Protein AF-A0A957F177-F1 (afdb_monomer_lite)

Radius of gyration: 85.41 Å; chains: 1; bounding box: 146×84×229 Å

Secondary structure (DSSP, 8-state):
--SSSSSSSSSSSS--------SSHHHHHHHHHHHHHHHHHHHHHHHHHHHHHHHHTTTS-PPP--------------------SS-EEEEEEESSS-EEEEEES--EEEETTEEE--TT-EEEEEEEE-TTEEEEEEEET--BS-SSEEEEE-SS-EEEEEEEEE--B-EEEEEESSEEEEEES--SSB-TTEEEEEEEEEPTTEEEEEEEET--BS-SSEEEEESS-EEEEEEEEE-EE-EEEEEESTTSEEEEE-SPP-BTTTT-BEETT-EEEEEEEEPTTEEEEEEEET---SSSEEEEE-SS-EEEEEEEEE--B-EEEEEEESSSS----EEEEES--SSB-TT-EEEEEEEPPTTEEEEEEEESS-BS-SSEEEE-SS-EEEEEEEEEPEEEEEEPP-GGG-EEEEEESSS-TTSPTTEEETT-EEEEEEEEPTTEEEEEEEES--BSSSEEEEE-SS-EEEEEEEEE-B-EEEEEESTTSEEEEEESPP-BGGGTBB-TT-EEEEEEEEPTTEEEEEEEESS-BS-SSEEEE-SS-EEEEEEEEE--EEEEEES-SS--HHHHHHHHHHHHTT-EEEEEETTT--GGGGTT-SEEEE-TTS-HHHHTTTTTS-SS-EEE--GGGTTTTTSB-S-BTTTEEEEEEE-EEEES-TTSGGGTTPPSEEEE-BSS-EEEEEE-B-SS-EEEEEETT-SS-EEEEEE-TT-B-GGG-B-SS-EEE----TTTGGGB-HHHHHHHHH-

pLDDT: mean 86.07, std 16.15, range [28.61, 98.56]

Sequence (751 aa):
MNARYSRLKARLRSRKAAQPDTGQGLTEYAIILGLVALAVIAIINLMGPAISNVFANFVERAPVAPPDLVGYTRIPPTATATTNPNPTLTISTTGGGLGSIDLSPAGTPIGPGVYTFPAGTAVTLTANPDPSNYFNGWGDDLAGSTNPVEVLTMNADYVVSANFEQIKYTLTINITGNGDVTASPAKAAYDPNDVVILDAVPLSGASFITWGGDLSGNADPETLIMDGDKTVDAIFTVSCYDLAVSETPPGGGSVIVNTPPNCGSPATQYNHGTTVSLTANPAAGYAFNDWSGDASGTNATTSVQMDGPRTAVANFSLIQYTLTINIVDGGTVVGSNTVSISPNQPGYLLNDVVTLTANPDTGKQFVSWSGDLTGTANPGTVTMDADKVINANFGDTCYALTLGNVPGGGGTVNVSPSASAGCASGTYVLGEIVTLAAAPANGYEFTQWTGDISGTNSTALVTMDANKAITANYQQCYTLSVTPNPGTAGSVVVSPAPNCAGGATYSPGTGVSLTAAPNSGYQFGDWSGDVSGTANPVTITMDNNKSVTANFTGGTDVLFVVGSTNLSTADTAVRNRLQTLGYVVTVVDDGASQTSDATGKVLIVISSSVNSGSVNTKFRDVSVPVLVWENALYDDMRMTGTSGGSDYGTESNEKRIDIVNASHPLAGGLPSGTNQVTSNNRTYTWGVPQGSYIGIAFINGSSTRYAIFGFDAGATMASGFTAPAKRVGFFLENDTINSINSNGVTLFDAA

Structure (mmCIF, N/CA/C/O backbone):
data_AF-A0A957F177-F1
#
_entry.id   AF-A0A957F177-F1
#
loop_
_atom_site.group_PDB
_atom_site.id
_atom_site.type_symbol
_atom_site.label_atom_id
_atom_site.label_alt_id
_atom_site.label_comp_id
_atom_site.label_asym_id
_atom_site.label_entity_id
_atom_site.label_seq_id
_atom_site.pdbx_PDB_ins_code
_atom_site.Cartn_x
_atom_site.Cartn_y
_atom_site.Cartn_z
_atom_site.occupancy
_atom_site.B_iso_or_equiv
_atom_site.auth_seq_id
_atom_site.auth_comp_id
_atom_site.auth_asym_id
_atom_site.auth_atom_id
_atom_site.pdbx_PDB_model_num
ATOM 1 N N . MET A 1 1 ? -4.873 27.456 -11.800 1.00 43.56 1 MET A N 1
ATOM 2 C CA . MET A 1 1 ? -4.029 28.308 -12.665 1.00 43.56 1 MET A CA 1
ATOM 3 C C . MET A 1 1 ? -3.539 27.464 -13.840 1.00 43.56 1 MET A C 1
ATOM 5 O O . MET A 1 1 ? -2.368 27.169 -14.002 1.00 43.56 1 MET A O 1
ATOM 9 N N . ASN A 1 2 ? -4.531 27.008 -14.601 1.00 45.50 2 ASN A N 1
ATOM 10 C CA . ASN A 1 2 ? -4.476 26.072 -15.712 1.00 45.50 2 ASN A CA 1
ATOM 11 C C . ASN A 1 2 ? -5.034 26.819 -16.934 1.00 45.50 2 ASN A C 1
ATOM 13 O O . ASN A 1 2 ? -5.886 27.689 -16.768 1.00 45.50 2 ASN A O 1
ATOM 17 N N . ALA A 1 3 ? -4.600 26.430 -18.134 1.00 39.31 3 ALA A N 1
ATOM 18 C CA . ALA A 1 3 ? -5.228 26.742 -19.428 1.00 39.31 3 ALA A CA 1
ATOM 19 C C . ALA A 1 3 ? -4.784 27.980 -20.243 1.00 39.31 3 ALA A C 1
ATOM 21 O O . ALA A 1 3 ? -5.527 28.391 -21.136 1.00 39.31 3 ALA A O 1
ATOM 22 N N . ARG A 1 4 ? -3.562 28.517 -20.078 1.00 45.06 4 ARG A N 1
ATOM 23 C CA . ARG A 1 4 ? -2.990 29.445 -21.094 1.00 45.06 4 ARG A CA 1
ATOM 24 C C . ARG A 1 4 ? -1.563 29.181 -21.582 1.00 45.06 4 ARG A C 1
ATOM 26 O O . ARG A 1 4 ? -1.181 29.783 -22.576 1.00 45.06 4 ARG A O 1
ATOM 33 N N . TYR A 1 5 ? -0.823 28.228 -21.012 1.00 39.09 5 TYR A N 1
ATOM 34 C CA . TYR A 1 5 ? 0.527 27.885 -21.501 1.00 39.09 5 TYR A CA 1
ATOM 35 C C . TYR A 1 5 ? 0.582 26.611 -22.372 1.00 39.09 5 TYR A C 1
ATOM 37 O O . TYR A 1 5 ? 1.578 26.329 -23.029 1.00 39.09 5 TYR A O 1
ATOM 45 N N . SER A 1 6 ? -0.517 25.857 -22.448 1.00 40.69 6 SER A N 1
ATOM 46 C CA . SER A 1 6 ? -0.596 24.554 -23.129 1.00 40.69 6 SER A CA 1
ATOM 47 C C . SER A 1 6 ? -1.290 24.577 -24.500 1.00 40.69 6 SER A C 1
ATOM 49 O O . SER A 1 6 ? -1.359 23.548 -25.164 1.00 40.69 6 SER A O 1
ATOM 51 N N . ARG A 1 7 ? -1.742 25.742 -24.990 1.00 47.28 7 ARG A N 1
ATOM 52 C CA . ARG A 1 7 ? -2.312 25.879 -26.352 1.00 47.28 7 ARG A CA 1
ATOM 53 C C . ARG A 1 7 ? -1.307 26.293 -27.432 1.00 47.28 7 ARG A C 1
ATOM 55 O O . ARG A 1 7 ? -1.673 26.306 -28.600 1.00 47.28 7 ARG A O 1
ATOM 62 N N . LEU A 1 8 ? -0.046 26.553 -27.074 1.00 38.31 8 LEU A N 1
ATOM 63 C CA . LEU A 1 8 ? 1.007 26.890 -28.045 1.00 38.31 8 LEU A CA 1
ATOM 64 C C . LEU A 1 8 ? 1.922 25.702 -28.404 1.00 38.31 8 LEU A C 1
ATOM 66 O O . LEU A 1 8 ? 2.689 25.787 -29.354 1.00 38.31 8 LEU A O 1
ATOM 70 N N . LYS A 1 9 ? 1.817 24.568 -27.691 1.00 38.31 9 LYS A N 1
ATOM 71 C CA . LYS A 1 9 ? 2.677 23.381 -27.889 1.00 38.31 9 LYS A CA 1
ATOM 72 C C . LYS A 1 9 ? 1.978 22.169 -28.523 1.00 38.31 9 LYS A C 1
ATOM 74 O O . LYS A 1 9 ? 2.627 21.161 -28.770 1.00 38.31 9 LYS A O 1
ATOM 79 N N . ALA A 1 10 ? 0.684 22.272 -28.835 1.00 37.66 10 ALA A N 1
ATOM 80 C CA . ALA A 1 10 ? -0.145 21.159 -29.320 1.00 37.66 10 ALA A CA 1
ATOM 81 C C . ALA A 1 10 ? -0.695 21.351 -30.750 1.00 37.66 10 ALA A C 1
ATOM 83 O O . ALA A 1 10 ? -1.743 20.812 -31.094 1.00 37.66 10 ALA A O 1
ATOM 84 N N . ARG A 1 11 ? -0.005 22.124 -31.601 1.00 38.66 11 ARG A N 1
ATOM 85 C CA . ARG A 1 11 ? -0.355 22.257 -33.032 1.00 38.66 11 ARG A CA 1
ATOM 86 C C . ARG A 1 11 ? 0.793 21.982 -34.008 1.00 38.66 11 ARG A C 1
ATOM 88 O O . ARG A 1 11 ? 0.655 22.270 -35.187 1.00 38.66 11 ARG A O 1
ATOM 95 N N . LEU A 1 12 ? 1.900 21.393 -33.544 1.00 33.53 12 LEU A N 1
ATOM 96 C CA . LEU A 1 12 ? 3.118 21.223 -34.355 1.00 33.53 12 LEU A CA 1
ATOM 97 C C . LEU A 1 12 ? 3.717 19.804 -34.368 1.00 33.53 12 LEU A C 1
ATOM 99 O O . LEU A 1 12 ? 4.878 19.632 -34.716 1.00 33.53 12 LEU A O 1
ATOM 103 N N . ARG A 1 13 ? 2.939 18.762 -34.047 1.00 38.81 13 ARG A N 1
ATOM 104 C CA . ARG A 1 13 ? 3.352 17.361 -34.277 1.00 38.81 13 ARG A CA 1
ATOM 105 C C . ARG A 1 13 ? 2.201 16.499 -34.795 1.00 38.81 13 ARG A C 1
ATOM 107 O O . ARG A 1 13 ? 1.691 15.638 -34.096 1.00 38.81 13 ARG A O 1
ATOM 114 N N . SER A 1 14 ? 1.776 16.755 -36.026 1.00 37.69 14 SER A N 1
ATOM 115 C CA . SER A 1 14 ? 1.275 15.715 -36.937 1.00 37.69 14 SER A CA 1
ATOM 116 C C . SER A 1 14 ? 1.108 16.310 -38.331 1.00 37.69 14 SER A C 1
ATOM 118 O O . SER A 1 14 ? 0.100 16.934 -38.639 1.00 37.69 14 SER A O 1
ATOM 120 N N . ARG A 1 15 ? 2.142 16.147 -39.160 1.00 32.19 15 ARG A N 1
ATOM 121 C CA . ARG A 1 15 ? 2.055 15.870 -40.604 1.00 32.19 15 ARG A CA 1
ATOM 122 C C . ARG A 1 15 ? 3.463 15.898 -41.185 1.00 32.19 15 ARG A C 1
ATOM 124 O O . ARG A 1 15 ? 4.037 16.949 -41.438 1.00 32.19 15 ARG A O 1
ATOM 131 N N . LYS A 1 16 ? 4.004 14.700 -41.376 1.00 33.00 16 LYS A N 1
ATOM 132 C CA . LYS A 1 16 ? 5.043 14.428 -42.362 1.00 33.00 16 LYS A CA 1
ATOM 133 C C . LYS A 1 16 ? 4.307 14.269 -43.695 1.00 33.00 16 LYS A C 1
ATOM 135 O O . LYS A 1 16 ? 3.500 13.353 -43.797 1.00 33.00 16 LYS A O 1
ATOM 140 N N . ALA A 1 17 ? 4.518 15.194 -44.628 1.00 36.44 17 ALA A N 1
ATOM 141 C CA . ALA A 1 17 ? 4.557 14.982 -46.081 1.00 36.44 17 ALA A CA 1
ATOM 142 C C . ALA A 1 17 ? 4.485 16.339 -46.803 1.00 36.44 17 ALA A C 1
ATOM 144 O O . ALA A 1 17 ? 3.459 17.011 -46.722 1.00 36.44 17 ALA A O 1
ATOM 145 N N . ALA A 1 18 ? 5.582 16.652 -47.504 1.00 33.19 18 ALA A N 1
ATOM 146 C CA . ALA A 1 18 ? 5.790 17.622 -48.590 1.00 33.19 18 ALA A CA 1
ATOM 147 C C . ALA A 1 18 ? 6.898 18.649 -48.274 1.00 33.19 18 ALA A C 1
ATOM 149 O O . ALA A 1 18 ? 6.693 19.599 -47.526 1.00 33.19 18 ALA A O 1
ATOM 150 N N . GLN A 1 19 ? 8.077 18.438 -48.873 1.00 34.12 19 GLN A N 1
ATOM 151 C CA . GLN A 1 19 ? 8.991 19.520 -49.293 1.00 34.12 19 GLN A CA 1
ATOM 152 C C . GLN A 1 19 ? 8.244 20.469 -50.269 1.00 34.12 19 GLN A C 1
ATOM 154 O O . GLN A 1 19 ? 7.261 20.000 -50.854 1.00 34.12 19 GLN A O 1
ATOM 159 N N . PRO A 1 20 ? 8.672 21.734 -50.516 1.00 43.84 20 PRO A N 1
ATOM 160 C CA . PRO A 1 20 ? 10.079 22.155 -50.612 1.00 43.84 20 PRO A CA 1
ATOM 161 C C . PRO A 1 20 ? 10.477 23.528 -50.001 1.00 43.84 20 PRO A C 1
ATOM 163 O O . PRO A 1 20 ? 9.655 24.404 -49.760 1.00 43.84 20 PRO A O 1
ATOM 166 N N . ASP A 1 21 ? 11.796 23.653 -49.820 1.00 41.34 21 ASP A N 1
ATOM 167 C CA . ASP A 1 21 ? 12.689 24.809 -50.014 1.00 41.34 21 ASP A CA 1
ATOM 168 C C . ASP A 1 21 ? 12.684 26.116 -49.190 1.00 41.34 21 ASP A C 1
ATOM 170 O O . ASP A 1 21 ? 11.683 26.770 -48.917 1.00 41.34 21 ASP A O 1
ATOM 174 N N . THR A 1 22 ? 13.943 26.554 -49.013 1.00 45.56 22 THR A N 1
ATOM 175 C CA . THR A 1 22 ? 14.508 27.900 -48.785 1.00 45.56 22 THR A CA 1
ATOM 176 C C . THR A 1 22 ? 14.712 28.381 -47.344 1.00 45.56 22 THR A C 1
ATOM 178 O O . THR A 1 22 ? 13.776 28.659 -46.604 1.00 45.56 22 THR A O 1
ATOM 181 N N . GLY A 1 23 ? 15.988 28.563 -46.963 1.00 42.69 23 GLY A N 1
ATOM 182 C CA . GLY A 1 23 ? 16.326 29.341 -45.767 1.00 42.69 23 GLY A CA 1
ATOM 183 C C . GLY A 1 23 ? 17.762 29.311 -45.233 1.00 42.69 23 GLY A C 1
ATOM 184 O O . GLY A 1 23 ? 18.042 30.087 -44.328 1.00 42.69 23 GLY A O 1
ATOM 185 N N . GLN A 1 24 ? 18.676 28.480 -45.749 1.00 46.78 24 GLN A N 1
ATOM 186 C CA . GLN A 1 24 ? 20.080 28.454 -45.279 1.00 46.78 24 GLN A CA 1
ATOM 187 C C . GLN A 1 24 ? 21.134 28.478 -46.402 1.00 46.78 24 GLN A C 1
ATOM 189 O O . GLN A 1 24 ? 22.300 28.204 -46.165 1.00 46.78 24 GLN A O 1
ATOM 194 N N . GLY A 1 25 ? 20.760 28.874 -47.622 1.00 46.69 25 GLY A N 1
ATOM 195 C CA . GLY A 1 25 ? 21.687 28.863 -48.760 1.00 46.69 25 GLY A CA 1
ATOM 196 C C . GLY A 1 25 ? 22.691 30.020 -48.807 1.00 46.69 25 GLY A C 1
ATOM 197 O O . GLY A 1 25 ? 23.758 29.857 -49.375 1.00 46.69 25 GLY A O 1
ATOM 198 N N . LEU A 1 26 ? 22.408 31.195 -48.236 1.00 49.44 26 LEU A N 1
ATOM 199 C CA . LEU A 1 26 ? 23.176 32.400 -48.598 1.00 49.44 26 LEU A CA 1
ATOM 200 C C . LEU A 1 26 ? 24.593 32.468 -48.000 1.00 49.44 26 LEU A C 1
ATOM 202 O O . LEU A 1 26 ? 25.479 33.047 -48.625 1.00 49.44 26 LEU A O 1
ATOM 206 N N . THR A 1 27 ? 24.839 31.856 -46.839 1.00 53.56 27 THR A N 1
ATOM 207 C CA . THR A 1 27 ? 26.166 31.893 -46.195 1.00 53.56 27 THR A CA 1
ATOM 208 C C . THR A 1 27 ? 27.093 30.796 -46.726 1.00 53.56 27 THR A C 1
ATOM 210 O O . THR A 1 27 ? 28.275 31.046 -46.947 1.00 53.56 27 THR A O 1
ATOM 213 N N . GLU A 1 28 ? 26.558 29.606 -47.015 1.00 51.38 28 GLU A N 1
ATOM 214 C CA . GLU A 1 28 ? 27.318 28.515 -47.640 1.00 51.38 28 GLU A CA 1
ATOM 215 C C . GLU A 1 28 ? 27.568 28.774 -49.131 1.00 51.38 28 GLU A C 1
ATOM 217 O O . GLU A 1 28 ? 28.682 28.544 -49.599 1.00 51.38 28 GLU A O 1
ATOM 222 N N . TYR A 1 29 ? 26.617 29.374 -49.865 1.00 53.16 29 TYR A N 1
ATOM 223 C CA . TYR A 1 29 ? 26.868 29.807 -51.246 1.00 53.16 29 TYR A CA 1
ATOM 224 C C . TYR A 1 29 ? 27.954 30.881 -51.339 1.00 53.16 29 TYR A C 1
ATOM 226 O O . TYR A 1 29 ? 28.707 30.873 -52.304 1.00 53.16 29 TYR A O 1
ATOM 234 N N . ALA A 1 30 ? 28.080 31.789 -50.365 1.00 57.72 30 ALA A N 1
ATOM 235 C CA . ALA A 1 30 ? 29.123 32.818 -50.393 1.00 57.72 30 ALA A CA 1
ATOM 236 C C . ALA A 1 30 ? 30.534 32.232 -50.193 1.00 57.72 30 ALA A C 1
ATOM 238 O O . ALA A 1 30 ? 31.483 32.671 -50.841 1.00 57.72 30 ALA A O 1
ATOM 239 N N . ILE A 1 31 ? 30.669 31.206 -49.345 1.00 64.06 31 ILE A N 1
ATOM 240 C CA . ILE A 1 31 ? 31.942 30.507 -49.111 1.00 64.06 31 ILE A CA 1
ATOM 241 C C . ILE A 1 31 ? 32.284 29.599 -50.299 1.00 64.06 31 ILE A C 1
ATOM 243 O O . ILE A 1 31 ? 33.429 29.585 -50.748 1.00 64.06 31 ILE A O 1
ATOM 247 N N . ILE A 1 32 ? 31.290 28.911 -50.868 1.00 63.84 32 ILE A N 1
ATOM 248 C CA . ILE A 1 32 ? 31.465 28.086 -52.069 1.00 63.84 32 ILE A CA 1
ATOM 249 C C . ILE A 1 32 ? 31.802 28.964 -53.281 1.00 63.84 32 ILE A C 1
ATOM 251 O O . ILE A 1 32 ? 32.742 28.647 -53.997 1.00 63.84 32 ILE A O 1
ATOM 255 N N . LEU A 1 33 ? 31.137 30.106 -53.487 1.00 64.19 33 LEU A N 1
ATOM 256 C CA . LEU A 1 33 ? 31.475 31.043 -54.568 1.00 64.19 33 LEU A CA 1
ATOM 257 C C . LEU A 1 33 ? 32.856 31.684 -54.376 1.00 64.19 33 LEU A C 1
ATOM 259 O O . LEU A 1 33 ? 33.560 31.887 -55.359 1.00 64.19 33 LEU A O 1
ATOM 263 N N . GLY A 1 34 ? 33.278 31.956 -53.137 1.00 70.44 34 GLY A N 1
ATOM 264 C CA . GLY A 1 34 ? 34.627 32.447 -52.840 1.00 70.44 34 GLY A CA 1
ATOM 265 C C . GLY A 1 34 ? 35.721 31.412 -53.128 1.00 70.44 34 GLY A C 1
ATOM 266 O O . GLY A 1 34 ? 36.740 31.740 -53.736 1.00 70.44 34 GLY A O 1
ATOM 267 N N . LEU A 1 35 ? 35.494 30.149 -52.755 1.00 67.56 35 LEU A N 1
ATOM 268 C CA . LEU A 1 35 ? 36.416 29.043 -53.031 1.00 67.56 35 LEU A CA 1
ATOM 269 C C . LEU A 1 35 ? 36.430 28.654 -54.515 1.00 67.56 35 LEU A C 1
ATOM 271 O O . LEU A 1 35 ? 37.496 28.379 -55.058 1.00 67.56 35 LEU A O 1
ATOM 275 N N . VAL A 1 36 ? 35.283 28.712 -55.196 1.00 69.31 36 VAL A N 1
ATOM 276 C CA . VAL A 1 36 ? 35.183 28.521 -56.649 1.00 69.31 36 VAL A CA 1
ATOM 277 C C . VAL A 1 36 ? 35.859 29.674 -57.393 1.00 69.31 36 VAL A C 1
ATOM 279 O O . VAL A 1 36 ? 36.574 29.418 -58.351 1.00 69.31 36 VAL A O 1
ATOM 282 N N . ALA A 1 37 ? 35.736 30.927 -56.944 1.00 65.06 37 ALA A N 1
ATOM 283 C CA . ALA A 1 37 ? 36.439 32.059 -57.554 1.00 65.06 37 ALA A CA 1
ATOM 284 C C . ALA A 1 37 ? 37.965 31.957 -57.389 1.00 65.06 37 ALA A C 1
ATOM 286 O O . ALA A 1 37 ? 38.701 32.225 -58.335 1.00 65.06 37 ALA A O 1
ATOM 287 N N . LEU A 1 38 ? 38.453 31.512 -56.227 1.00 67.25 38 LEU A N 1
ATOM 288 C CA . LEU A 1 38 ? 39.880 31.257 -56.005 1.00 67.25 38 LEU A CA 1
ATOM 289 C C . LEU A 1 38 ? 40.393 30.068 -56.828 1.00 67.25 38 LEU A C 1
ATOM 291 O O . LEU A 1 38 ? 41.485 30.148 -57.385 1.00 67.25 38 LEU A O 1
ATOM 295 N N . ALA A 1 39 ? 39.596 29.006 -56.970 1.00 58.78 39 ALA A N 1
ATOM 296 C CA . ALA A 1 39 ? 39.915 27.874 -57.836 1.00 58.78 39 ALA A CA 1
ATOM 297 C C . ALA A 1 39 ? 39.913 28.272 -59.322 1.00 58.78 39 ALA A C 1
ATOM 299 O O . ALA A 1 39 ? 40.814 27.885 -60.054 1.00 58.78 39 ALA A O 1
ATOM 300 N N . VAL A 1 40 ? 38.967 29.102 -59.765 1.00 65.75 40 VAL A N 1
ATOM 301 C CA . VAL A 1 40 ? 38.898 29.617 -61.141 1.00 65.75 40 VAL A CA 1
ATOM 302 C C . VAL A 1 40 ? 40.053 30.577 -61.434 1.00 65.75 40 VAL A C 1
ATOM 304 O O . VAL A 1 40 ? 40.646 30.484 -62.501 1.00 65.75 40 VAL A O 1
ATOM 307 N N . ILE A 1 41 ? 40.455 31.439 -60.495 1.00 67.81 41 ILE A N 1
ATOM 308 C CA . ILE A 1 41 ? 41.644 32.300 -60.644 1.00 67.81 41 ILE A CA 1
ATOM 309 C C . ILE A 1 41 ? 42.932 31.463 -60.663 1.00 67.81 41 ILE A C 1
ATOM 311 O O . ILE A 1 41 ? 43.832 31.745 -61.454 1.00 67.81 41 ILE A O 1
ATOM 315 N N . ALA A 1 42 ? 43.023 30.412 -59.844 1.00 58.66 42 ALA A N 1
ATOM 316 C CA . ALA A 1 42 ? 44.147 29.480 -59.871 1.00 58.66 42 ALA A CA 1
ATOM 317 C C . ALA A 1 42 ? 44.205 28.698 -61.194 1.00 58.66 42 ALA A C 1
ATOM 319 O O . ALA A 1 42 ? 45.279 28.584 -61.771 1.00 58.66 42 ALA A O 1
ATOM 320 N N . ILE A 1 43 ? 43.064 28.247 -61.724 1.00 58.97 43 ILE A N 1
ATOM 321 C CA . ILE A 1 43 ? 42.958 27.564 -63.021 1.00 58.97 43 ILE A CA 1
ATOM 322 C C . ILE A 1 43 ? 43.274 28.523 -64.180 1.00 58.97 43 ILE A C 1
ATOM 324 O O . ILE A 1 43 ? 44.003 28.142 -65.085 1.00 58.97 43 ILE A O 1
ATOM 328 N N . ILE A 1 44 ? 42.824 29.783 -64.145 1.00 60.38 44 ILE A N 1
ATOM 329 C CA . ILE A 1 44 ? 43.154 30.801 -65.162 1.00 60.38 44 ILE A CA 1
ATOM 330 C C . ILE A 1 44 ? 44.646 31.166 -65.128 1.00 60.38 44 ILE A C 1
ATOM 332 O O . ILE A 1 44 ? 45.246 31.345 -66.183 1.00 60.38 44 ILE A O 1
ATOM 336 N N . ASN A 1 45 ? 45.281 31.216 -63.954 1.00 57.12 45 ASN A N 1
ATOM 337 C CA . ASN A 1 45 ? 46.728 31.441 -63.847 1.00 57.12 45 ASN A CA 1
ATOM 338 C C . ASN A 1 45 ? 47.559 30.202 -64.227 1.00 57.12 45 ASN A C 1
ATOM 340 O O . ASN A 1 45 ? 48.677 30.354 -64.714 1.00 57.12 45 ASN A O 1
ATOM 344 N N . LEU A 1 46 ? 47.018 28.990 -64.048 1.00 55.62 46 LEU A N 1
ATOM 345 C CA . LEU A 1 46 ? 47.672 27.730 -64.424 1.00 55.62 46 LEU A CA 1
ATOM 346 C C . LEU A 1 46 ? 47.473 27.384 -65.916 1.00 55.62 46 LEU A C 1
ATOM 348 O O . LEU A 1 46 ? 48.341 26.763 -66.518 1.00 55.62 46 LEU A O 1
ATOM 352 N N . MET A 1 47 ? 46.361 27.817 -66.528 1.00 48.12 47 MET A N 1
ATOM 353 C CA . MET A 1 47 ? 46.009 27.588 -67.942 1.00 48.12 47 MET A CA 1
ATOM 354 C C . MET A 1 47 ? 46.226 28.807 -68.854 1.00 48.12 47 MET A C 1
ATOM 356 O O . MET A 1 47 ? 46.138 28.680 -70.077 1.00 48.12 47 MET A O 1
ATOM 360 N N . GLY A 1 48 ? 46.522 29.983 -68.292 1.00 51.03 48 GLY A N 1
ATOM 361 C CA . GLY A 1 48 ? 46.789 31.224 -69.029 1.00 51.03 48 GLY A CA 1
ATOM 362 C C . GLY A 1 48 ? 47.853 31.092 -70.131 1.00 51.03 48 GLY A C 1
ATOM 363 O O . GLY A 1 48 ? 47.631 31.613 -71.225 1.00 51.03 48 GLY A O 1
ATOM 364 N N . PRO A 1 49 ? 48.950 30.336 -69.924 1.00 53.03 49 PRO A N 1
ATOM 365 C CA . PRO A 1 49 ? 49.932 30.088 -70.982 1.00 53.03 49 PRO A CA 1
ATOM 366 C C . PRO A 1 49 ? 49.434 29.142 -72.092 1.00 53.03 49 PRO A C 1
ATOM 368 O O . PRO A 1 49 ? 49.894 29.237 -73.226 1.00 53.03 49 PRO A O 1
ATOM 371 N N . ALA A 1 50 ? 48.485 28.244 -71.800 1.00 47.72 50 ALA A N 1
ATOM 372 C CA . ALA A 1 50 ? 48.051 27.195 -72.728 1.00 47.72 50 ALA A CA 1
ATOM 373 C C . ALA A 1 50 ? 46.940 27.651 -73.694 1.00 47.72 50 ALA A C 1
ATOM 375 O O . ALA A 1 50 ? 46.932 27.248 -74.853 1.00 47.72 50 ALA A O 1
ATOM 376 N N . ILE A 1 51 ? 46.029 28.536 -73.267 1.00 49.41 51 ILE A N 1
ATOM 377 C CA . ILE A 1 51 ? 44.928 29.023 -74.127 1.00 49.41 51 ILE A CA 1
ATOM 378 C C . ILE A 1 51 ? 45.399 30.131 -75.089 1.00 49.41 51 ILE A C 1
ATOM 380 O O . ILE A 1 51 ? 44.903 30.222 -76.213 1.00 49.41 51 ILE A O 1
ATOM 384 N N . SER A 1 52 ? 46.409 30.923 -74.707 1.00 42.38 52 SER A N 1
ATOM 385 C CA . SER A 1 52 ? 46.984 31.954 -75.586 1.00 42.38 52 SER A CA 1
ATOM 386 C C . SER A 1 52 ? 47.729 31.365 -76.795 1.00 42.38 52 SER A C 1
ATOM 388 O O . SER A 1 52 ? 47.774 32.005 -77.843 1.00 42.38 52 SER A O 1
ATOM 390 N N . ASN A 1 53 ? 48.254 30.138 -76.687 1.00 45.97 53 ASN A N 1
ATOM 391 C CA . ASN A 1 53 ? 48.958 29.458 -77.782 1.00 45.97 53 ASN A CA 1
ATOM 392 C C . ASN A 1 53 ? 48.017 28.800 -78.806 1.00 45.97 53 ASN A C 1
ATOM 394 O O . ASN A 1 53 ? 48.380 28.672 -79.973 1.00 45.97 53 ASN A O 1
ATOM 398 N N . VAL A 1 54 ? 46.795 28.420 -78.415 1.00 47.62 54 VAL A N 1
ATOM 399 C CA . VAL A 1 54 ? 45.825 27.803 -79.341 1.00 47.62 54 VAL A CA 1
ATOM 400 C C . VAL A 1 54 ? 45.185 28.850 -80.261 1.00 47.62 54 VAL A C 1
ATOM 402 O O . VAL A 1 54 ? 45.012 28.598 -81.450 1.00 47.62 54 VAL A O 1
ATOM 405 N N . PHE A 1 55 ? 44.888 30.052 -79.751 1.00 42.25 55 PHE A N 1
ATOM 406 C CA . PHE A 1 55 ? 44.304 31.132 -80.562 1.00 42.25 55 PHE A CA 1
ATOM 407 C C . PHE A 1 55 ? 45.328 31.891 -81.421 1.00 42.25 55 PHE A C 1
ATOM 409 O O . PHE A 1 55 ? 44.954 32.410 -82.472 1.00 42.25 55 PHE A O 1
ATOM 416 N N . ALA A 1 56 ? 46.610 31.920 -81.034 1.00 40.62 56 ALA A N 1
ATOM 417 C CA . ALA A 1 56 ? 47.673 32.493 -81.865 1.00 40.62 56 ALA A CA 1
ATOM 418 C C . ALA A 1 56 ? 47.937 31.654 -83.133 1.00 40.62 56 ALA A C 1
ATOM 420 O O . ALA A 1 56 ? 48.178 32.207 -84.202 1.00 40.62 56 ALA A O 1
ATOM 421 N N . ASN A 1 57 ? 47.779 30.328 -83.052 1.00 40.75 57 ASN A N 1
ATOM 422 C CA . ASN A 1 57 ? 48.013 29.418 -84.179 1.00 40.75 57 ASN A CA 1
ATOM 423 C C . ASN A 1 57 ? 46.893 29.399 -85.240 1.00 40.75 57 ASN A C 1
ATOM 425 O O . ASN A 1 57 ? 47.114 28.887 -86.335 1.00 40.75 57 ASN A O 1
ATOM 429 N N . PHE A 1 58 ? 45.711 29.969 -84.964 1.00 38.66 58 PHE A N 1
ATOM 430 C CA . PHE A 1 58 ? 44.603 30.015 -85.934 1.00 38.66 58 PHE A CA 1
ATOM 431 C C . PHE A 1 58 ? 44.624 31.267 -86.833 1.00 38.66 58 PHE A C 1
ATOM 433 O O . PHE A 1 58 ? 43.917 31.311 -87.836 1.00 38.66 58 PHE A O 1
ATOM 440 N N . VAL A 1 59 ? 45.428 32.289 -86.504 1.00 41.56 59 VAL A N 1
ATOM 441 C CA . VAL A 1 59 ? 45.442 33.582 -87.222 1.00 41.56 59 VAL A CA 1
ATOM 442 C C . VAL A 1 59 ? 46.609 33.717 -88.218 1.00 41.56 59 VAL A C 1
ATOM 444 O O . VAL A 1 59 ? 46.548 34.580 -89.088 1.00 41.56 59 VAL A O 1
ATOM 447 N N . GLU A 1 60 ? 47.617 32.836 -88.196 1.00 39.00 60 GLU A N 1
ATOM 448 C CA . GLU A 1 60 ? 48.820 32.977 -89.049 1.00 39.00 60 GLU A CA 1
ATOM 449 C C . GLU A 1 60 ? 49.056 31.881 -90.107 1.00 39.00 60 GLU A C 1
ATOM 451 O O . GLU A 1 60 ? 50.021 31.969 -90.861 1.00 39.00 60 GLU A O 1
ATOM 456 N N . ARG A 1 61 ? 48.184 30.872 -90.250 1.00 41.25 61 ARG A N 1
ATOM 457 C CA . ARG A 1 61 ? 48.376 29.800 -91.251 1.00 41.25 61 ARG A CA 1
ATOM 458 C C . ARG A 1 61 ? 47.204 29.672 -92.224 1.00 41.25 61 ARG A C 1
ATOM 460 O O . ARG A 1 61 ? 46.377 28.773 -92.111 1.00 41.25 61 ARG A O 1
ATOM 467 N N . ALA A 1 62 ? 47.176 30.555 -93.222 1.00 32.59 62 ALA A N 1
ATOM 468 C CA . ALA A 1 62 ? 46.491 30.302 -94.490 1.00 32.59 62 ALA A CA 1
ATOM 469 C C . ALA A 1 62 ? 47.536 29.937 -95.571 1.00 32.59 62 ALA A C 1
ATOM 471 O O . ALA A 1 62 ? 48.584 30.583 -95.631 1.00 32.59 62 ALA A O 1
ATOM 472 N N . PRO A 1 63 ? 47.292 28.910 -96.407 1.00 33.44 63 PRO A N 1
ATOM 473 C CA . PRO A 1 63 ? 48.241 28.443 -97.416 1.00 33.44 63 PRO A CA 1
ATOM 474 C C . PRO A 1 63 ? 48.417 29.437 -98.579 1.00 33.44 63 PRO A C 1
ATOM 476 O O . PRO A 1 63 ? 47.488 30.136 -98.981 1.00 33.44 63 PRO A O 1
ATOM 479 N N . VAL A 1 64 ? 49.642 29.460 -99.107 1.00 40.31 64 VAL A N 1
ATOM 480 C CA . VAL A 1 64 ? 50.183 30.333 -100.163 1.00 40.31 64 VAL A CA 1
ATOM 481 C C . VAL A 1 64 ? 49.451 30.177 -101.506 1.00 40.31 64 VAL A C 1
ATOM 483 O O . VAL A 1 64 ? 49.164 29.061 -101.931 1.00 40.31 64 VAL A O 1
ATOM 486 N N . ALA A 1 65 ? 49.273 31.285 -102.234 1.00 28.61 65 ALA A N 1
ATOM 487 C CA . ALA A 1 65 ? 49.124 31.285 -103.693 1.00 28.61 65 ALA A CA 1
ATOM 488 C C . ALA A 1 65 ? 50.283 32.093 -104.330 1.00 28.61 65 ALA A C 1
ATOM 490 O O . ALA A 1 65 ? 50.489 33.240 -103.925 1.00 28.61 65 ALA A O 1
ATOM 491 N N . PRO A 1 66 ? 51.060 31.535 -105.283 1.00 32.34 66 PRO A N 1
ATOM 492 C CA . PRO A 1 66 ? 52.039 32.282 -106.079 1.00 32.34 66 PRO A CA 1
ATOM 493 C C . PRO A 1 66 ? 51.350 33.077 -107.221 1.00 32.34 66 PRO A C 1
ATOM 495 O O . PRO A 1 66 ? 50.148 32.923 -107.436 1.00 32.34 66 PRO A O 1
ATOM 498 N N . PRO A 1 67 ? 52.077 33.992 -107.890 1.00 47.59 67 PRO A N 1
ATOM 499 C CA . PRO A 1 67 ? 51.667 35.374 -108.132 1.00 47.59 67 PRO A CA 1
ATOM 500 C C . PRO A 1 67 ? 50.850 35.553 -109.410 1.00 47.59 67 PRO A C 1
ATOM 502 O O . PRO A 1 67 ? 51.077 34.844 -110.384 1.00 47.59 67 PRO A O 1
ATOM 505 N N . ASP A 1 68 ? 50.004 36.586 -109.453 1.00 32.03 68 ASP A N 1
ATOM 506 C CA . ASP A 1 68 ? 49.504 37.089 -110.731 1.00 32.03 68 ASP A CA 1
ATOM 507 C C . ASP A 1 68 ? 49.462 38.624 -110.809 1.00 32.03 68 ASP A C 1
ATOM 509 O O . ASP A 1 68 ? 48.838 39.319 -110.010 1.00 32.03 68 ASP A O 1
ATOM 513 N N . LEU A 1 69 ? 50.157 39.092 -111.848 1.00 30.70 69 LEU A N 1
ATOM 514 C CA . LEU A 1 69 ? 49.833 40.203 -112.743 1.00 30.70 69 LEU A CA 1
ATOM 515 C C . LEU A 1 69 ? 49.716 41.637 -112.184 1.00 30.70 69 LEU A C 1
ATOM 517 O O . LEU A 1 69 ? 48.644 42.172 -111.931 1.00 30.70 69 LEU A O 1
ATOM 521 N N . VAL A 1 70 ? 50.875 42.303 -112.221 1.00 32.59 70 VAL A N 1
ATOM 522 C CA . VAL A 1 70 ? 51.118 43.569 -112.942 1.00 32.59 70 VAL A CA 1
ATOM 523 C C . VAL A 1 70 ? 50.206 44.768 -112.623 1.00 32.59 70 VAL A C 1
ATOM 525 O O . VAL A 1 70 ? 49.115 44.935 -113.160 1.00 32.59 70 VAL A O 1
ATOM 528 N N . GLY A 1 71 ? 50.802 45.738 -111.927 1.00 32.56 71 GLY A N 1
ATOM 529 C CA . GLY A 1 71 ? 50.489 47.161 -112.034 1.00 32.56 71 GLY A CA 1
ATOM 530 C C . GLY A 1 71 ? 51.788 47.964 -112.028 1.00 32.56 71 GLY A C 1
ATOM 531 O O . GLY A 1 71 ? 52.235 48.415 -110.981 1.00 32.56 71 GLY A O 1
ATOM 532 N N . TYR A 1 72 ? 52.434 48.084 -113.192 1.00 37.25 72 TYR A N 1
ATOM 533 C CA . TYR A 1 72 ? 53.654 48.872 -113.375 1.00 37.25 72 TYR A CA 1
ATOM 534 C C . TYR A 1 72 ? 53.426 50.341 -113.002 1.00 37.25 72 TYR A C 1
ATOM 536 O O . TYR A 1 72 ? 52.710 51.059 -113.697 1.00 37.25 72 TYR A O 1
ATOM 544 N N . THR A 1 73 ? 54.170 50.834 -112.019 1.00 32.59 73 THR A N 1
ATOM 545 C CA . THR A 1 73 ? 54.617 52.227 -112.023 1.00 32.59 73 THR A CA 1
ATOM 546 C C . THR A 1 73 ? 56.127 52.233 -111.902 1.00 32.59 73 THR A C 1
ATOM 548 O O . THR A 1 73 ? 56.677 52.098 -110.812 1.00 32.59 73 THR A O 1
ATOM 551 N N . ARG A 1 74 ? 56.806 52.389 -113.047 1.00 35.81 74 ARG A N 1
ATOM 552 C CA . ARG A 1 74 ? 58.176 52.904 -113.070 1.00 35.81 74 ARG A CA 1
ATOM 553 C C . ARG A 1 74 ? 58.161 54.205 -112.270 1.00 35.81 74 ARG A C 1
ATOM 555 O O . ARG A 1 74 ? 57.559 55.171 -1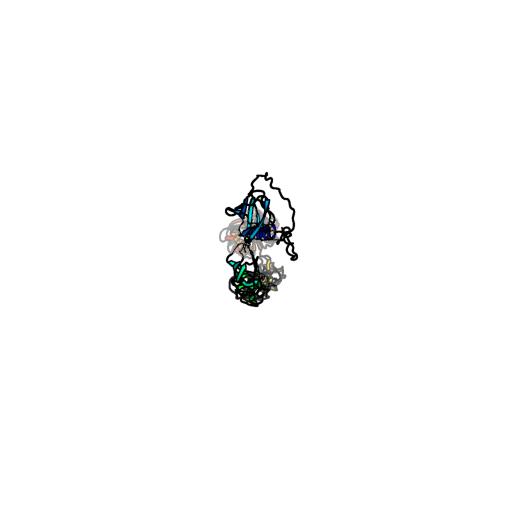12.731 1.00 35.81 74 ARG A O 1
ATOM 562 N N . ILE A 1 75 ? 58.811 54.245 -111.112 1.00 34.91 75 ILE A N 1
ATOM 563 C CA . ILE A 1 75 ? 59.320 55.517 -110.605 1.00 34.91 75 ILE A CA 1
ATOM 564 C C . ILE A 1 75 ? 60.557 55.779 -111.469 1.00 34.91 75 ILE A C 1
ATOM 566 O O . ILE A 1 75 ? 61.513 55.006 -111.397 1.00 34.91 75 ILE A O 1
ATOM 570 N N . PRO A 1 76 ? 60.532 56.767 -112.379 1.00 37.28 76 PRO A N 1
ATOM 571 C CA . PRO A 1 76 ? 61.719 57.100 -113.142 1.00 37.28 76 PRO A CA 1
ATOM 572 C C . PRO A 1 76 ? 62.779 57.587 -112.148 1.00 37.28 76 PRO A C 1
ATOM 574 O O . PRO A 1 76 ? 62.457 58.440 -111.313 1.00 37.28 76 PRO A O 1
ATOM 577 N N . PRO A 1 77 ? 64.030 57.105 -112.214 1.00 41.12 77 PRO A N 1
ATOM 578 C CA . PRO A 1 77 ? 65.101 57.761 -111.494 1.00 41.12 77 PRO A CA 1
ATOM 579 C C . PRO A 1 77 ? 65.176 59.195 -112.017 1.00 41.12 77 PRO A C 1
ATOM 581 O O . PRO A 1 77 ? 65.406 59.432 -113.204 1.00 41.12 77 PRO A O 1
ATOM 584 N N . THR A 1 78 ? 64.980 60.166 -111.127 1.00 44.19 78 THR A N 1
ATOM 585 C CA . THR A 1 78 ? 65.352 61.561 -111.390 1.00 44.19 78 THR A CA 1
ATOM 586 C C . THR A 1 78 ? 66.875 61.657 -111.275 1.00 44.19 78 THR A C 1
ATOM 588 O O . THR A 1 78 ? 67.410 62.333 -110.405 1.00 44.19 78 THR A O 1
ATOM 591 N N . ALA A 1 79 ? 67.585 60.909 -112.119 1.00 40.03 79 ALA A N 1
ATOM 592 C CA . ALA A 1 79 ? 69.020 61.012 -112.285 1.00 40.03 79 ALA A CA 1
ATOM 593 C C . ALA A 1 79 ? 69.254 61.987 -113.438 1.00 40.03 79 ALA A C 1
ATOM 595 O O . ALA A 1 79 ? 69.035 61.687 -114.611 1.00 40.03 79 ALA A O 1
ATOM 596 N N . THR A 1 80 ? 69.638 63.207 -113.075 1.00 40.03 80 THR A N 1
ATOM 597 C CA . THR A 1 80 ? 70.265 64.171 -113.978 1.00 40.03 80 THR A CA 1
ATOM 598 C C . THR A 1 80 ? 71.315 63.461 -114.824 1.00 40.03 80 THR A C 1
ATOM 600 O O . THR A 1 80 ? 72.209 62.835 -114.261 1.00 40.03 80 THR A O 1
ATOM 603 N N . ALA A 1 81 ? 71.200 63.567 -116.152 1.00 37.44 81 ALA A N 1
ATOM 604 C CA . ALA A 1 81 ? 72.148 63.017 -117.111 1.00 37.44 81 ALA A CA 1
ATOM 605 C C . ALA A 1 81 ? 73.576 63.471 -116.774 1.00 37.44 81 ALA A C 1
ATOM 607 O O . ALA A 1 81 ? 73.993 64.583 -117.102 1.00 37.44 81 ALA A O 1
ATOM 608 N N . THR A 1 82 ? 74.319 62.602 -116.099 1.00 44.78 82 THR A N 1
ATOM 609 C CA . THR A 1 82 ? 75.769 62.664 -116.020 1.00 44.78 82 THR A CA 1
ATOM 610 C C . THR A 1 82 ? 76.298 61.876 -117.209 1.00 44.78 82 THR A C 1
ATOM 612 O O . THR A 1 82 ? 75.811 60.803 -117.554 1.00 44.78 82 THR A O 1
ATOM 615 N N . THR A 1 83 ? 77.280 62.433 -117.904 1.00 52.44 83 THR A N 1
ATOM 616 C CA . THR A 1 83 ? 77.874 61.845 -119.107 1.00 52.44 83 THR A CA 1
ATOM 617 C C . THR A 1 83 ? 78.835 60.701 -118.760 1.00 52.44 83 THR A C 1
ATOM 619 O O . THR A 1 83 ? 79.924 60.659 -119.325 1.00 52.44 83 THR A O 1
ATOM 622 N N . ASN A 1 84 ? 78.500 59.821 -117.801 1.00 67.94 84 ASN A N 1
ATOM 623 C CA . ASN A 1 84 ? 79.344 58.672 -117.468 1.00 67.94 84 ASN A CA 1
ATOM 624 C C . ASN A 1 84 ? 79.200 57.619 -118.583 1.00 67.94 84 ASN A C 1
ATOM 626 O O . ASN A 1 84 ? 78.142 56.997 -118.684 1.00 67.94 84 ASN A O 1
ATOM 630 N N . PRO A 1 85 ? 80.222 57.403 -119.432 1.00 74.50 85 PRO A N 1
ATOM 631 C CA . PRO A 1 85 ? 80.132 56.405 -120.493 1.00 74.50 85 PRO A CA 1
ATOM 632 C C . PRO A 1 85 ? 80.060 54.968 -119.947 1.00 74.50 85 PRO A C 1
ATOM 634 O O . PRO A 1 85 ? 79.641 54.077 -120.685 1.00 74.50 85 PRO A O 1
ATOM 637 N N . ASN A 1 86 ? 80.441 54.757 -118.678 1.00 82.12 86 ASN A N 1
ATOM 638 C CA . ASN A 1 86 ? 80.621 53.451 -118.047 1.00 82.12 86 ASN A CA 1
ATOM 639 C C . ASN A 1 86 ? 79.984 53.401 -116.635 1.00 82.12 86 ASN A C 1
ATOM 641 O O . ASN A 1 86 ? 80.711 53.434 -115.636 1.00 82.12 86 ASN A O 1
ATOM 645 N N . PRO A 1 87 ? 78.644 53.358 -116.514 1.00 87.25 87 PRO A N 1
ATOM 646 C CA . PRO A 1 87 ? 77.971 53.111 -115.239 1.00 87.25 87 PRO A CA 1
ATOM 647 C C . PRO A 1 87 ? 78.368 51.768 -114.602 1.00 87.25 87 PRO A C 1
ATOM 649 O O . PRO A 1 87 ? 78.807 50.828 -115.276 1.00 87.25 87 PRO A O 1
ATOM 652 N N . THR A 1 88 ? 78.207 51.687 -113.285 1.00 89.44 88 THR A N 1
ATOM 653 C CA . THR A 1 88 ? 78.571 50.548 -112.437 1.00 89.44 88 THR A CA 1
ATOM 654 C C . THR A 1 88 ? 77.336 49.885 -111.828 1.00 89.44 88 THR A C 1
ATOM 656 O O . THR A 1 88 ? 76.392 50.554 -111.430 1.00 89.44 88 THR A O 1
ATOM 659 N N . LEU A 1 89 ? 77.325 48.555 -111.769 1.00 90.88 89 LEU A N 1
ATOM 660 C CA . LEU A 1 89 ? 76.327 47.743 -111.083 1.00 90.88 89 LEU A CA 1
ATOM 661 C C . LEU A 1 89 ? 77.018 47.008 -109.938 1.00 90.88 89 LEU A C 1
ATOM 663 O O . LEU A 1 89 ? 77.899 46.179 -110.178 1.00 90.88 89 LEU A O 1
ATOM 667 N N . THR A 1 90 ? 76.614 47.309 -108.711 1.00 91.75 90 THR A N 1
ATOM 668 C CA . THR A 1 90 ? 77.038 46.594 -107.508 1.00 91.75 90 THR A CA 1
ATOM 669 C C . THR A 1 90 ? 75.955 45.602 -107.118 1.00 91.75 90 THR A C 1
ATOM 671 O O . THR A 1 90 ? 74.834 46.008 -106.832 1.00 91.75 90 THR A O 1
ATOM 674 N N . ILE A 1 91 ? 76.282 44.314 -107.099 1.00 91.25 91 ILE A N 1
ATOM 675 C CA . ILE A 1 91 ? 75.405 43.242 -106.637 1.00 91.25 91 ILE A CA 1
ATOM 676 C C . ILE A 1 91 ? 75.867 42.695 -105.288 1.00 91.25 91 ILE A C 1
ATOM 678 O O . ILE A 1 91 ? 77.063 42.542 -105.032 1.00 91.25 91 ILE A O 1
ATOM 682 N N . SER A 1 92 ? 74.909 42.364 -104.431 1.00 90.38 92 SER A N 1
ATOM 683 C CA . SER A 1 92 ? 75.151 41.702 -103.149 1.00 90.38 92 SER A CA 1
ATOM 684 C C . SER A 1 92 ? 74.039 40.706 -102.815 1.00 90.38 92 SER A C 1
ATOM 686 O O . SER A 1 92 ? 72.961 40.741 -103.402 1.00 90.38 92 SER A O 1
ATOM 688 N N . THR A 1 93 ? 74.291 39.796 -101.879 1.00 89.94 93 THR A N 1
ATOM 689 C CA . THR A 1 93 ? 73.275 38.871 -101.356 1.00 89.94 93 THR A CA 1
ATOM 690 C C . THR A 1 93 ? 72.972 39.211 -99.901 1.00 89.94 93 THR A C 1
ATOM 692 O O . THR A 1 93 ? 73.892 39.481 -99.127 1.00 89.94 93 THR A O 1
ATOM 695 N N . THR A 1 94 ? 71.697 39.197 -99.526 1.00 86.44 94 THR A N 1
ATOM 696 C CA . THR A 1 94 ? 71.199 39.488 -98.170 1.00 86.44 94 THR A CA 1
ATOM 697 C C . THR A 1 94 ? 70.256 38.370 -97.693 1.00 86.44 94 THR A C 1
ATOM 699 O O . THR A 1 94 ? 69.962 37.452 -98.455 1.00 86.44 94 THR A O 1
ATOM 702 N N . GLY A 1 95 ? 69.794 38.421 -96.439 1.00 83.75 95 GLY A N 1
ATOM 703 C CA . GLY A 1 95 ? 68.933 37.383 -95.842 1.00 83.75 95 GLY A CA 1
ATOM 704 C C . GLY A 1 95 ? 69.702 36.300 -95.073 1.00 83.75 95 GLY A C 1
ATOM 705 O O . GLY A 1 95 ? 70.931 36.344 -94.981 1.00 83.75 95 GLY A O 1
ATOM 706 N N . GLY A 1 96 ? 68.970 35.372 -94.443 1.00 80.31 96 GLY A N 1
ATOM 707 C CA . GLY A 1 96 ? 69.539 34.267 -93.656 1.00 80.31 96 GLY A CA 1
ATOM 708 C C . GLY A 1 96 ? 69.935 33.032 -94.476 1.00 80.31 96 GLY A C 1
ATOM 709 O O . GLY A 1 96 ? 70.545 32.111 -93.932 1.00 80.31 96 GLY A O 1
ATOM 710 N N . GLY A 1 97 ? 69.580 33.000 -95.761 1.00 82.56 97 GLY A N 1
ATOM 711 C CA . GLY A 1 97 ? 69.870 31.924 -96.703 1.00 82.56 97 GLY A CA 1
ATOM 712 C C . GLY A 1 97 ? 71.033 32.219 -97.655 1.00 82.56 97 GLY A C 1
ATOM 713 O O . GLY A 1 97 ? 71.610 33.304 -97.664 1.00 82.56 97 GLY A O 1
ATOM 714 N N . LEU A 1 98 ? 71.381 31.225 -98.477 1.00 86.75 98 LEU A N 1
ATOM 715 C CA . LEU A 1 98 ? 72.457 31.300 -99.471 1.00 86.75 98 LEU A CA 1
ATOM 716 C C . LEU A 1 98 ? 71.919 31.214 -100.905 1.00 86.75 98 LEU A C 1
ATOM 718 O O . LEU A 1 98 ? 70.937 30.521 -101.186 1.00 86.75 98 LEU A O 1
ATOM 722 N N . GLY A 1 99 ? 72.599 31.906 -101.814 1.00 88.75 99 GLY A N 1
ATOM 723 C CA . GLY A 1 99 ? 72.322 31.905 -103.245 1.00 88.75 99 GLY A CA 1
ATOM 724 C C . GLY A 1 99 ? 73.293 32.812 -104.000 1.00 88.75 99 GLY A C 1
ATOM 725 O O . GLY A 1 99 ? 74.239 33.354 -103.425 1.00 88.75 99 GLY A O 1
ATOM 726 N N . SER A 1 100 ? 73.067 32.984 -105.299 1.00 90.44 100 SER A N 1
ATOM 727 C CA . SER A 1 100 ? 73.918 33.790 -106.187 1.00 90.44 100 SER A CA 1
ATOM 728 C C . SER A 1 100 ? 73.101 34.682 -107.123 1.00 90.44 100 SER A C 1
ATOM 730 O O . SER A 1 100 ? 71.916 34.435 -107.338 1.00 90.44 100 SER A O 1
ATOM 732 N N . ILE A 1 101 ? 73.726 35.733 -107.667 1.00 92.31 101 ILE A N 1
ATOM 733 C CA . ILE A 1 101 ? 73.134 36.600 -108.696 1.00 92.31 101 ILE A CA 1
ATOM 734 C C . ILE A 1 101 ? 73.947 36.458 -109.982 1.00 92.31 101 ILE A C 1
ATOM 736 O O . ILE A 1 101 ? 75.120 36.830 -110.014 1.00 92.31 101 ILE A O 1
ATOM 740 N N . ASP A 1 102 ? 73.300 35.989 -111.043 1.00 91.56 102 ASP A N 1
ATOM 741 C CA . ASP A 1 102 ? 73.872 35.920 -112.385 1.00 91.56 102 ASP A CA 1
ATOM 742 C C . ASP A 1 102 ? 73.497 37.157 -113.211 1.00 91.56 102 ASP A C 1
ATOM 744 O O . ASP A 1 102 ? 72.353 37.621 -113.184 1.00 91.56 102 ASP A O 1
ATOM 748 N N . LEU A 1 103 ? 74.462 37.664 -113.987 1.00 91.12 103 LEU A N 1
ATOM 749 C CA . LEU A 1 103 ? 74.319 38.827 -114.869 1.00 91.12 103 LEU A C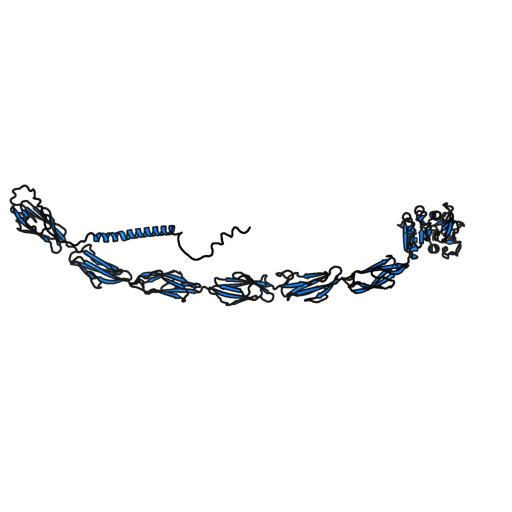A 1
ATOM 750 C C . LEU A 1 103 ? 74.418 38.408 -116.342 1.00 91.12 103 LEU A C 1
ATOM 752 O O . LEU A 1 103 ? 75.378 37.743 -116.737 1.00 91.12 103 LEU A O 1
ATOM 756 N N . SER A 1 104 ? 73.474 38.847 -117.179 1.00 88.94 104 SER A N 1
ATOM 757 C CA . SER A 1 104 ? 73.520 38.627 -118.632 1.00 88.94 104 SER A CA 1
ATOM 758 C C . SER A 1 104 ? 73.186 39.908 -119.416 1.00 88.94 104 SER A C 1
ATOM 760 O O . SER A 1 104 ? 72.056 40.385 -119.321 1.00 88.94 104 SER A O 1
ATOM 762 N N . PRO A 1 105 ? 74.128 40.481 -120.198 1.00 87.81 105 PRO A N 1
ATOM 763 C CA . PRO A 1 105 ? 75.537 40.087 -120.296 1.00 87.81 105 PRO A CA 1
ATOM 764 C C . PRO A 1 105 ? 76.286 40.315 -118.967 1.00 87.81 105 PRO A C 1
ATOM 766 O O . PRO A 1 105 ? 75.866 41.124 -118.150 1.00 87.81 105 PRO A O 1
ATOM 769 N N . ALA A 1 106 ? 77.412 39.628 -118.751 1.00 81.44 106 ALA A N 1
ATOM 770 C CA . ALA A 1 106 ? 78.093 39.577 -117.446 1.00 81.44 106 ALA A CA 1
ATOM 771 C C . ALA A 1 106 ? 78.761 40.891 -116.978 1.00 81.44 106 ALA A C 1
ATOM 773 O O . ALA A 1 106 ? 79.166 40.997 -115.824 1.00 81.44 106 ALA A O 1
ATOM 774 N N . GLY A 1 107 ? 78.891 41.892 -117.854 1.00 84.69 107 GLY A N 1
ATOM 775 C CA . GLY A 1 107 ? 79.617 43.134 -117.560 1.00 84.69 107 GLY A CA 1
ATOM 776 C C . GLY A 1 107 ? 81.125 42.938 -117.411 1.00 84.69 107 GLY A C 1
ATOM 777 O O . GLY A 1 107 ? 81.635 41.820 -117.404 1.00 84.69 107 GLY A O 1
ATOM 778 N N . THR A 1 108 ? 81.868 44.043 -117.320 1.00 88.50 108 THR A N 1
ATOM 779 C CA . THR A 1 108 ? 83.313 43.992 -117.043 1.00 88.50 108 THR A CA 1
ATOM 780 C C . THR A 1 108 ? 83.532 44.133 -115.536 1.00 88.50 108 THR A C 1
ATOM 782 O O . THR A 1 108 ? 83.192 45.181 -114.989 1.00 88.50 108 THR A O 1
ATOM 785 N N . PRO A 1 109 ? 84.076 43.126 -114.834 1.00 88.50 109 PRO A N 1
ATOM 786 C CA . PRO A 1 109 ? 84.279 43.212 -113.392 1.00 88.50 109 PRO A CA 1
ATOM 787 C C . PRO A 1 109 ? 85.361 44.243 -113.054 1.00 88.50 109 PRO A C 1
ATOM 789 O O . PRO A 1 109 ? 86.447 44.237 -113.634 1.00 88.50 109 PRO A O 1
ATOM 792 N N . ILE A 1 110 ? 85.061 45.118 -112.096 1.00 90.62 110 ILE A N 1
ATOM 793 C CA . ILE A 1 110 ? 85.973 46.161 -111.591 1.00 90.62 110 ILE A CA 1
ATOM 794 C C . ILE A 1 110 ? 86.184 46.074 -110.071 1.00 90.62 110 ILE A C 1
ATOM 796 O O . ILE A 1 110 ? 87.026 46.778 -109.520 1.00 90.62 110 ILE A O 1
ATOM 800 N N . GLY A 1 111 ? 85.466 45.173 -109.402 1.00 86.69 111 GLY A N 1
ATOM 801 C CA . GLY A 1 111 ? 85.642 44.809 -108.000 1.00 86.69 111 GLY A CA 1
ATOM 802 C C . GLY A 1 111 ? 84.770 43.598 -107.639 1.00 86.69 111 GLY A C 1
ATOM 803 O O . GLY A 1 111 ? 83.951 43.175 -108.456 1.00 86.69 111 GLY A O 1
ATOM 804 N N . PRO A 1 112 ? 84.925 43.010 -106.441 1.00 82.88 112 PRO A N 1
ATOM 805 C CA . PRO A 1 112 ? 84.046 41.939 -105.972 1.00 82.88 112 PRO A CA 1
ATOM 806 C C . PRO A 1 112 ? 82.588 42.407 -105.958 1.00 82.88 112 PRO A C 1
ATOM 808 O O . PRO A 1 112 ? 82.271 43.386 -105.289 1.00 82.88 112 PRO A O 1
ATOM 811 N N . GLY A 1 113 ? 81.721 41.742 -106.724 1.00 85.25 113 GLY A N 1
ATOM 812 C CA . GLY A 1 113 ? 80.315 42.131 -106.858 1.00 85.25 113 GLY A CA 1
ATOM 813 C C . GLY A 1 113 ? 80.083 43.449 -107.605 1.00 85.25 113 GLY A C 1
ATOM 814 O O . GLY A 1 113 ? 78.947 43.891 -107.663 1.00 85.25 113 GLY A O 1
ATOM 815 N N . VAL A 1 114 ? 81.107 44.082 -108.192 1.00 90.50 114 VAL A N 1
ATOM 816 C CA . VAL A 1 114 ? 80.975 45.363 -108.907 1.00 90.50 114 VAL A CA 1
ATOM 817 C C . VAL A 1 114 ? 81.393 45.204 -110.365 1.00 90.50 114 VAL A C 1
ATOM 819 O O . VAL A 1 114 ? 82.534 44.844 -110.673 1.00 90.50 114 VAL A O 1
ATOM 822 N N . TYR A 1 115 ? 80.479 45.533 -111.270 1.00 91.69 115 TYR A N 1
ATOM 823 C CA . TYR A 1 115 ? 80.628 45.363 -112.713 1.00 91.69 115 TYR A CA 1
ATOM 824 C C . TYR A 1 115 ? 80.379 46.690 -113.424 1.00 91.69 115 TYR A C 1
ATOM 826 O O . TYR A 1 115 ? 79.506 47.448 -113.024 1.00 91.69 115 TYR A O 1
ATOM 834 N N . THR A 1 116 ? 81.117 46.989 -114.489 1.00 89.38 116 THR A N 1
ATOM 835 C CA . THR A 1 116 ? 80.860 48.153 -115.345 1.00 89.38 116 THR A CA 1
ATOM 836 C C . THR A 1 116 ? 80.318 47.737 -116.706 1.00 89.38 116 THR A C 1
ATOM 838 O O . THR A 1 116 ? 80.683 46.689 -117.252 1.00 89.38 116 THR A O 1
ATOM 841 N N . PHE A 1 117 ? 79.443 48.576 -117.252 1.00 89.00 117 PHE A N 1
ATOM 842 C CA . PHE A 1 117 ? 78.750 48.356 -118.513 1.00 89.00 117 PHE A CA 1
ATOM 843 C C . PHE A 1 117 ? 78.784 49.625 -119.364 1.00 89.00 117 PHE A C 1
ATOM 845 O O . PHE A 1 117 ? 78.705 50.718 -118.805 1.00 89.00 117 PHE A O 1
ATOM 852 N N . PRO A 1 118 ? 78.819 49.519 -120.705 1.00 86.50 118 PRO A N 1
ATOM 853 C CA . PRO A 1 118 ? 78.535 50.661 -121.563 1.00 86.50 118 PRO A CA 1
ATOM 854 C C . PRO A 1 118 ? 77.149 51.238 -121.247 1.00 86.50 118 PRO A C 1
ATOM 856 O O . PRO A 1 118 ? 76.178 50.483 -121.099 1.00 86.50 118 PRO A O 1
ATOM 859 N N . ALA A 1 119 ? 77.045 52.564 -121.166 1.00 83.75 119 ALA A N 1
ATOM 860 C CA . ALA A 1 119 ? 75.780 53.236 -120.878 1.00 83.75 119 ALA A CA 1
ATOM 861 C C . ALA A 1 119 ? 74.663 52.813 -121.859 1.00 83.75 119 ALA A C 1
ATOM 863 O O . ALA A 1 119 ? 74.860 52.775 -123.074 1.00 83.75 119 ALA A O 1
ATOM 864 N N . GLY A 1 120 ? 73.480 52.496 -121.325 1.00 81.31 120 GLY A N 1
ATOM 865 C CA . GLY A 1 120 ? 72.312 52.019 -122.074 1.00 81.31 120 GLY A CA 1
ATOM 866 C C . GLY A 1 120 ? 72.218 50.497 -122.249 1.00 81.31 120 GLY A C 1
ATOM 867 O O . GLY A 1 120 ? 71.233 50.027 -122.815 1.00 81.31 120 GLY A O 1
ATOM 868 N N . THR A 1 121 ? 73.189 49.717 -121.759 1.00 87.75 121 THR A N 1
ATOM 869 C CA . THR A 1 121 ? 73.135 48.243 -121.812 1.00 87.75 121 THR A CA 1
ATOM 870 C C . THR A 1 121 ? 71.952 47.710 -121.001 1.00 87.75 121 THR A C 1
ATOM 872 O O . THR A 1 121 ? 71.781 48.090 -119.846 1.00 87.75 121 THR A O 1
ATOM 875 N N . ALA A 1 122 ? 71.152 46.818 -121.587 1.00 87.06 122 ALA A N 1
ATOM 876 C CA . ALA A 1 122 ? 70.136 46.054 -120.869 1.00 87.06 122 ALA A CA 1
ATOM 877 C C . ALA A 1 122 ? 70.780 44.821 -120.218 1.00 87.06 122 ALA A C 1
ATOM 879 O O . ALA A 1 122 ? 71.341 43.986 -120.926 1.00 87.06 122 ALA A O 1
ATOM 880 N N . VAL A 1 123 ? 70.708 44.727 -118.892 1.00 89.25 123 VAL A N 1
ATOM 881 C CA . VAL A 1 123 ? 71.235 43.613 -118.097 1.00 89.25 123 VAL A CA 1
ATOM 882 C C . VAL A 1 123 ? 70.070 42.849 -117.483 1.00 89.25 123 VAL A C 1
ATOM 884 O O . VAL A 1 123 ? 69.191 43.446 -116.860 1.00 89.25 123 VAL A O 1
ATOM 887 N N . THR A 1 124 ? 70.070 41.532 -117.654 1.00 88.88 124 THR A N 1
ATOM 888 C CA . THR A 1 124 ? 69.169 40.618 -116.955 1.00 88.88 124 THR A CA 1
ATOM 889 C C . THR A 1 124 ? 69.843 40.125 -115.678 1.00 88.88 124 THR A C 1
ATOM 891 O O . THR A 1 124 ? 70.974 39.637 -115.742 1.00 88.88 124 THR A O 1
ATOM 894 N N . LEU A 1 125 ? 69.162 40.245 -114.535 1.00 91.81 125 LEU A N 1
ATOM 895 C CA . LEU A 1 125 ? 69.640 39.745 -113.240 1.00 91.81 125 LEU A CA 1
ATOM 896 C C . LEU A 1 125 ? 68.830 38.509 -112.846 1.00 91.81 125 LEU A C 1
ATOM 898 O O . LEU A 1 125 ? 67.605 38.583 -112.786 1.00 91.81 125 LEU A O 1
ATOM 902 N N . THR A 1 126 ? 69.495 37.391 -112.560 1.00 91.62 126 THR A N 1
ATOM 903 C CA . THR A 1 126 ? 68.838 36.150 -112.111 1.00 91.62 126 THR A CA 1
ATOM 904 C C . THR A 1 126 ? 69.349 35.774 -110.731 1.00 91.62 126 THR A C 1
ATOM 906 O O . THR A 1 126 ? 70.546 35.571 -110.563 1.00 91.62 126 THR A O 1
ATOM 909 N N . ALA A 1 127 ? 68.467 35.686 -109.743 1.00 91.25 127 ALA A N 1
ATOM 910 C CA . ALA A 1 127 ? 68.795 35.166 -108.424 1.00 91.25 127 ALA A CA 1
ATOM 911 C C . ALA A 1 127 ? 68.622 33.639 -108.407 1.00 91.25 127 ALA A C 1
ATOM 913 O O . ALA A 1 127 ? 67.531 33.130 -108.655 1.00 91.25 127 ALA A O 1
ATOM 914 N N . ASN A 1 128 ? 69.675 32.899 -108.079 1.00 90.44 128 ASN A N 1
ATOM 915 C CA . ASN A 1 128 ? 69.647 31.443 -107.979 1.00 90.44 128 ASN A CA 1
ATOM 916 C C . ASN A 1 128 ? 69.801 31.037 -106.505 1.00 90.44 128 ASN A C 1
ATOM 918 O O . ASN A 1 128 ? 70.917 31.122 -105.983 1.00 90.44 128 ASN A O 1
ATOM 922 N N . PRO A 1 129 ? 68.717 30.645 -105.812 1.00 89.62 129 PRO A N 1
ATOM 923 C CA . PRO A 1 129 ? 68.820 30.129 -104.451 1.00 89.62 129 PRO A CA 1
ATOM 924 C C . PRO A 1 129 ? 69.492 28.749 -104.423 1.00 89.62 129 PRO A C 1
ATOM 926 O O . PRO A 1 129 ? 69.247 27.918 -105.299 1.00 89.62 129 PRO A O 1
ATOM 929 N N . ASP A 1 130 ? 70.298 28.486 -103.392 1.00 86.88 130 ASP A N 1
ATOM 930 C CA . ASP A 1 130 ? 70.861 27.152 -103.138 1.00 86.88 130 ASP A CA 1
ATOM 931 C C . ASP A 1 130 ? 69.760 26.139 -102.720 1.00 86.88 130 ASP A C 1
ATOM 933 O O . ASP A 1 130 ? 68.714 26.564 -102.228 1.00 86.88 130 ASP A O 1
ATOM 937 N N . PRO A 1 131 ? 69.976 24.804 -102.818 1.00 78.69 131 PRO A N 1
ATOM 938 C CA . PRO A 1 131 ? 68.944 23.756 -102.652 1.00 78.69 131 PRO A CA 1
ATOM 939 C C . PRO A 1 131 ? 68.122 23.704 -101.344 1.00 78.69 131 PRO A C 1
ATOM 941 O O . PRO A 1 131 ? 67.166 22.936 -101.280 1.00 78.69 131 PRO A O 1
ATOM 944 N N . SER A 1 132 ? 68.454 24.499 -100.322 1.00 81.19 132 SER A N 1
ATOM 945 C CA . SER A 1 132 ? 67.700 24.609 -99.054 1.00 81.19 132 SER A CA 1
ATOM 946 C C . SER A 1 132 ? 67.250 26.039 -98.749 1.00 81.19 132 SER A C 1
ATOM 948 O O . SER A 1 132 ? 66.884 26.354 -97.617 1.00 81.19 132 SER A O 1
ATOM 950 N N . ASN A 1 133 ? 67.309 26.916 -99.745 1.00 86.56 133 ASN A N 1
ATOM 951 C CA . ASN A 1 133 ? 66.938 28.314 -99.645 1.00 86.56 133 ASN A CA 1
ATOM 952 C C . ASN A 1 133 ? 65.942 28.655 -100.750 1.00 86.56 133 ASN A C 1
ATOM 954 O O . ASN A 1 133 ? 65.791 27.929 -101.732 1.00 86.56 133 ASN A O 1
ATOM 958 N N . TYR A 1 134 ? 65.271 29.784 -100.607 1.00 86.56 134 TYR A N 1
ATOM 959 C CA . TYR A 1 134 ? 64.456 30.354 -101.663 1.00 86.56 134 TYR A CA 1
ATOM 960 C C . TYR A 1 134 ? 64.774 31.836 -101.813 1.00 86.56 134 TYR A C 1
ATOM 962 O O . TYR A 1 134 ? 65.209 32.510 -100.878 1.00 86.56 134 TYR A O 1
ATOM 970 N N . PHE A 1 135 ? 64.583 32.342 -103.025 1.00 89.12 135 PHE A N 1
ATOM 971 C CA . PHE A 1 135 ? 64.727 33.759 -103.308 1.00 89.12 135 PHE A CA 1
ATOM 972 C C . PHE A 1 135 ? 63.515 34.518 -102.756 1.00 89.12 135 PHE A C 1
ATOM 974 O O . PHE A 1 135 ? 62.382 34.261 -103.164 1.00 89.12 135 PHE A O 1
ATOM 981 N N . ASN A 1 136 ? 63.759 35.449 -101.837 1.00 88.31 136 ASN A N 1
ATOM 982 C CA . ASN A 1 136 ? 62.735 36.199 -101.112 1.00 88.31 136 ASN A CA 1
ATOM 983 C C . ASN A 1 136 ? 62.520 37.624 -101.667 1.00 88.31 136 ASN A C 1
ATOM 985 O O . ASN A 1 136 ? 61.666 38.362 -101.181 1.00 88.31 136 ASN A O 1
ATOM 989 N N . GLY A 1 137 ? 63.258 38.016 -102.712 1.00 88.19 137 GLY A N 1
ATOM 990 C CA . GLY A 1 137 ? 63.052 39.273 -103.437 1.00 88.19 137 GLY A CA 1
ATOM 991 C C . GLY A 1 137 ? 64.318 40.104 -103.635 1.00 88.19 137 GLY A C 1
ATOM 992 O O . GLY A 1 137 ? 65.366 39.836 -103.048 1.00 88.19 137 GLY A O 1
ATOM 993 N N . TRP A 1 138 ? 64.213 41.114 -104.499 1.00 90.62 138 TRP A N 1
ATOM 994 C CA . TRP A 1 138 ? 65.266 42.091 -104.772 1.00 90.62 138 TRP A CA 1
ATOM 995 C C . TRP A 1 138 ? 65.151 43.305 -103.845 1.00 90.62 138 TRP A C 1
ATOM 997 O O . TRP A 1 138 ? 64.043 43.687 -103.455 1.00 90.62 138 TRP A O 1
ATOM 1007 N N . GLY A 1 139 ? 66.287 43.929 -103.545 1.00 88.56 139 GLY A N 1
ATOM 1008 C CA . GLY A 1 139 ? 66.398 45.148 -102.749 1.00 88.56 139 GLY A CA 1
ATOM 1009 C C . GLY A 1 139 ? 67.323 46.203 -103.361 1.00 88.56 139 GLY A C 1
ATOM 1010 O O . GLY A 1 139 ? 67.853 46.037 -104.465 1.00 88.56 139 GLY A O 1
ATOM 1011 N N . ASP A 1 140 ? 67.524 47.276 -102.594 1.00 89.88 140 ASP A N 1
ATOM 1012 C CA . ASP A 1 140 ? 68.247 48.498 -102.971 1.00 89.88 140 ASP A CA 1
ATOM 1013 C C . ASP A 1 140 ? 67.590 49.234 -104.153 1.00 89.88 140 ASP A C 1
ATOM 1015 O O . ASP A 1 140 ? 66.433 49.644 -104.044 1.00 89.88 140 ASP A O 1
ATOM 1019 N N . ASP A 1 141 ? 68.292 49.427 -105.272 1.00 87.00 141 ASP A N 1
ATOM 1020 C CA . ASP A 1 141 ? 67.746 50.123 -106.444 1.00 87.00 141 ASP A CA 1
ATOM 1021 C C . ASP A 1 141 ? 66.781 49.248 -107.269 1.00 87.00 141 ASP A C 1
ATOM 1023 O O . ASP A 1 141 ? 66.159 49.728 -108.224 1.00 87.00 141 ASP A O 1
ATOM 1027 N N . LEU A 1 142 ? 66.623 47.971 -106.899 1.00 87.81 142 LEU A N 1
ATOM 1028 C CA . LEU A 1 142 ? 65.538 47.102 -107.353 1.00 87.81 142 LEU A CA 1
ATOM 1029 C C . LEU A 1 142 ? 64.545 46.822 -106.220 1.00 87.81 142 LEU A C 1
ATOM 1031 O O . LEU A 1 142 ? 64.840 46.965 -105.039 1.00 87.81 142 LEU A O 1
ATOM 1035 N N . ALA A 1 143 ? 63.342 46.388 -106.593 1.00 82.94 143 ALA A N 1
ATOM 1036 C CA . ALA A 1 143 ? 62.319 45.967 -105.646 1.00 82.94 143 ALA A CA 1
ATOM 1037 C C . ALA A 1 143 ? 61.423 44.880 -106.250 1.00 82.94 143 ALA A C 1
ATOM 1039 O O . ALA A 1 143 ? 61.233 44.809 -107.468 1.00 82.94 143 ALA A O 1
ATOM 1040 N N . GLY A 1 144 ? 60.815 44.079 -105.376 1.00 83.81 144 GLY A N 1
ATOM 1041 C CA . GLY A 1 144 ? 59.863 43.032 -105.744 1.00 83.81 144 GLY A CA 1
ATOM 1042 C C . GLY A 1 144 ? 60.513 41.662 -105.942 1.00 83.81 144 GLY A C 1
ATOM 1043 O O . GLY A 1 144 ? 61.711 41.484 -105.750 1.00 83.81 144 GLY A O 1
ATOM 1044 N N . SER A 1 145 ? 59.702 40.670 -106.300 1.00 86.19 145 SER A N 1
ATOM 1045 C CA . SER A 1 145 ? 60.085 39.250 -106.328 1.00 86.19 145 SER A CA 1
ATOM 1046 C C . SER A 1 145 ? 60.243 38.661 -107.732 1.00 86.19 145 SER A C 1
ATOM 1048 O O . SER A 1 145 ? 60.506 37.468 -107.870 1.00 86.19 145 SER A O 1
ATOM 1050 N N . THR A 1 146 ? 60.097 39.472 -108.784 1.00 86.19 146 THR A N 1
ATOM 1051 C CA . THR A 1 146 ? 60.249 39.008 -110.169 1.00 86.19 146 THR A CA 1
ATOM 1052 C C . THR A 1 146 ? 61.682 38.551 -110.422 1.00 86.19 146 THR A C 1
ATOM 1054 O O . THR A 1 146 ? 62.615 39.340 -110.296 1.00 86.19 146 THR A O 1
ATOM 1057 N N . ASN A 1 147 ? 61.862 37.288 -110.796 1.00 88.06 147 ASN A N 1
ATOM 1058 C CA . ASN A 1 147 ? 63.169 36.684 -111.008 1.00 88.06 147 ASN A CA 1
ATOM 1059 C C . ASN A 1 147 ? 63.099 35.676 -112.173 1.00 88.06 147 ASN A C 1
ATOM 1061 O O . ASN A 1 147 ? 62.326 34.721 -112.070 1.00 88.06 147 ASN A O 1
ATOM 1065 N N . PRO A 1 148 ? 63.859 35.866 -113.269 1.00 87.00 148 PRO A N 1
ATOM 1066 C CA . PRO A 1 148 ? 64.853 36.921 -113.496 1.00 87.00 148 PRO A CA 1
ATOM 1067 C C . PRO A 1 148 ? 64.251 38.320 -113.727 1.00 87.00 148 PRO A C 1
ATOM 1069 O O . PRO A 1 148 ? 63.118 38.468 -114.180 1.00 87.00 148 PRO A O 1
ATOM 1072 N N . VAL A 1 149 ? 65.028 39.368 -113.446 1.00 86.31 149 VAL A N 1
ATOM 1073 C CA . VAL A 1 149 ? 64.720 40.761 -113.809 1.00 86.31 149 VAL A CA 1
ATOM 1074 C C . VAL A 1 149 ? 65.144 40.970 -115.252 1.00 86.31 149 VAL A C 1
ATOM 1076 O O . VAL A 1 149 ? 66.333 41.077 -115.529 1.00 86.31 149 VAL A O 1
ATOM 1079 N N . GLU A 1 150 ? 64.187 41.013 -116.178 1.00 75.69 150 GLU A N 1
ATOM 1080 C CA . GLU A 1 150 ? 64.493 40.908 -117.611 1.00 75.69 150 GLU A CA 1
ATOM 1081 C C . GLU A 1 150 ? 65.289 42.090 -118.192 1.00 75.69 150 GLU A C 1
ATOM 1083 O O . GLU A 1 150 ? 66.146 41.864 -119.045 1.00 75.69 150 GLU A O 1
ATOM 1088 N N . VAL A 1 151 ? 65.049 43.339 -117.762 1.00 79.94 151 VAL A N 1
ATOM 1089 C CA . VAL A 1 151 ? 65.682 44.527 -118.377 1.00 79.94 151 VAL A CA 1
ATOM 1090 C C . VAL A 1 151 ? 66.016 45.610 -117.342 1.00 79.94 151 VAL A C 1
ATOM 1092 O O . VAL A 1 151 ? 65.242 46.550 -117.142 1.00 79.94 151 VAL A O 1
ATOM 1095 N N . LEU A 1 152 ? 67.204 45.541 -116.733 1.00 85.69 152 LEU A N 1
ATOM 1096 C CA . LEU A 1 152 ? 67.827 46.687 -116.060 1.00 85.69 152 LEU A CA 1
ATOM 1097 C C . LEU A 1 152 ? 68.665 47.467 -117.081 1.00 85.69 152 LEU A C 1
ATOM 1099 O O . LEU A 1 152 ? 69.694 46.991 -117.549 1.00 85.69 152 LEU A O 1
ATOM 1103 N N . THR A 1 153 ? 68.218 48.660 -117.480 1.00 86.69 153 THR A N 1
ATOM 1104 C CA . THR A 1 153 ? 68.987 49.509 -118.408 1.00 86.69 153 THR A CA 1
ATOM 1105 C C . THR A 1 153 ? 70.029 50.311 -117.636 1.00 86.69 153 THR A C 1
ATOM 1107 O O . THR A 1 153 ? 69.658 51.194 -116.871 1.00 86.69 153 THR A O 1
ATOM 1110 N N . MET A 1 154 ? 71.316 50.054 -117.873 1.00 87.69 154 MET A N 1
ATOM 1111 C CA . MET A 1 154 ? 72.446 50.716 -117.209 1.00 87.69 154 MET A CA 1
ATOM 1112 C C . MET A 1 154 ? 72.589 52.179 -117.653 1.00 87.69 154 MET A C 1
ATOM 1114 O O . MET A 1 154 ? 73.397 52.503 -118.520 1.00 87.69 154 MET A O 1
ATOM 1118 N N . ASN A 1 155 ? 71.770 53.072 -117.102 1.00 84.06 155 ASN A N 1
ATOM 1119 C CA . ASN A 1 155 ? 71.781 54.516 -117.369 1.00 84.06 155 ASN A CA 1
ATOM 1120 C C . ASN A 1 155 ? 72.302 55.356 -116.185 1.00 84.06 155 ASN A C 1
ATOM 1122 O O . ASN A 1 155 ? 72.461 56.567 -116.327 1.00 84.06 155 ASN A O 1
ATOM 1126 N N . ALA A 1 156 ? 72.580 54.716 -115.052 1.00 84.31 156 ALA A N 1
ATOM 1127 C CA . ALA A 1 156 ? 73.184 55.275 -113.851 1.00 84.31 156 ALA A CA 1
ATOM 1128 C C . ALA A 1 156 ? 73.970 54.169 -113.127 1.00 84.31 156 ALA A C 1
ATOM 1130 O O . ALA A 1 156 ? 73.912 53.002 -113.527 1.00 84.31 156 ALA A O 1
ATOM 1131 N N . ASP A 1 157 ? 74.705 54.544 -112.082 1.00 88.31 157 ASP A N 1
ATOM 1132 C CA . ASP A 1 157 ? 75.241 53.564 -111.141 1.00 88.31 157 ASP A CA 1
ATOM 1133 C C . ASP A 1 157 ? 74.083 52.955 -110.336 1.00 88.31 157 ASP A C 1
ATOM 1135 O O . ASP A 1 157 ? 73.206 53.689 -109.880 1.00 88.31 157 ASP A O 1
ATOM 1139 N N . TYR A 1 158 ? 74.083 51.631 -110.185 1.00 89.62 158 TYR A N 1
ATOM 1140 C CA . TYR A 1 158 ? 73.049 50.866 -109.492 1.00 89.62 158 TYR A CA 1
ATOM 1141 C C . TYR A 1 158 ? 73.652 49.982 -108.401 1.00 89.62 158 TYR A C 1
ATOM 1143 O O . TYR A 1 158 ? 74.698 49.359 -108.595 1.00 89.62 158 TYR A O 1
ATOM 1151 N N . VAL A 1 159 ? 72.953 49.872 -107.277 1.00 90.31 159 VAL A N 1
ATOM 1152 C CA . VAL A 1 159 ? 73.200 48.900 -106.212 1.00 90.31 159 VAL A CA 1
ATOM 1153 C C . VAL A 1 159 ? 71.985 47.990 -106.112 1.00 90.31 159 VAL A C 1
ATOM 1155 O O . VAL A 1 159 ? 70.858 48.462 -106.041 1.00 90.31 159 VAL A O 1
ATOM 1158 N N . VAL A 1 160 ? 72.205 46.680 -106.133 1.00 91.25 160 VAL A N 1
ATOM 1159 C CA . VAL A 1 160 ? 71.145 45.673 -106.102 1.00 91.25 160 VAL A CA 1
ATOM 1160 C C . VAL A 1 160 ? 71.504 44.585 -105.105 1.00 91.25 160 VAL A C 1
ATOM 1162 O O . VAL A 1 160 ? 72.619 44.058 -105.122 1.00 91.25 160 VAL A O 1
ATOM 1165 N N . SER A 1 161 ? 70.536 44.177 -104.292 1.00 90.00 161 SER A N 1
ATOM 1166 C CA . SER A 1 161 ? 70.655 42.983 -103.458 1.00 90.00 161 SER A CA 1
ATOM 1167 C C . SER A 1 161 ? 69.616 41.922 -103.808 1.00 90.00 161 SER A C 1
ATOM 1169 O O . SER A 1 161 ? 68.479 42.246 -104.139 1.00 90.00 161 SER A O 1
ATOM 1171 N N . ALA A 1 162 ? 70.001 40.646 -103.731 1.00 89.69 162 ALA A N 1
ATOM 1172 C CA . ALA A 1 162 ? 69.076 39.512 -103.727 1.00 89.69 162 ALA A CA 1
ATOM 1173 C C . ALA A 1 162 ? 68.968 38.952 -102.311 1.00 89.69 162 ALA A C 1
ATOM 1175 O O . ALA A 1 162 ? 69.977 38.531 -101.740 1.00 89.69 162 ALA A O 1
ATOM 1176 N N . ASN A 1 163 ? 67.758 38.933 -101.758 1.00 90.56 163 ASN A N 1
ATOM 1177 C CA . ASN A 1 163 ? 67.494 38.312 -100.471 1.00 90.56 163 ASN A CA 1
ATOM 1178 C C . ASN A 1 163 ? 67.222 36.810 -100.663 1.00 90.56 163 ASN A C 1
ATOM 1180 O O . ASN A 1 163 ? 66.340 36.435 -101.441 1.00 90.56 163 ASN A O 1
ATOM 1184 N N . PHE A 1 164 ? 67.961 35.964 -99.948 1.00 90.94 164 PHE A N 1
ATOM 1185 C CA . PHE A 1 164 ? 67.706 34.531 -99.841 1.00 90.94 164 PHE A CA 1
ATOM 1186 C C . PHE A 1 164 ? 67.341 34.170 -98.402 1.00 90.94 164 PHE A C 1
ATOM 1188 O O . PHE A 1 164 ? 68.022 34.582 -97.467 1.00 90.94 164 PHE A O 1
ATOM 1195 N N . GLU A 1 165 ? 66.314 33.343 -98.225 1.00 85.94 165 GLU A N 1
ATOM 1196 C CA . GLU A 1 165 ? 65.913 32.816 -96.916 1.00 85.94 165 GLU A CA 1
ATOM 1197 C C . GLU A 1 165 ? 65.939 31.289 -96.918 1.00 85.94 165 GLU A C 1
ATOM 1199 O O . GLU A 1 165 ? 65.680 30.646 -97.938 1.00 85.94 165 GLU A O 1
ATOM 1204 N N . GLN A 1 166 ? 66.262 30.700 -95.769 1.00 85.06 166 GLN A N 1
ATOM 1205 C CA . GLN A 1 166 ? 66.331 29.250 -95.613 1.00 85.06 166 GLN A CA 1
ATOM 1206 C C . GLN A 1 166 ? 64.926 28.644 -95.490 1.00 85.06 166 GLN A C 1
ATOM 1208 O O . GLN A 1 166 ? 64.080 29.158 -94.758 1.00 85.06 166 GLN A O 1
ATOM 1213 N N . ILE A 1 167 ? 64.681 27.516 -96.159 1.00 83.75 167 ILE A N 1
ATOM 1214 C CA . ILE A 1 167 ? 63.453 26.733 -95.967 1.00 83.75 167 ILE A CA 1
ATOM 1215 C C . ILE A 1 167 ? 63.496 26.107 -94.567 1.00 83.75 167 ILE A C 1
ATOM 1217 O O . ILE A 1 167 ? 64.513 25.538 -94.174 1.00 83.75 167 ILE A O 1
ATOM 1221 N N . LYS A 1 168 ? 62.399 26.202 -93.813 1.00 86.06 168 LYS A N 1
ATOM 1222 C CA . LYS A 1 168 ? 62.241 25.607 -92.478 1.00 86.06 168 LYS A CA 1
ATOM 1223 C C . LYS A 1 168 ? 60.936 24.822 -92.407 1.00 86.06 168 LYS A C 1
ATOM 1225 O O . LYS A 1 168 ? 59.938 25.260 -92.974 1.00 86.06 168 LYS A O 1
ATOM 1230 N N . TYR A 1 169 ? 60.938 23.716 -91.667 1.00 89.25 169 TYR A N 1
ATOM 1231 C CA . TYR A 1 169 ? 59.763 22.874 -91.447 1.00 89.25 169 TYR A CA 1
ATOM 1232 C C . TYR A 1 169 ? 59.345 22.830 -89.980 1.00 89.25 169 TYR A C 1
ATOM 1234 O O . TYR A 1 169 ? 60.166 22.948 -89.071 1.00 89.25 169 TYR A O 1
ATOM 1242 N N . THR A 1 170 ? 58.056 22.633 -89.742 1.00 92.56 170 THR A N 1
ATOM 1243 C CA . THR A 1 170 ? 57.458 22.549 -88.409 1.00 92.56 170 THR A CA 1
ATOM 1244 C C . THR A 1 170 ? 56.955 21.145 -88.110 1.00 92.56 170 THR A C 1
ATOM 1246 O O . THR A 1 170 ? 56.442 20.462 -88.991 1.00 92.56 170 THR A O 1
ATOM 1249 N N . LEU A 1 171 ? 57.127 20.710 -86.861 1.00 93.62 171 LEU A N 1
ATOM 1250 C CA . LEU A 1 171 ? 56.631 19.435 -86.352 1.00 93.62 171 LEU A CA 1
ATOM 1251 C C . LEU A 1 171 ? 55.506 19.699 -85.349 1.00 93.62 171 LEU A C 1
ATOM 1253 O O . LEU A 1 171 ? 55.729 20.331 -84.318 1.00 93.62 171 LEU A O 1
ATOM 1257 N N . THR A 1 172 ? 54.312 19.198 -85.648 1.00 93.62 172 THR A N 1
ATOM 1258 C CA . THR A 1 172 ? 53.154 19.211 -84.748 1.00 93.62 172 THR A CA 1
ATOM 1259 C C . THR A 1 172 ? 52.962 17.816 -84.161 1.00 93.62 172 THR A C 1
ATOM 1261 O O . THR A 1 172 ? 52.924 16.841 -84.906 1.00 93.62 172 THR A O 1
ATOM 1264 N N . ILE A 1 173 ? 52.835 17.705 -82.838 1.00 93.44 173 ILE A N 1
ATOM 1265 C CA . ILE A 1 173 ? 52.589 16.428 -82.157 1.00 93.44 173 ILE A CA 1
ATOM 1266 C C . ILE A 1 173 ? 51.244 16.512 -81.440 1.00 93.44 173 ILE A C 1
ATOM 1268 O O . ILE A 1 173 ? 51.068 17.342 -80.547 1.00 93.44 173 ILE A O 1
ATOM 1272 N N . ASN A 1 174 ? 50.304 15.653 -81.820 1.00 92.88 174 ASN A N 1
ATOM 1273 C CA . ASN A 1 174 ? 49.022 15.509 -81.144 1.00 92.88 174 ASN A CA 1
ATOM 1274 C C . ASN A 1 174 ? 49.069 14.284 -80.234 1.00 92.88 174 ASN A C 1
ATOM 1276 O O . ASN A 1 174 ? 49.462 13.199 -80.655 1.00 92.88 174 ASN A O 1
ATOM 1280 N N . ILE A 1 175 ? 48.620 14.433 -78.993 1.00 90.56 175 ILE A N 1
ATOM 1281 C CA . ILE A 1 175 ? 48.575 13.333 -78.029 1.00 90.56 175 ILE A CA 1
ATOM 1282 C C . ILE A 1 175 ? 47.117 12.965 -77.772 1.00 90.56 175 ILE A C 1
ATOM 1284 O O . ILE A 1 175 ? 46.303 13.813 -77.407 1.00 90.56 175 ILE A O 1
ATOM 1288 N N . THR A 1 176 ? 46.794 11.685 -77.940 1.00 86.06 176 THR A N 1
ATOM 1289 C CA . THR A 1 176 ? 45.495 11.108 -77.586 1.00 86.06 176 THR A CA 1
ATOM 1290 C C . THR A 1 176 ? 45.688 10.077 -76.478 1.00 86.06 176 THR A C 1
ATOM 1292 O O . THR A 1 176 ? 46.401 9.098 -76.663 1.00 86.06 176 THR A O 1
ATOM 1295 N N . GLY A 1 177 ? 45.027 10.262 -75.334 1.00 81.94 177 GLY A N 1
ATOM 1296 C CA . GLY A 1 177 ? 45.185 9.401 -74.155 1.00 81.94 177 GLY A CA 1
ATOM 1297 C C . GLY A 1 177 ? 46.183 9.954 -73.130 1.00 81.94 177 GLY A C 1
ATOM 1298 O O . GLY A 1 177 ? 46.584 11.112 -73.210 1.00 81.94 177 GLY A O 1
ATOM 1299 N N . ASN A 1 178 ? 46.551 9.138 -72.136 1.00 80.81 178 ASN A N 1
ATOM 1300 C CA . ASN A 1 178 ? 47.438 9.548 -71.040 1.00 80.81 178 ASN A CA 1
ATOM 1301 C C . ASN A 1 178 ? 48.905 9.210 -71.338 1.00 80.81 178 ASN A C 1
ATOM 1303 O O . ASN A 1 178 ? 49.419 8.172 -70.926 1.00 80.81 178 ASN A O 1
ATOM 1307 N N . GLY A 1 179 ? 49.595 10.118 -72.007 1.00 86.12 179 GLY A N 1
ATOM 1308 C CA . GLY A 1 179 ? 51.030 10.027 -72.236 1.00 86.12 179 GLY A CA 1
ATOM 1309 C C . GLY A 1 179 ? 51.604 11.375 -72.629 1.00 86.12 179 GLY A C 1
ATOM 1310 O O . GLY A 1 179 ? 50.891 12.377 -72.641 1.00 86.12 179 GLY A O 1
ATOM 1311 N N . ASP A 1 180 ? 52.889 11.383 -72.934 1.00 92.06 180 ASP A N 1
ATOM 1312 C CA . ASP A 1 180 ? 53.608 12.527 -73.480 1.00 92.06 180 ASP A CA 1
ATOM 1313 C C . ASP A 1 180 ? 54.519 12.061 -74.623 1.00 92.06 180 ASP A C 1
ATOM 1315 O O . ASP A 1 180 ? 54.748 10.862 -74.782 1.00 92.06 180 ASP A O 1
ATOM 1319 N N . VAL A 1 181 ? 55.037 12.982 -75.429 1.00 93.62 181 VAL A N 1
ATOM 1320 C CA . VAL A 1 181 ? 56.015 12.675 -76.480 1.00 93.62 181 VAL A CA 1
ATOM 1321 C C . VAL A 1 181 ? 57.168 13.650 -76.384 1.00 93.62 181 VAL A C 1
ATOM 1323 O O . VAL A 1 181 ? 56.974 14.865 -76.400 1.00 93.62 181 VAL A O 1
ATOM 1326 N N . THR A 1 182 ? 58.388 13.125 -76.356 1.00 93.50 182 THR A N 1
ATOM 1327 C CA . THR A 1 182 ? 59.590 13.956 -76.421 1.00 93.50 182 THR A CA 1
ATOM 1328 C C . THR A 1 182 ? 60.231 13.864 -77.801 1.00 93.50 182 THR A C 1
ATOM 1330 O O . THR A 1 182 ? 60.244 12.803 -78.418 1.00 93.50 182 THR A O 1
ATOM 1333 N N . ALA A 1 183 ? 60.746 14.991 -78.299 1.00 92.94 183 ALA A N 1
ATOM 1334 C CA . ALA A 1 183 ? 61.430 15.081 -79.586 1.00 92.94 183 ALA A CA 1
ATOM 1335 C C . ALA A 1 183 ? 62.918 15.389 -79.383 1.00 92.94 183 ALA A C 1
ATOM 1337 O O . ALA A 1 183 ? 63.271 16.294 -78.623 1.00 92.94 183 ALA A O 1
ATOM 1338 N N . SER A 1 184 ? 63.798 14.675 -80.085 1.00 92.62 184 SER A N 1
ATOM 1339 C CA . SER A 1 184 ? 65.248 14.868 -80.000 1.00 92.62 184 SER A CA 1
ATOM 1340 C C . SER A 1 184 ? 65.901 14.928 -81.391 1.00 92.62 184 SER A C 1
ATOM 1342 O O . SER A 1 184 ? 65.851 13.935 -82.116 1.00 92.62 184 SER A O 1
ATOM 1344 N N . PRO A 1 185 ? 66.532 16.056 -81.781 1.00 92.38 185 PRO A N 1
ATOM 1345 C CA . PRO A 1 185 ? 66.569 17.327 -81.055 1.00 92.38 185 PRO A CA 1
ATOM 1346 C C . PRO A 1 185 ? 65.201 18.031 -81.073 1.00 92.38 185 PRO A C 1
ATOM 1348 O O . PRO A 1 185 ? 64.529 18.059 -82.102 1.00 92.38 185 PRO A O 1
ATOM 1351 N N . ALA A 1 186 ? 64.808 18.661 -79.965 1.00 90.19 186 ALA A N 1
ATOM 1352 C CA . ALA A 1 186 ? 63.648 19.553 -79.931 1.00 90.19 186 ALA A CA 1
ATOM 1353 C C . ALA A 1 186 ? 64.029 20.924 -80.515 1.00 90.19 186 ALA A C 1
ATOM 1355 O O . ALA A 1 186 ? 64.889 21.617 -79.964 1.00 90.19 186 ALA A O 1
ATOM 1356 N N . LYS A 1 187 ? 63.400 21.327 -81.624 1.00 88.69 187 LYS A N 1
ATOM 1357 C CA . LYS A 1 187 ? 63.599 22.637 -82.265 1.00 88.69 187 LYS A CA 1
ATOM 1358 C C . LYS A 1 187 ? 62.247 23.295 -82.549 1.00 88.69 187 LYS A C 1
ATOM 1360 O O . LYS A 1 187 ? 61.266 22.610 -82.810 1.00 88.69 187 LYS A O 1
ATOM 1365 N N . ALA A 1 188 ? 62.202 24.630 -82.534 1.00 84.38 188 ALA A N 1
ATOM 1366 C CA . ALA A 1 188 ? 61.003 25.385 -82.922 1.00 84.38 188 ALA A CA 1
ATOM 1367 C C . ALA A 1 188 ? 60.703 25.277 -84.431 1.00 84.38 188 ALA A C 1
ATOM 1369 O O . ALA A 1 188 ? 59.549 25.342 -84.844 1.00 84.38 188 ALA A O 1
ATOM 1370 N N . ALA A 1 189 ? 61.748 25.099 -85.241 1.00 87.31 189 ALA A N 1
ATOM 1371 C CA . ALA A 1 189 ? 61.663 24.754 -86.651 1.00 87.31 189 ALA A CA 1
ATOM 1372 C C . ALA A 1 189 ? 62.914 23.962 -87.057 1.00 87.31 189 ALA A C 1
ATOM 1374 O O . ALA A 1 189 ? 63.992 24.147 -86.481 1.00 87.31 189 ALA A O 1
ATOM 1375 N N . TYR A 1 190 ? 62.757 23.090 -88.042 1.00 90.62 190 TYR A N 1
ATOM 1376 C CA . TYR A 1 190 ? 63.756 22.129 -88.487 1.00 90.62 190 TYR A CA 1
ATOM 1377 C C . TYR A 1 190 ? 64.289 22.487 -89.869 1.00 90.62 190 TYR A C 1
ATOM 1379 O O . TYR A 1 190 ? 63.570 23.037 -90.704 1.00 90.62 190 TYR A O 1
ATOM 1387 N N . ASP A 1 191 ? 65.563 22.184 -90.092 1.00 88.44 191 ASP A N 1
ATOM 1388 C CA . ASP A 1 191 ? 66.181 22.274 -91.409 1.00 88.44 191 ASP A CA 1
ATOM 1389 C C . ASP A 1 191 ? 65.710 21.112 -92.299 1.00 88.44 191 ASP A C 1
ATOM 1391 O O . ASP A 1 191 ? 65.407 20.030 -91.786 1.00 88.44 191 ASP A O 1
ATOM 1395 N N . PRO A 1 192 ? 65.672 21.282 -93.632 1.00 86.56 192 PRO A N 1
ATOM 1396 C CA . PRO A 1 192 ? 65.372 20.185 -94.537 1.00 86.56 192 PRO A CA 1
ATOM 1397 C C . PRO A 1 192 ? 66.324 19.002 -94.320 1.00 86.56 192 PRO A C 1
ATOM 1399 O O . PRO A 1 192 ? 67.546 19.161 -94.360 1.00 86.56 192 PRO A O 1
ATOM 1402 N N . ASN A 1 193 ? 65.750 17.809 -94.162 1.00 86.38 193 ASN A N 1
ATOM 1403 C CA . ASN A 1 193 ? 66.419 16.542 -93.844 1.00 86.38 193 ASN A CA 1
ATOM 1404 C C . ASN A 1 193 ? 66.957 16.410 -92.408 1.00 86.38 193 ASN A C 1
ATOM 1406 O O . ASN A 1 193 ? 67.686 15.454 -92.133 1.00 86.38 193 ASN A O 1
ATOM 1410 N N . ASP A 1 194 ? 66.596 17.309 -91.484 1.00 92.44 194 ASP A N 1
ATOM 1411 C CA . ASP A 1 194 ? 66.796 17.044 -90.057 1.00 92.44 194 ASP A CA 1
ATOM 1412 C C . ASP A 1 194 ? 66.119 15.717 -89.677 1.00 92.44 194 ASP A C 1
ATOM 1414 O O . ASP A 1 194 ? 64.997 15.424 -90.094 1.00 92.44 194 ASP A O 1
ATOM 1418 N N . VAL A 1 195 ? 66.804 14.924 -88.857 1.00 93.62 195 VAL A N 1
ATOM 1419 C CA . VAL A 1 195 ? 66.284 13.665 -88.319 1.00 93.62 195 VAL A CA 1
ATOM 1420 C C . VAL A 1 195 ? 65.883 13.892 -86.866 1.00 93.62 195 VAL A C 1
ATOM 1422 O O . VAL A 1 195 ? 66.716 14.292 -86.050 1.00 93.62 195 VAL A O 1
ATOM 1425 N N . VAL A 1 196 ? 64.615 13.645 -86.548 1.00 95.19 196 VAL A N 1
ATOM 1426 C CA . VAL A 1 196 ? 64.023 13.820 -85.218 1.00 95.19 196 VAL A CA 1
ATOM 1427 C C . VAL A 1 196 ? 63.627 12.457 -84.673 1.00 95.19 196 VAL A C 1
ATOM 1429 O O . VAL A 1 196 ? 62.901 11.716 -85.324 1.00 95.19 196 VAL A O 1
ATOM 1432 N N . ILE A 1 197 ? 64.092 12.121 -83.476 1.00 94.88 197 ILE A N 1
ATOM 1433 C CA . ILE A 1 197 ? 63.675 10.912 -82.764 1.00 94.88 197 ILE A CA 1
ATOM 1434 C C . ILE A 1 197 ? 62.525 11.292 -81.833 1.00 94.88 197 ILE A C 1
ATOM 1436 O O . ILE A 1 197 ? 62.678 12.218 -81.032 1.00 94.88 197 ILE A O 1
ATOM 1440 N N . LEU A 1 198 ? 61.396 10.598 -81.955 1.00 96.12 198 LEU A N 1
ATOM 1441 C CA . LEU A 1 198 ? 60.225 10.742 -81.098 1.00 96.12 198 LEU A CA 1
ATOM 1442 C C . LEU A 1 198 ? 60.149 9.570 -80.124 1.00 96.12 198 LEU A C 1
ATOM 1444 O O . LEU A 1 198 ? 60.175 8.418 -80.543 1.00 96.12 198 LEU A O 1
ATOM 1448 N N . ASP A 1 199 ? 60.064 9.885 -78.836 1.00 94.25 199 ASP A N 1
ATOM 1449 C CA . ASP A 1 199 ? 59.958 8.918 -77.741 1.00 94.25 199 ASP A CA 1
ATOM 1450 C C . ASP A 1 199 ? 58.609 9.117 -77.049 1.00 94.25 199 ASP A C 1
ATOM 1452 O O . ASP A 1 199 ? 58.325 10.208 -76.533 1.00 94.25 199 ASP A O 1
ATOM 1456 N N . ALA A 1 200 ? 57.754 8.099 -77.096 1.00 92.88 200 ALA A N 1
ATOM 1457 C CA . ALA A 1 200 ? 56.480 8.090 -76.406 1.00 92.88 200 ALA A CA 1
ATOM 1458 C C . ALA A 1 200 ? 56.713 7.760 -74.930 1.00 92.88 200 ALA A C 1
ATOM 1460 O O . ALA A 1 200 ? 57.303 6.755 -74.556 1.00 92.88 200 ALA A O 1
ATOM 1461 N N . VAL A 1 201 ? 56.191 8.606 -74.050 1.00 89.94 201 VAL A N 1
ATOM 1462 C CA . VAL A 1 201 ? 56.357 8.478 -72.603 1.00 89.94 201 VAL A CA 1
ATOM 1463 C C . VAL A 1 201 ? 54.983 8.239 -71.978 1.00 89.94 201 VAL A C 1
ATOM 1465 O O . VAL A 1 201 ? 54.264 9.196 -71.678 1.00 89.94 201 VAL A O 1
ATOM 1468 N N . PRO A 1 202 ? 54.560 6.975 -71.777 1.00 86.69 202 PRO A N 1
ATOM 1469 C CA . PRO A 1 202 ? 53.302 6.687 -71.099 1.00 86.69 202 PRO A CA 1
ATOM 1470 C C . PRO A 1 202 ? 53.322 7.205 -69.656 1.00 86.69 202 PRO A C 1
ATOM 1472 O O . PRO A 1 202 ? 54.259 6.943 -68.898 1.00 86.69 202 PRO A O 1
ATOM 1475 N N . LEU A 1 203 ? 52.263 7.907 -69.243 1.00 83.12 203 LEU A N 1
ATOM 1476 C CA . LEU A 1 203 ? 52.071 8.282 -67.838 1.00 83.12 203 LEU A CA 1
ATOM 1477 C C . LEU A 1 203 ? 51.628 7.061 -67.005 1.00 83.12 203 LEU A C 1
ATOM 1479 O O . LEU A 1 203 ? 51.284 6.010 -67.542 1.00 83.12 203 LEU A O 1
ATOM 1483 N N . SER A 1 204 ? 51.643 7.175 -65.671 1.00 76.56 204 SER A N 1
ATOM 1484 C CA . SER A 1 204 ? 51.350 6.050 -64.763 1.00 76.56 204 SER A CA 1
ATOM 1485 C C . SER A 1 204 ? 50.035 5.329 -65.105 1.00 76.56 204 SER A C 1
ATOM 1487 O O . SER A 1 204 ? 48.975 5.951 -65.164 1.00 76.56 204 SER A O 1
ATOM 1489 N N . GLY A 1 205 ? 50.111 4.009 -65.312 1.00 71.81 205 GLY A N 1
ATOM 1490 C CA . GLY A 1 205 ? 48.965 3.157 -65.656 1.00 71.81 205 GLY A CA 1
ATOM 1491 C C . GLY A 1 205 ? 48.562 3.170 -67.134 1.00 71.81 205 GLY A C 1
ATOM 1492 O O . GLY A 1 205 ? 47.626 2.456 -67.510 1.00 71.81 205 GLY A O 1
ATOM 1493 N N . ALA A 1 206 ? 49.255 3.954 -67.964 1.00 83.44 206 ALA A N 1
ATOM 1494 C CA . ALA A 1 206 ? 49.049 4.010 -69.400 1.00 83.44 206 ALA A CA 1
ATOM 1495 C C . ALA A 1 206 ? 50.088 3.192 -70.178 1.00 83.44 206 ALA A C 1
ATOM 1497 O O . ALA A 1 206 ? 51.145 2.818 -69.672 1.00 83.44 206 ALA A O 1
ATOM 1498 N N . SER A 1 207 ? 49.782 2.905 -71.437 1.00 86.31 207 SER A N 1
ATOM 1499 C CA . SER A 1 207 ? 50.684 2.256 -72.385 1.00 86.31 207 SER A CA 1
ATOM 1500 C C . SER A 1 207 ? 50.563 2.924 -73.744 1.00 86.31 207 SER A C 1
ATOM 1502 O O . SER A 1 207 ? 49.460 3.274 -74.174 1.00 86.31 207 SER A O 1
ATOM 1504 N N . PHE A 1 208 ? 51.700 3.102 -74.408 1.00 89.56 208 PHE A N 1
ATOM 1505 C CA . PHE A 1 208 ? 51.745 3.557 -75.787 1.00 89.56 208 PHE A CA 1
ATOM 1506 C C . PHE A 1 208 ? 51.166 2.473 -76.704 1.00 89.56 208 PHE A C 1
ATOM 1508 O O . PHE A 1 208 ? 51.448 1.287 -76.527 1.00 89.56 208 PHE A O 1
ATOM 1515 N N . ILE A 1 209 ? 50.310 2.876 -77.641 1.00 90.12 209 ILE A N 1
ATOM 1516 C CA . ILE A 1 209 ? 49.629 1.966 -78.564 1.00 90.12 209 ILE A CA 1
ATOM 1517 C C . ILE A 1 209 ? 50.237 2.051 -79.954 1.00 90.12 209 ILE A C 1
ATOM 1519 O O . ILE A 1 209 ? 50.629 1.028 -80.512 1.00 90.12 209 ILE A O 1
ATOM 1523 N N . THR A 1 210 ? 50.245 3.244 -80.543 1.00 92.94 210 THR A N 1
ATOM 1524 C CA . THR A 1 210 ? 50.680 3.451 -81.925 1.00 92.94 210 THR A CA 1
ATOM 1525 C C . THR A 1 210 ? 50.911 4.929 -82.198 1.00 92.94 210 THR A C 1
ATOM 1527 O O . THR A 1 210 ? 50.271 5.797 -81.597 1.00 92.94 210 THR A O 1
ATOM 1530 N N . TRP A 1 211 ? 51.773 5.189 -83.170 1.00 93.44 211 TRP A N 1
ATOM 1531 C CA . TRP A 1 211 ? 51.862 6.447 -83.887 1.00 93.44 211 TRP A CA 1
ATOM 1532 C C . TRP A 1 211 ? 50.807 6.509 -85.002 1.00 93.44 211 TRP A C 1
ATOM 1534 O O . TRP A 1 211 ? 50.375 5.472 -85.524 1.00 93.44 211 TRP A O 1
ATOM 1544 N N . GLY A 1 212 ? 50.426 7.727 -85.373 1.00 90.88 212 GLY A N 1
ATOM 1545 C CA . GLY A 1 212 ? 49.588 8.104 -86.508 1.00 90.88 212 GLY A CA 1
ATOM 1546 C C . GLY A 1 212 ? 50.069 9.417 -87.145 1.00 90.88 212 GLY A C 1
ATOM 1547 O O . GLY A 1 212 ? 51.097 9.972 -86.747 1.00 90.88 212 GLY A O 1
ATOM 1548 N N . GLY A 1 213 ? 49.334 9.920 -88.138 1.00 92.06 213 GLY A N 1
ATOM 1549 C CA . GLY A 1 213 ? 49.758 11.068 -88.946 1.00 92.06 213 GLY A CA 1
ATOM 1550 C C . GLY A 1 213 ? 50.877 10.690 -89.924 1.00 92.06 213 GLY A C 1
ATOM 1551 O O . GLY A 1 213 ? 50.735 9.737 -90.689 1.00 92.06 213 GLY A O 1
ATOM 1552 N N . ASP A 1 214 ? 51.986 11.428 -89.895 1.00 92.56 214 ASP A N 1
ATOM 1553 C CA . ASP A 1 214 ? 53.186 11.187 -90.711 1.00 92.56 214 ASP A CA 1
ATOM 1554 C C . ASP A 1 214 ? 54.084 10.047 -90.188 1.00 92.56 214 ASP A C 1
ATOM 1556 O O . ASP A 1 214 ? 55.066 9.686 -90.838 1.00 92.56 214 ASP A O 1
ATOM 1560 N N . LEU A 1 215 ? 53.745 9.458 -89.037 1.00 93.75 215 LEU A N 1
ATOM 1561 C CA . LEU A 1 215 ? 54.297 8.191 -88.550 1.00 93.75 215 LEU A CA 1
ATOM 1562 C C . LEU A 1 215 ? 53.207 7.114 -88.506 1.00 93.75 215 LEU A C 1
ATOM 1564 O O . LEU A 1 215 ? 52.010 7.392 -88.572 1.00 93.75 215 LEU A O 1
ATOM 1568 N N . SER A 1 216 ? 53.615 5.852 -88.386 1.00 89.62 216 SER A N 1
ATOM 1569 C CA . SER A 1 216 ? 52.684 4.734 -88.221 1.00 89.62 216 SER A CA 1
ATOM 1570 C C . SER A 1 216 ? 53.327 3.580 -87.461 1.00 89.62 216 SER A C 1
ATOM 1572 O O . SER A 1 216 ? 54.549 3.458 -87.420 1.00 89.62 216 SER A O 1
ATOM 1574 N N . GLY A 1 217 ? 52.500 2.705 -86.891 1.00 89.62 217 GLY A N 1
ATOM 1575 C CA . GLY A 1 217 ? 52.974 1.548 -86.136 1.00 89.62 217 GLY A CA 1
ATOM 1576 C C . GLY A 1 217 ? 53.348 1.892 -84.695 1.00 89.62 217 GLY A C 1
ATOM 1577 O O . GLY A 1 217 ? 53.091 2.986 -84.211 1.00 89.62 217 GLY A O 1
ATOM 1578 N N . ASN A 1 218 ? 53.914 0.923 -83.985 1.00 90.19 218 ASN A N 1
ATOM 1579 C CA . ASN A 1 218 ? 54.070 0.951 -82.527 1.00 90.19 218 ASN A CA 1
ATOM 1580 C C . ASN A 1 218 ? 55.529 0.887 -82.056 1.00 90.19 218 ASN A C 1
ATOM 1582 O O . ASN A 1 218 ? 55.779 0.578 -80.893 1.00 90.19 218 ASN A O 1
ATOM 1586 N N . ALA A 1 219 ? 56.481 1.110 -82.960 1.00 87.75 219 ALA A N 1
ATOM 1587 C CA . ALA A 1 219 ? 57.887 1.196 -82.602 1.00 87.75 219 ALA A CA 1
ATOM 1588 C C . ALA A 1 219 ? 58.130 2.464 -81.771 1.00 87.75 219 ALA A C 1
ATOM 1590 O O . ALA A 1 219 ? 57.567 3.512 -82.068 1.00 87.75 219 ALA A O 1
ATOM 1591 N N . ASP A 1 220 ? 58.909 2.342 -80.700 1.00 88.44 220 ASP A N 1
ATOM 1592 C CA . ASP A 1 220 ? 59.148 3.418 -79.741 1.00 88.44 220 ASP A CA 1
ATOM 1593 C C . ASP A 1 220 ? 60.531 3.222 -79.084 1.00 88.44 220 ASP A C 1
ATOM 1595 O O . ASP A 1 220 ? 60.768 2.154 -78.499 1.00 88.44 220 ASP A O 1
ATOM 1599 N N . PRO A 1 221 ? 61.481 4.168 -79.225 1.00 91.56 221 PRO A N 1
ATOM 1600 C CA . PRO A 1 221 ? 61.369 5.431 -79.967 1.00 91.56 221 PRO A CA 1
ATOM 1601 C C . PRO A 1 221 ? 61.330 5.239 -81.498 1.00 91.56 221 PRO A C 1
ATOM 1603 O O . PRO A 1 221 ? 61.875 4.265 -82.019 1.00 91.56 221 PRO A O 1
ATOM 1606 N N . GLU A 1 222 ? 60.743 6.198 -82.223 1.00 95.75 222 GLU A N 1
ATOM 1607 C CA . GLU A 1 222 ? 60.597 6.196 -83.690 1.00 95.75 222 GLU A CA 1
ATOM 1608 C C . GLU A 1 222 ? 61.312 7.390 -84.348 1.00 95.75 222 GLU A C 1
ATOM 1610 O O . GLU A 1 222 ? 61.462 8.454 -83.751 1.00 95.75 222 GLU A O 1
ATOM 1615 N N . THR A 1 223 ? 61.790 7.231 -85.588 1.00 93.81 223 THR A N 1
ATOM 1616 C CA . THR A 1 223 ? 62.572 8.262 -86.295 1.00 93.81 223 THR A CA 1
ATOM 1617 C C . THR A 1 223 ? 61.750 8.946 -87.389 1.00 93.81 223 THR A C 1
ATOM 1619 O O . THR A 1 223 ? 61.197 8.285 -88.261 1.00 93.81 223 THR A O 1
ATOM 1622 N N . LEU A 1 224 ? 61.746 10.279 -87.405 1.00 94.88 224 LEU A N 1
ATOM 1623 C CA . LEU A 1 224 ? 61.051 11.122 -88.376 1.00 94.88 224 LEU A CA 1
ATOM 1624 C C . LEU A 1 224 ? 62.045 12.014 -89.138 1.00 94.88 224 LEU A C 1
ATOM 1626 O O . LEU A 1 224 ? 62.852 12.714 -88.529 1.00 94.88 224 LEU A O 1
ATOM 1630 N N . ILE A 1 225 ? 61.977 12.018 -90.472 1.00 94.12 225 ILE A N 1
ATOM 1631 C CA . ILE A 1 225 ? 62.782 12.908 -91.326 1.00 94.12 225 ILE A CA 1
ATOM 1632 C C . ILE A 1 225 ? 61.950 14.142 -91.693 1.00 94.12 225 ILE A C 1
ATOM 1634 O O . ILE A 1 225 ? 60.832 14.019 -92.196 1.00 94.12 225 ILE A O 1
ATOM 1638 N N . MET A 1 226 ? 62.507 15.332 -91.471 1.00 92.75 226 MET A N 1
ATOM 1639 C CA . MET A 1 226 ? 61.869 16.616 -91.773 1.00 92.75 226 MET A CA 1
ATOM 1640 C C . MET A 1 226 ? 62.096 17.008 -93.240 1.00 92.75 226 MET A C 1
ATOM 1642 O O . MET A 1 226 ? 62.976 17.805 -93.561 1.00 92.75 226 MET A O 1
ATOM 1646 N N . ASP A 1 227 ? 61.311 16.432 -94.150 1.00 89.06 227 ASP A N 1
ATOM 1647 C CA . ASP A 1 227 ? 61.284 16.761 -95.590 1.00 89.06 227 ASP A CA 1
ATOM 1648 C C . ASP A 1 227 ? 60.100 17.669 -95.996 1.00 89.06 227 ASP A C 1
ATOM 1650 O O . ASP A 1 227 ? 59.961 18.039 -97.162 1.00 89.06 227 ASP A O 1
ATOM 1654 N N . GLY A 1 228 ? 59.285 18.064 -95.017 1.00 89.94 228 GLY A N 1
ATOM 1655 C CA . GLY A 1 228 ? 58.120 18.937 -95.112 1.00 89.94 228 GLY A CA 1
ATOM 1656 C C . GLY A 1 228 ? 57.618 19.290 -93.709 1.00 89.94 228 GLY A C 1
ATOM 1657 O O . GLY A 1 228 ? 58.147 18.778 -92.720 1.00 89.94 228 GLY A O 1
ATOM 1658 N N . ASP A 1 229 ? 56.583 20.128 -93.608 1.00 91.44 229 ASP A N 1
ATOM 1659 C CA . ASP A 1 229 ? 55.821 20.248 -92.357 1.00 91.44 229 ASP A CA 1
ATOM 1660 C C . ASP A 1 229 ? 55.235 18.877 -91.984 1.00 91.44 229 ASP A C 1
ATOM 1662 O O . ASP A 1 229 ? 54.630 18.216 -92.831 1.00 91.44 229 ASP A O 1
ATOM 1666 N N . LYS A 1 230 ? 55.425 18.451 -90.730 1.00 93.88 230 LYS A N 1
ATOM 1667 C CA . LYS A 1 230 ? 55.012 17.135 -90.228 1.00 93.88 230 LYS A CA 1
ATOM 1668 C C . LYS A 1 230 ? 53.984 17.243 -89.112 1.00 93.88 230 LYS A C 1
ATOM 1670 O O . LYS A 1 230 ? 54.078 18.118 -88.252 1.00 93.88 230 LYS A O 1
ATOM 1675 N N . THR A 1 231 ? 53.032 16.317 -89.088 1.00 94.31 231 THR A N 1
ATOM 1676 C CA . THR A 1 231 ? 52.082 16.118 -87.989 1.00 94.31 231 THR A CA 1
ATOM 1677 C C . THR A 1 231 ? 52.081 14.658 -87.560 1.00 94.31 231 THR A C 1
ATOM 1679 O O . THR A 1 231 ? 51.821 13.778 -88.373 1.00 94.31 231 THR A O 1
ATOM 1682 N N . VAL A 1 232 ? 52.344 14.392 -86.283 1.00 95.31 232 VAL A N 1
ATOM 1683 C CA . VAL A 1 232 ? 52.359 13.042 -85.706 1.00 95.31 232 VAL A CA 1
ATOM 1684 C C . VAL A 1 232 ? 51.308 12.936 -84.610 1.00 95.31 232 VAL A C 1
ATOM 1686 O O . VAL A 1 232 ? 51.216 13.811 -83.753 1.00 95.31 232 VAL A O 1
ATOM 1689 N N . ASP A 1 233 ? 50.556 11.839 -84.602 1.00 92.88 233 ASP A N 1
ATOM 1690 C CA . ASP A 1 233 ? 49.602 11.510 -83.545 1.00 92.88 233 ASP A CA 1
ATOM 1691 C C . ASP A 1 233 ? 50.172 10.390 -82.662 1.00 92.88 233 ASP A C 1
ATOM 1693 O O . ASP A 1 233 ? 50.487 9.314 -83.157 1.00 92.88 233 ASP A O 1
ATOM 1697 N N . ALA A 1 234 ? 50.288 10.601 -81.355 1.00 91.56 234 ALA A N 1
ATOM 1698 C CA . ALA A 1 234 ? 50.664 9.562 -80.399 1.00 91.56 234 ALA A CA 1
ATOM 1699 C C . ALA A 1 234 ? 49.437 9.097 -79.621 1.00 91.56 234 ALA A C 1
ATOM 1701 O O . ALA A 1 234 ? 48.769 9.900 -78.962 1.00 91.56 234 ALA A O 1
ATOM 1702 N N . ILE A 1 235 ? 49.133 7.802 -79.691 1.00 89.19 235 ILE A N 1
ATOM 1703 C CA . ILE A 1 235 ? 47.949 7.228 -79.051 1.00 89.19 235 ILE A CA 1
ATOM 1704 C C . ILE A 1 235 ? 48.373 6.373 -77.855 1.00 89.19 235 ILE A C 1
ATOM 1706 O O . ILE A 1 235 ? 49.131 5.415 -78.000 1.00 89.19 235 ILE A O 1
ATOM 1710 N N . PHE A 1 236 ? 47.824 6.685 -76.683 1.00 88.62 236 PHE A N 1
ATOM 1711 C CA . PHE A 1 236 ? 48.008 5.967 -75.423 1.00 88.62 236 PHE A CA 1
ATOM 1712 C C . PHE A 1 236 ? 46.676 5.384 -74.934 1.00 88.62 236 PHE A C 1
ATOM 1714 O O . PHE A 1 236 ? 45.610 5.962 -75.147 1.00 88.62 236 PHE A O 1
ATOM 1721 N N . THR A 1 237 ? 46.726 4.263 -74.215 1.00 84.56 237 THR A N 1
ATOM 1722 C CA . THR A 1 237 ? 45.567 3.691 -73.509 1.00 84.56 237 THR A CA 1
ATOM 1723 C C . THR A 1 237 ? 45.856 3.546 -72.021 1.00 84.56 237 THR A C 1
ATOM 1725 O O . THR A 1 237 ? 47.008 3.349 -71.648 1.00 84.56 237 THR A O 1
ATOM 1728 N N . VAL A 1 238 ? 44.832 3.624 -71.170 1.00 81.56 238 VAL A N 1
ATOM 1729 C CA . VAL A 1 238 ? 44.943 3.413 -69.715 1.00 81.56 238 VAL A CA 1
ATOM 1730 C C . VAL A 1 238 ? 44.338 2.060 -69.356 1.00 81.56 238 VAL A C 1
ATOM 1732 O O . VAL A 1 238 ? 43.303 1.681 -69.900 1.00 81.56 238 VAL A O 1
ATOM 1735 N N . SER A 1 239 ? 44.971 1.331 -68.436 1.00 84.50 239 SER A N 1
ATOM 1736 C CA . SER A 1 239 ? 44.438 0.052 -67.949 1.00 84.50 239 SER A CA 1
ATOM 1737 C C . SER A 1 239 ? 43.175 0.263 -67.104 1.00 84.50 239 SER A C 1
ATOM 1739 O O . SER A 1 239 ? 43.158 1.123 -66.221 1.00 84.50 239 SER A O 1
ATOM 1741 N N . CYS A 1 240 ? 42.137 -0.540 -67.353 1.00 86.88 240 CYS A N 1
ATOM 1742 C CA . CYS A 1 240 ? 40.875 -0.530 -66.608 1.00 86.88 240 CYS A CA 1
ATOM 1743 C C . CYS A 1 240 ? 40.800 -1.694 -65.609 1.00 86.88 240 CYS A C 1
ATOM 1745 O O . CYS A 1 240 ? 41.187 -2.816 -65.940 1.00 86.88 240 CYS A O 1
ATOM 1747 N N . TYR A 1 241 ? 40.226 -1.456 -64.427 1.00 90.88 241 TYR A N 1
ATOM 1748 C CA . TYR A 1 241 ? 40.007 -2.479 -63.400 1.00 90.88 241 TYR A CA 1
ATOM 1749 C C . TYR A 1 241 ? 38.590 -2.463 -62.820 1.00 90.88 241 TYR A C 1
ATOM 1751 O O . TYR A 1 241 ? 37.976 -1.403 -62.662 1.00 90.88 241 TYR A O 1
ATOM 1759 N N . ASP A 1 242 ? 38.102 -3.650 -62.451 1.00 93.25 242 ASP A N 1
ATOM 1760 C CA . ASP A 1 242 ? 36.838 -3.843 -61.738 1.00 93.25 242 ASP A CA 1
ATOM 1761 C C . ASP A 1 242 ? 37.012 -3.665 -60.223 1.00 93.25 242 ASP A C 1
ATOM 1763 O O . ASP A 1 242 ? 38.013 -4.096 -59.641 1.00 93.25 242 ASP A O 1
ATOM 1767 N N . LEU A 1 243 ? 35.995 -3.084 -59.579 1.00 95.25 243 LEU A N 1
ATOM 1768 C CA . LEU A 1 243 ? 35.831 -3.089 -58.126 1.00 95.25 243 LEU A CA 1
ATOM 1769 C C . LEU A 1 243 ? 34.578 -3.889 -57.761 1.00 95.25 243 LEU A C 1
ATOM 1771 O O . LEU A 1 243 ? 33.462 -3.474 -58.075 1.00 95.25 243 LEU A O 1
ATOM 1775 N N . ALA A 1 244 ? 34.752 -5.006 -57.058 1.00 94.88 244 ALA A N 1
ATOM 1776 C CA . ALA A 1 244 ? 33.641 -5.775 -56.508 1.00 94.88 244 ALA A CA 1
ATOM 1777 C C . ALA A 1 244 ? 33.385 -5.378 -55.048 1.00 94.88 244 ALA A C 1
ATOM 1779 O O . ALA A 1 244 ? 34.282 -5.466 -54.210 1.00 94.88 244 ALA A O 1
ATOM 1780 N N . VAL A 1 245 ? 32.155 -4.970 -54.726 1.00 95.88 245 VAL A N 1
ATOM 1781 C CA . VAL A 1 245 ? 31.743 -4.653 -53.350 1.00 95.88 245 VAL A CA 1
ATOM 1782 C C . VAL A 1 245 ? 30.725 -5.662 -52.830 1.00 95.88 245 VAL A C 1
ATOM 1784 O O . VAL A 1 245 ? 29.894 -6.151 -53.593 1.00 95.88 245 VAL A O 1
ATOM 1787 N N . SER A 1 246 ? 30.784 -5.977 -51.538 1.00 94.44 246 SER A N 1
ATOM 1788 C CA . SER A 1 246 ? 29.809 -6.856 -50.880 1.00 94.44 246 SER A CA 1
ATOM 1789 C C . SER A 1 246 ? 29.650 -6.539 -49.394 1.00 94.44 246 SER A C 1
ATOM 1791 O O . SER A 1 246 ? 30.469 -5.842 -48.792 1.00 94.44 246 SER A O 1
A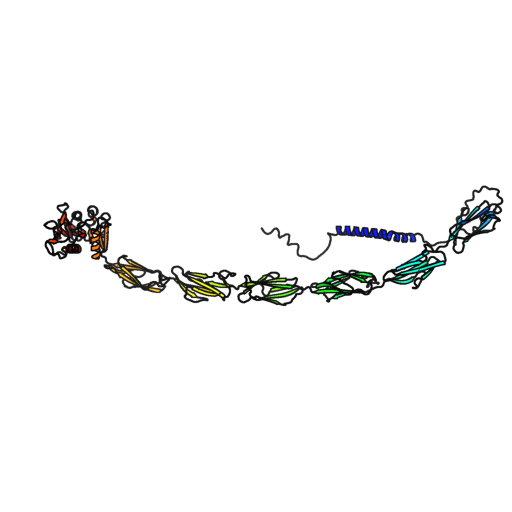TOM 1793 N N . GLU A 1 247 ? 28.583 -7.050 -48.797 1.00 95.31 247 GLU A N 1
ATOM 1794 C CA . GLU A 1 247 ? 28.319 -7.021 -47.365 1.00 95.31 247 GLU A CA 1
ATOM 1795 C C . GLU A 1 247 ? 28.488 -8.405 -46.731 1.00 95.31 247 GLU A C 1
ATOM 1797 O O . GLU A 1 247 ? 28.255 -9.444 -47.351 1.00 95.31 247 GLU A O 1
ATOM 1802 N N . THR A 1 248 ? 28.878 -8.438 -45.460 1.00 93.25 248 THR A N 1
ATOM 1803 C CA . THR A 1 248 ? 28.883 -9.670 -44.668 1.00 93.25 248 THR A CA 1
ATOM 1804 C C . THR A 1 248 ? 28.381 -9.379 -43.253 1.00 93.25 248 THR A C 1
ATOM 1806 O O . THR A 1 248 ? 28.957 -8.524 -42.583 1.00 93.25 248 THR A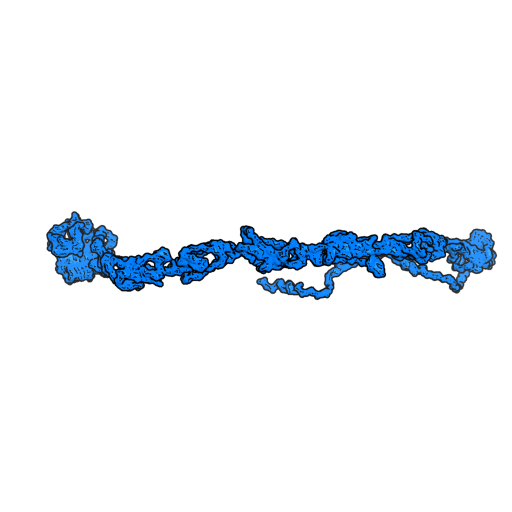 O 1
ATOM 1809 N N . PRO A 1 249 ? 27.337 -10.073 -42.760 1.00 93.25 249 PRO A N 1
ATOM 1810 C CA . PRO A 1 249 ? 26.515 -11.067 -43.461 1.00 93.25 249 PRO A CA 1
ATOM 1811 C C . PRO A 1 249 ? 25.582 -10.436 -44.521 1.00 93.25 249 PRO A C 1
ATOM 1813 O O . PRO A 1 249 ? 25.299 -9.237 -44.442 1.00 93.25 249 PRO A O 1
ATOM 1816 N N . PRO A 1 250 ? 25.051 -11.229 -45.478 1.00 92.00 250 PRO A N 1
ATOM 1817 C CA . PRO A 1 250 ? 24.032 -10.765 -46.421 1.00 92.00 250 PRO A CA 1
ATOM 1818 C C . PRO A 1 250 ? 22.836 -10.129 -45.700 1.00 92.00 250 PRO A C 1
ATOM 1820 O O . PRO A 1 250 ? 22.285 -10.717 -44.768 1.00 92.00 250 PRO A O 1
ATOM 1823 N N . GLY A 1 251 ? 22.440 -8.927 -46.122 1.00 88.75 251 GLY A N 1
ATOM 1824 C CA . GLY A 1 251 ? 21.364 -8.156 -45.485 1.00 88.75 251 GLY A CA 1
ATOM 1825 C C . GLY A 1 251 ? 21.759 -7.370 -44.224 1.00 88.75 251 GLY A C 1
ATOM 1826 O O . GLY A 1 251 ? 20.911 -6.671 -43.674 1.00 88.75 251 GLY A O 1
ATOM 1827 N N . GLY A 1 252 ? 23.022 -7.429 -43.779 1.00 90.50 252 GLY A N 1
ATOM 1828 C CA . GLY A 1 252 ? 23.524 -6.631 -42.648 1.00 90.50 252 GLY A CA 1
ATOM 1829 C C . GLY A 1 252 ? 23.674 -5.132 -42.947 1.00 90.50 252 GLY A C 1
ATOM 1830 O O . GLY A 1 252 ? 23.749 -4.310 -42.035 1.00 90.50 252 GLY A O 1
ATOM 1831 N N . GLY A 1 253 ? 23.677 -4.751 -44.222 1.00 94.62 253 GLY A N 1
ATOM 1832 C CA . GLY A 1 253 ? 23.800 -3.371 -44.673 1.00 94.62 253 GLY A CA 1
ATOM 1833 C C . GLY A 1 253 ? 24.002 -3.291 -46.178 1.00 94.62 253 GLY A C 1
ATOM 1834 O O . GLY A 1 253 ? 23.662 -4.217 -46.909 1.00 94.62 253 GLY A O 1
ATOM 1835 N N . SER A 1 254 ? 24.559 -2.177 -46.638 1.00 94.88 254 SER A N 1
ATOM 1836 C CA . SER A 1 254 ? 24.909 -1.952 -48.042 1.00 94.88 254 SER A CA 1
ATOM 1837 C C . SER A 1 254 ? 26.231 -1.199 -48.166 1.00 94.88 254 SER A C 1
ATOM 1839 O O . SER A 1 254 ? 26.522 -0.330 -47.339 1.00 94.88 254 SER A O 1
ATOM 1841 N N . VAL A 1 255 ? 26.981 -1.465 -49.235 1.00 96.75 255 VAL A N 1
ATOM 1842 C CA . VAL A 1 255 ? 28.146 -0.663 -49.634 1.00 96.75 255 VAL A CA 1
ATOM 1843 C C . VAL A 1 255 ? 27.728 0.357 -50.690 1.00 96.75 255 VAL A C 1
ATOM 1845 O O . VAL A 1 255 ? 27.247 -0.006 -51.760 1.00 96.75 255 VAL A O 1
ATOM 1848 N N . ILE A 1 256 ? 27.926 1.639 -50.395 1.00 95.81 256 ILE A N 1
ATOM 1849 C CA . ILE A 1 256 ? 27.712 2.747 -51.326 1.00 95.81 256 ILE A CA 1
ATOM 1850 C C . ILE A 1 256 ? 29.055 3.090 -51.972 1.00 95.81 256 ILE A C 1
ATOM 1852 O O . ILE A 1 256 ? 30.020 3.409 -51.274 1.00 95.81 256 ILE A O 1
ATOM 1856 N N . VAL A 1 257 ? 29.113 3.036 -53.303 1.00 95.75 257 VAL A N 1
ATOM 1857 C CA . VAL A 1 257 ? 30.282 3.453 -54.088 1.00 95.75 257 VAL A CA 1
ATOM 1858 C C . VAL A 1 257 ? 30.104 4.917 -54.483 1.00 95.75 257 VAL A C 1
ATOM 1860 O O . VAL A 1 257 ? 29.234 5.245 -55.286 1.00 95.75 257 VAL A O 1
ATOM 1863 N N . ASN A 1 258 ? 30.906 5.806 -53.897 1.00 94.00 258 ASN A N 1
ATOM 1864 C CA . ASN A 1 258 ? 30.749 7.255 -54.062 1.00 94.00 258 ASN A CA 1
ATOM 1865 C C . ASN A 1 258 ? 31.453 7.799 -55.314 1.00 94.00 258 ASN A C 1
ATOM 1867 O O . ASN A 1 258 ? 31.087 8.865 -55.804 1.00 94.00 258 ASN A O 1
ATOM 1871 N N . THR A 1 259 ? 32.467 7.094 -55.824 1.00 94.31 259 THR A N 1
ATOM 1872 C CA . THR A 1 259 ? 33.209 7.499 -57.029 1.00 94.31 259 THR A CA 1
ATOM 1873 C C . THR A 1 259 ? 32.627 6.799 -58.264 1.00 94.31 259 THR A C 1
ATOM 1875 O O . THR A 1 259 ? 32.687 5.569 -58.322 1.00 94.31 259 THR A O 1
ATOM 1878 N N . PRO A 1 260 ? 32.096 7.521 -59.270 1.00 92.19 260 PRO A N 1
ATOM 1879 C CA . PRO A 1 260 ? 31.607 6.911 -60.510 1.00 92.19 260 PRO A CA 1
ATOM 1880 C C . PRO A 1 260 ? 32.728 6.236 -61.326 1.00 92.19 260 PRO A C 1
ATOM 1882 O O . PRO A 1 260 ? 33.849 6.756 -61.330 1.00 92.19 260 PRO A O 1
ATOM 1885 N N . PRO A 1 261 ? 32.452 5.128 -62.043 1.00 92.06 261 PRO A N 1
ATOM 1886 C CA . PRO A 1 261 ? 33.395 4.534 -62.994 1.00 92.06 261 PRO A CA 1
ATOM 1887 C C . PRO A 1 261 ? 33.846 5.539 -64.063 1.00 92.06 261 PRO A C 1
ATOM 1889 O O . PRO A 1 261 ? 33.057 6.365 -64.523 1.00 92.06 261 PRO A O 1
ATOM 1892 N N . ASN A 1 262 ? 35.114 5.469 -64.466 1.00 89.25 262 ASN A N 1
ATOM 1893 C CA . ASN A 1 262 ? 35.751 6.427 -65.379 1.00 89.25 262 ASN A CA 1
ATOM 1894 C C . ASN A 1 262 ? 36.552 5.766 -66.522 1.00 89.25 262 ASN A C 1
ATOM 1896 O O . ASN A 1 262 ? 37.258 6.469 -67.243 1.00 89.25 262 ASN A O 1
ATOM 1900 N N . CYS A 1 263 ? 36.451 4.443 -66.694 1.00 84.94 263 CYS A N 1
ATOM 1901 C CA . CYS A 1 263 ? 37.163 3.664 -67.711 1.00 84.94 263 CYS A CA 1
ATOM 1902 C C . CYS A 1 263 ? 36.186 2.867 -68.589 1.00 84.94 263 CYS A C 1
ATOM 1904 O O . CYS A 1 263 ? 35.282 2.204 -68.070 1.00 84.94 263 CYS A O 1
ATOM 1906 N N . GLY A 1 264 ? 36.384 2.929 -69.911 1.00 75.50 264 GLY A N 1
ATOM 1907 C CA . GLY A 1 264 ? 35.501 2.339 -70.928 1.00 75.50 264 GLY A CA 1
ATOM 1908 C C . GLY A 1 264 ? 34.387 3.275 -71.428 1.00 75.50 264 GLY A C 1
ATOM 1909 O O . GLY A 1 264 ? 34.182 4.365 -70.896 1.00 75.50 264 GLY A O 1
ATOM 1910 N N . SER A 1 265 ? 33.662 2.853 -72.473 1.00 77.81 265 SER A N 1
ATOM 1911 C CA . SER A 1 265 ? 32.471 3.544 -72.998 1.00 77.81 265 SER A CA 1
ATOM 1912 C C . SER A 1 265 ? 31.361 2.527 -73.329 1.00 77.81 265 SER A C 1
ATOM 1914 O O . SER A 1 265 ? 31.504 1.785 -74.304 1.00 77.81 265 SER A O 1
ATOM 1916 N N . PRO A 1 266 ? 30.269 2.454 -72.535 1.00 77.88 266 PRO A N 1
ATOM 1917 C CA . PRO A 1 266 ? 30.029 3.227 -71.312 1.00 77.88 266 PRO A CA 1
ATOM 1918 C C . PRO A 1 266 ? 31.038 2.876 -70.209 1.00 77.88 266 PRO A C 1
ATOM 1920 O O . PRO A 1 266 ? 31.542 1.756 -70.159 1.00 77.88 266 PRO A O 1
ATOM 1923 N N . ALA A 1 267 ? 31.342 3.833 -69.330 1.00 83.19 267 ALA A N 1
ATOM 1924 C CA . ALA A 1 267 ? 32.287 3.605 -68.244 1.00 83.19 267 ALA A CA 1
ATOM 1925 C C . ALA A 1 267 ? 31.686 2.647 -67.206 1.00 83.19 267 ALA A C 1
ATOM 1927 O O . ALA A 1 267 ? 30.714 2.982 -66.528 1.00 83.19 267 ALA A O 1
ATOM 1928 N N . THR A 1 268 ? 32.261 1.452 -67.091 1.00 87.25 268 THR A N 1
ATOM 1929 C CA . THR A 1 268 ? 31.863 0.425 -66.109 1.00 87.25 268 THR A CA 1
ATOM 1930 C C . THR A 1 268 ? 33.016 0.009 -65.200 1.00 87.25 268 THR A C 1
ATOM 1932 O O . THR A 1 268 ? 32.806 -0.754 -64.264 1.00 87.25 268 THR A O 1
ATOM 1935 N N . GLN A 1 269 ? 34.219 0.519 -65.465 1.00 90.69 269 GLN A N 1
ATOM 1936 C CA . GLN A 1 269 ? 35.457 0.193 -64.763 1.00 90.69 269 GLN A CA 1
ATOM 1937 C C . GLN A 1 269 ? 36.174 1.462 -64.298 1.00 90.69 269 GLN A C 1
ATOM 1939 O O . GLN A 1 269 ? 35.777 2.582 -64.635 1.00 90.69 269 GLN A O 1
ATOM 1944 N N . TYR A 1 270 ? 37.252 1.291 -63.540 1.00 91.44 270 TYR A N 1
ATOM 1945 C CA . TYR A 1 270 ? 38.083 2.389 -63.057 1.00 91.44 270 TYR A CA 1
ATOM 1946 C C . TYR A 1 270 ? 39.455 2.388 -63.724 1.00 91.44 270 TYR A C 1
ATOM 1948 O O . TYR A 1 270 ? 40.072 1.336 -63.873 1.00 91.44 270 TYR A O 1
ATOM 1956 N N . ASN A 1 271 ? 39.941 3.569 -64.107 1.00 88.44 271 ASN A N 1
ATOM 1957 C CA . ASN A 1 271 ? 41.299 3.740 -64.620 1.00 88.44 271 ASN A CA 1
ATOM 1958 C C . ASN A 1 271 ? 42.310 3.370 -63.530 1.00 88.44 271 ASN A C 1
ATOM 1960 O O . ASN A 1 271 ? 42.089 3.692 -62.354 1.00 88.44 271 ASN A O 1
ATOM 1964 N N . HIS A 1 272 ? 43.445 2.792 -63.923 1.00 87.31 272 HIS A N 1
ATOM 1965 C CA . HIS A 1 272 ? 44.585 2.594 -63.035 1.00 87.31 272 HIS A CA 1
ATOM 1966 C C . HIS A 1 272 ? 44.939 3.900 -62.293 1.00 87.31 272 HIS A C 1
ATOM 1968 O O . HIS A 1 272 ? 45.013 4.974 -62.886 1.00 87.31 272 HIS A O 1
ATOM 1974 N N . GLY A 1 273 ? 45.167 3.814 -60.985 1.00 85.25 273 GLY A N 1
ATOM 1975 C CA . GLY A 1 273 ? 45.453 4.937 -60.094 1.00 85.25 273 GLY A CA 1
ATOM 1976 C C . GLY A 1 273 ? 44.217 5.667 -59.561 1.00 85.25 273 GLY A C 1
ATOM 1977 O O . GLY A 1 273 ? 44.370 6.520 -58.690 1.00 85.25 273 GLY A O 1
ATOM 1978 N N . THR A 1 274 ? 42.999 5.343 -60.017 1.00 90.81 274 THR A N 1
ATOM 1979 C CA . THR A 1 274 ? 41.776 5.957 -59.472 1.00 90.81 274 THR A CA 1
ATOM 1980 C C . THR A 1 274 ? 41.603 5.580 -58.002 1.00 90.81 274 THR A C 1
ATOM 1982 O O . THR A 1 274 ? 41.641 4.404 -57.653 1.00 90.81 274 THR A O 1
ATOM 1985 N N . THR A 1 275 ? 41.356 6.563 -57.138 1.00 93.62 275 THR A N 1
ATOM 1986 C CA . THR A 1 275 ? 40.975 6.322 -55.740 1.00 93.62 275 THR A CA 1
ATOM 1987 C C . THR A 1 275 ? 39.453 6.313 -55.619 1.00 93.62 275 THR A C 1
ATOM 1989 O O . THR A 1 275 ? 38.796 7.344 -55.781 1.00 93.62 275 THR A O 1
ATOM 1992 N N . VAL A 1 276 ? 38.878 5.145 -55.337 1.00 95.81 276 VAL A N 1
ATOM 1993 C CA . VAL A 1 276 ? 37.432 4.949 -55.186 1.00 95.81 276 VAL A CA 1
ATOM 1994 C C . VAL A 1 276 ? 37.039 5.113 -53.723 1.00 95.81 276 VAL A C 1
ATOM 1996 O O . VAL A 1 276 ? 37.562 4.413 -52.863 1.00 95.81 276 VAL A O 1
ATOM 1999 N N . SER A 1 277 ? 36.117 6.033 -53.432 1.00 95.75 277 SER A N 1
ATOM 2000 C CA . SER A 1 277 ? 35.574 6.253 -52.087 1.00 95.75 277 SER A CA 1
ATOM 2001 C C . SER A 1 277 ? 34.341 5.382 -51.850 1.00 95.75 277 SER A C 1
ATOM 2003 O O . SER A 1 277 ? 33.449 5.314 -52.698 1.00 95.75 277 SER A O 1
ATOM 2005 N N . LEU A 1 278 ? 34.283 4.742 -50.683 1.00 97.31 278 LEU A N 1
ATOM 2006 C CA . LEU A 1 278 ? 33.241 3.806 -50.268 1.00 97.31 278 LEU A CA 1
ATOM 2007 C C . LEU A 1 278 ? 32.603 4.245 -48.948 1.00 97.31 278 LEU A C 1
ATOM 2009 O O . LEU A 1 278 ? 33.255 4.838 -48.085 1.00 97.31 278 LEU A O 1
ATOM 2013 N N . THR A 1 279 ? 31.323 3.929 -48.761 1.00 96.81 279 THR A N 1
ATOM 2014 C CA . THR A 1 279 ? 30.605 4.135 -47.495 1.00 96.81 279 THR A CA 1
ATOM 2015 C C . THR A 1 279 ? 29.780 2.908 -47.136 1.00 96.81 279 THR A C 1
ATOM 2017 O O . THR A 1 279 ? 28.942 2.465 -47.915 1.00 96.81 279 THR A O 1
ATOM 2020 N N . ALA A 1 280 ? 30.002 2.367 -45.944 1.00 96.88 280 ALA A N 1
ATOM 2021 C CA . ALA A 1 280 ? 29.194 1.313 -45.365 1.00 96.88 280 ALA A CA 1
ATOM 2022 C C . ALA A 1 280 ? 27.962 1.938 -44.707 1.00 96.88 280 ALA A C 1
ATOM 2024 O O . ALA A 1 280 ? 28.072 2.831 -43.867 1.00 96.88 280 ALA A O 1
ATOM 2025 N N . ASN A 1 281 ? 26.786 1.452 -45.084 1.00 95.25 281 ASN A N 1
ATOM 2026 C CA . ASN A 1 281 ? 25.510 1.874 -44.528 1.00 95.25 281 ASN A CA 1
ATOM 2027 C C . ASN A 1 281 ? 24.830 0.661 -43.865 1.00 95.25 281 ASN A C 1
ATOM 2029 O O . ASN A 1 281 ? 24.279 -0.175 -44.587 1.00 95.25 281 ASN A O 1
ATOM 2033 N N . PRO A 1 282 ? 24.904 0.520 -42.527 1.00 94.81 282 PRO A N 1
ATOM 2034 C CA . PRO A 1 282 ? 24.279 -0.590 -41.810 1.00 94.81 282 PRO A CA 1
ATOM 2035 C C . PRO A 1 282 ? 22.762 -0.631 -41.997 1.00 94.81 282 PRO A C 1
ATOM 2037 O O . PRO A 1 282 ? 22.095 0.405 -42.017 1.00 94.81 282 PRO A O 1
ATOM 2040 N N . ALA A 1 283 ? 22.202 -1.837 -42.077 1.00 91.69 283 ALA A N 1
ATOM 2041 C CA . ALA A 1 283 ? 20.761 -2.036 -41.989 1.00 91.69 283 ALA A CA 1
ATOM 2042 C C . ALA A 1 283 ? 20.266 -1.796 -40.548 1.00 91.69 283 ALA A C 1
ATOM 2044 O O . ALA A 1 283 ? 21.039 -1.799 -39.589 1.00 91.69 283 ALA A O 1
ATOM 2045 N N . ALA A 1 284 ? 18.955 -1.602 -40.369 1.00 87.00 284 ALA A N 1
ATOM 2046 C CA . ALA A 1 284 ? 18.375 -1.448 -39.034 1.00 87.00 284 ALA A CA 1
ATOM 2047 C C . ALA A 1 284 ? 18.667 -2.685 -38.162 1.00 87.00 284 ALA A C 1
ATOM 2049 O O . ALA A 1 284 ? 18.430 -3.813 -38.587 1.00 87.00 284 ALA A O 1
ATOM 2050 N N . GLY A 1 285 ? 19.171 -2.464 -36.945 1.00 86.94 285 GLY A N 1
ATOM 2051 C CA . GLY A 1 285 ? 19.581 -3.539 -36.035 1.00 86.94 285 GLY A CA 1
ATOM 2052 C C . GLY A 1 285 ? 20.995 -4.077 -36.277 1.00 86.94 285 GLY A C 1
ATOM 2053 O O . GLY A 1 285 ? 21.392 -5.009 -35.586 1.00 86.94 285 GLY A O 1
ATOM 2054 N N . TYR A 1 286 ? 21.764 -3.492 -37.200 1.00 92.31 286 TYR A N 1
ATOM 2055 C CA . TYR A 1 286 ? 23.169 -3.822 -37.433 1.00 92.31 286 TYR A CA 1
ATOM 2056 C C . TYR A 1 286 ? 24.087 -2.627 -37.159 1.00 92.31 286 TYR A C 1
ATOM 2058 O O . TYR A 1 286 ? 23.715 -1.470 -37.357 1.00 92.31 286 TYR A O 1
ATOM 2066 N N . ALA A 1 287 ? 25.312 -2.917 -36.734 1.00 92.81 287 ALA A N 1
ATOM 2067 C CA . ALA A 1 287 ? 26.412 -1.970 -36.628 1.00 92.81 287 ALA A CA 1
ATOM 2068 C C . ALA A 1 287 ? 27.501 -2.327 -37.643 1.00 92.81 287 ALA A C 1
ATOM 2070 O O . ALA A 1 287 ? 27.759 -3.502 -37.902 1.00 92.81 287 ALA A O 1
ATOM 2071 N N . PHE A 1 288 ? 28.139 -1.308 -38.220 1.00 95.50 288 PHE A N 1
ATOM 2072 C CA . PHE A 1 288 ? 29.344 -1.494 -39.024 1.00 95.50 288 PHE A CA 1
ATOM 2073 C C . PHE A 1 288 ? 30.527 -1.808 -38.105 1.00 95.50 288 PHE A C 1
ATOM 2075 O O . PHE A 1 288 ? 30.747 -1.087 -37.132 1.00 95.50 288 PHE A O 1
ATOM 2082 N N . ASN A 1 289 ? 31.278 -2.860 -38.424 1.00 94.38 289 ASN A N 1
ATOM 2083 C CA . ASN A 1 289 ? 32.469 -3.251 -37.677 1.00 94.38 289 ASN A CA 1
ATOM 2084 C C . ASN A 1 289 ? 33.721 -2.667 -38.340 1.00 94.38 289 ASN A C 1
ATOM 2086 O O . ASN A 1 289 ? 34.442 -1.866 -37.744 1.00 94.38 289 ASN A O 1
ATOM 2090 N N . ASP A 1 290 ? 33.977 -3.098 -39.573 1.00 96.75 290 ASP A N 1
ATOM 2091 C CA . ASP A 1 290 ? 35.211 -2.846 -40.300 1.00 96.75 290 ASP A CA 1
ATOM 2092 C C . ASP A 1 290 ? 35.088 -3.207 -41.788 1.00 96.75 290 ASP A C 1
ATOM 2094 O O . ASP A 1 290 ? 34.138 -3.855 -42.238 1.00 96.75 290 ASP A O 1
ATOM 2098 N N . TRP A 1 291 ? 36.070 -2.754 -42.562 1.00 97.31 291 TRP A N 1
ATOM 2099 C CA . TRP A 1 291 ? 36.271 -3.146 -43.951 1.00 97.31 291 TRP A CA 1
ATOM 2100 C C . TRP A 1 291 ? 37.270 -4.297 -44.060 1.00 97.31 291 TRP A C 1
ATOM 2102 O O . TRP A 1 291 ? 38.284 -4.310 -43.363 1.00 97.31 291 TRP A O 1
ATOM 2112 N N . SER A 1 292 ? 37.027 -5.205 -45.005 1.00 94.38 292 SER A N 1
ATOM 2113 C CA . SER A 1 292 ? 37.963 -6.266 -45.393 1.00 94.38 292 SER A CA 1
ATOM 2114 C C . SER A 1 292 ? 38.039 -6.444 -46.920 1.00 94.38 292 SER A C 1
ATOM 2116 O O . SER A 1 292 ? 37.397 -5.703 -47.673 1.00 94.38 292 SER A O 1
ATOM 2118 N N . GLY A 1 293 ? 38.851 -7.398 -47.391 1.00 92.31 293 GLY A N 1
ATOM 2119 C CA . GLY A 1 293 ? 39.251 -7.512 -48.798 1.00 92.31 293 GLY A CA 1
ATOM 2120 C C . GLY A 1 293 ? 40.478 -6.644 -49.080 1.00 92.31 293 GLY A C 1
ATOM 2121 O O . GLY A 1 293 ? 41.460 -6.707 -48.345 1.00 92.31 293 GLY A O 1
ATOM 2122 N N . ASP A 1 294 ? 40.407 -5.814 -50.116 1.00 94.00 294 ASP A N 1
ATOM 2123 C CA . ASP A 1 294 ? 41.412 -4.798 -50.451 1.00 94.00 294 ASP A CA 1
ATOM 2124 C C . ASP A 1 294 ? 41.141 -3.435 -49.786 1.00 94.00 294 ASP A C 1
ATOM 2126 O O . ASP A 1 294 ? 41.952 -2.513 -49.884 1.00 94.00 294 ASP A O 1
ATOM 2130 N N . ALA A 1 295 ? 40.005 -3.298 -49.098 1.00 92.94 295 ALA A N 1
ATOM 2131 C CA . ALA A 1 295 ? 39.709 -2.182 -48.209 1.00 92.94 295 ALA A CA 1
ATOM 2132 C C . ALA A 1 295 ? 40.107 -2.511 -46.759 1.00 92.94 295 ALA A C 1
ATOM 2134 O O . ALA A 1 295 ? 40.257 -3.673 -46.385 1.00 92.94 295 ALA A O 1
ATOM 2135 N N . SER A 1 296 ? 40.258 -1.484 -45.917 1.00 90.25 296 SER A N 1
ATOM 2136 C CA . SER A 1 296 ? 40.540 -1.664 -44.487 1.00 90.25 296 SER A CA 1
ATOM 2137 C C . SER A 1 296 ? 40.036 -0.494 -43.636 1.00 90.25 296 SER A C 1
ATOM 2139 O O . SER A 1 296 ? 39.669 0.569 -44.152 1.00 90.25 296 SER A O 1
ATOM 2141 N N . GLY A 1 297 ? 40.025 -0.708 -42.318 1.00 91.69 297 GLY A N 1
ATOM 2142 C CA . GLY A 1 297 ? 39.692 0.296 -41.310 1.00 91.69 297 GLY A CA 1
ATOM 2143 C C . GLY A 1 297 ? 38.296 0.132 -40.709 1.00 91.69 297 GLY A C 1
ATOM 2144 O O . GLY A 1 297 ? 37.440 -0.561 -41.247 1.00 91.69 297 GLY A O 1
ATOM 2145 N N . THR A 1 298 ? 38.079 0.794 -39.574 1.00 94.44 298 THR A N 1
ATOM 2146 C CA . THR A 1 298 ? 36.838 0.737 -38.777 1.00 94.44 298 THR A CA 1
ATOM 2147 C C . THR A 1 298 ? 35.936 1.957 -38.975 1.00 94.44 298 THR A C 1
ATOM 2149 O O . THR A 1 298 ? 34.850 2.042 -38.406 1.00 94.44 298 THR A O 1
ATOM 2152 N N . ASN A 1 299 ? 36.360 2.919 -39.797 1.00 93.44 299 ASN A N 1
ATOM 2153 C CA . ASN A 1 299 ? 35.516 4.043 -40.178 1.00 93.44 299 ASN A CA 1
ATOM 2154 C C . ASN A 1 299 ? 34.497 3.593 -41.229 1.00 93.44 299 ASN A C 1
ATOM 2156 O O . ASN A 1 299 ? 34.846 2.908 -42.190 1.00 93.44 299 ASN A O 1
ATOM 2160 N N . ALA A 1 300 ? 33.248 4.047 -41.094 1.00 93.88 300 ALA A N 1
ATOM 2161 C CA . ALA A 1 300 ? 32.182 3.736 -42.051 1.00 93.88 300 ALA A CA 1
ATOM 2162 C C . ALA A 1 300 ? 32.499 4.210 -43.482 1.00 93.88 300 ALA A C 1
ATOM 2164 O O . ALA A 1 300 ? 31.923 3.711 -44.441 1.00 93.88 300 ALA A O 1
ATOM 2165 N N . THR A 1 301 ? 33.433 5.147 -43.647 1.00 95.69 301 THR A N 1
ATOM 2166 C CA . THR A 1 301 ? 33.969 5.582 -44.941 1.00 95.69 301 THR A CA 1
ATOM 2167 C C . THR A 1 301 ? 35.406 5.104 -45.116 1.00 95.69 301 THR A C 1
ATOM 2169 O O . THR A 1 301 ? 36.218 5.266 -44.202 1.00 95.69 301 THR A O 1
ATOM 2172 N N . THR A 1 302 ? 35.741 4.596 -46.300 1.00 96.50 302 THR A N 1
ATOM 2173 C CA . THR A 1 302 ? 37.112 4.208 -46.672 1.00 96.50 302 THR A CA 1
ATOM 2174 C C . THR A 1 302 ? 37.371 4.491 -48.153 1.00 96.50 302 THR A C 1
ATOM 2176 O O . THR A 1 302 ? 36.463 4.901 -48.878 1.00 96.50 302 THR A O 1
ATOM 2179 N N . SER A 1 303 ? 38.601 4.283 -48.616 1.00 94.69 303 SER A N 1
ATOM 2180 C CA . SER A 1 303 ? 38.955 4.402 -50.030 1.00 94.69 303 SER A CA 1
ATOM 2181 C C . SER A 1 303 ? 39.867 3.275 -50.493 1.00 94.69 303 SER A C 1
ATOM 2183 O O . SER A 1 303 ? 40.733 2.841 -49.737 1.00 94.69 303 SER A O 1
ATOM 2185 N N . VAL A 1 304 ? 39.717 2.864 -51.750 1.00 95.69 304 VAL A N 1
ATOM 2186 C CA . VAL A 1 304 ? 40.532 1.833 -52.403 1.00 95.69 304 VAL A CA 1
ATOM 2187 C C . VAL A 1 304 ? 41.227 2.442 -53.619 1.00 95.69 304 VAL A C 1
ATOM 2189 O O . VAL A 1 304 ? 40.579 3.086 -54.443 1.00 95.69 304 VAL A O 1
ATOM 2192 N N . GLN A 1 305 ? 42.543 2.261 -53.730 1.00 93.69 305 GLN A N 1
ATOM 2193 C CA . GLN A 1 305 ? 43.313 2.687 -54.901 1.00 93.69 305 GLN A CA 1
ATOM 2194 C C . GLN A 1 305 ? 43.316 1.572 -55.956 1.00 93.69 305 GLN A C 1
ATOM 2196 O O . GLN A 1 305 ? 43.678 0.434 -55.664 1.00 93.69 305 GLN A O 1
ATOM 2201 N N . MET A 1 306 ? 42.915 1.903 -57.183 1.00 92.69 306 MET A N 1
ATOM 2202 C CA . MET A 1 306 ? 42.764 0.952 -58.286 1.00 92.69 306 MET A CA 1
ATOM 2203 C C . MET A 1 306 ? 44.085 0.761 -59.039 1.00 92.69 306 MET A C 1
ATOM 2205 O O . MET A 1 306 ? 44.328 1.408 -60.044 1.00 92.69 306 MET A O 1
ATOM 2209 N N . ASP A 1 307 ? 44.961 -0.111 -58.570 1.00 88.94 307 ASP A N 1
ATOM 2210 C CA . ASP A 1 307 ? 46.209 -0.547 -59.235 1.00 88.94 307 ASP A CA 1
ATOM 2211 C C . ASP A 1 307 ? 46.103 -1.967 -59.845 1.00 88.94 307 ASP A C 1
ATOM 2213 O O . ASP A 1 307 ? 47.009 -2.431 -60.536 1.00 88.94 307 ASP A O 1
ATOM 2217 N N . GLY A 1 308 ? 44.964 -2.627 -59.631 1.00 89.62 308 GLY A N 1
ATOM 2218 C CA . GLY A 1 308 ? 44.561 -3.935 -60.141 1.00 89.62 308 GLY A CA 1
ATOM 2219 C C . GLY A 1 308 ? 43.058 -4.147 -59.907 1.00 89.62 308 GLY A C 1
ATOM 2220 O O . GLY A 1 308 ? 42.397 -3.244 -59.387 1.00 89.62 308 GLY A O 1
ATOM 2221 N N . PRO A 1 309 ? 42.486 -5.316 -60.252 1.00 92.56 309 PRO A N 1
ATOM 2222 C CA . PRO A 1 309 ? 41.147 -5.692 -59.802 1.00 92.56 309 PRO A CA 1
ATOM 2223 C C . PRO A 1 309 ? 41.087 -5.710 -58.272 1.00 92.56 309 PRO A C 1
ATOM 2225 O O . PRO A 1 309 ? 41.952 -6.314 -57.635 1.00 92.56 309 PRO A O 1
ATOM 2228 N N . ARG A 1 310 ? 40.080 -5.057 -57.684 1.00 94.56 310 ARG A N 1
ATOM 2229 C CA . ARG A 1 310 ? 39.952 -4.910 -56.226 1.00 94.56 310 ARG A CA 1
ATOM 2230 C C . ARG A 1 310 ? 38.607 -5.416 -55.712 1.00 94.56 310 ARG A C 1
ATOM 2232 O O . ARG A 1 310 ? 37.600 -5.433 -56.419 1.00 94.56 310 ARG A O 1
ATOM 2239 N N . THR A 1 311 ? 38.587 -5.791 -54.441 1.00 95.25 311 THR A N 1
ATOM 2240 C CA . THR A 1 311 ? 37.413 -6.241 -53.695 1.00 95.25 311 THR A CA 1
ATOM 2241 C C . THR A 1 311 ? 37.273 -5.450 -52.398 1.00 95.25 311 THR A C 1
ATOM 2243 O O . THR A 1 311 ? 38.262 -5.157 -51.736 1.00 95.25 311 THR A O 1
ATOM 2246 N N . ALA A 1 312 ? 36.055 -5.102 -51.994 1.00 96.06 312 ALA A N 1
ATOM 2247 C CA . ALA A 1 312 ? 35.809 -4.478 -50.696 1.00 96.06 312 ALA A CA 1
ATOM 2248 C C . ALA A 1 312 ? 34.575 -5.087 -50.030 1.00 96.06 312 ALA A C 1
ATOM 2250 O O . ALA A 1 312 ? 33.497 -5.149 -50.622 1.00 96.06 312 ALA A O 1
ATOM 2251 N N . VAL A 1 313 ? 34.733 -5.519 -48.783 1.00 96.69 313 VAL A N 1
ATOM 2252 C CA . VAL A 1 313 ? 33.657 -6.128 -47.998 1.00 96.69 313 VAL A CA 1
ATOM 2253 C C . VAL A 1 313 ? 33.385 -5.268 -46.771 1.00 96.69 313 VAL A C 1
ATOM 2255 O O . VAL A 1 313 ? 34.301 -5.026 -45.983 1.00 96.69 313 VAL A O 1
ATOM 2258 N N . ALA A 1 314 ? 32.145 -4.807 -46.600 1.00 96.94 314 ALA A N 1
ATOM 2259 C CA . ALA A 1 314 ? 31.708 -4.169 -45.360 1.00 96.94 314 ALA A CA 1
ATOM 2260 C C . ALA A 1 314 ? 31.178 -5.227 -44.390 1.00 96.94 314 ALA A C 1
ATOM 2262 O O . ALA A 1 314 ? 30.191 -5.910 -44.682 1.00 96.94 314 ALA A O 1
ATOM 2263 N N . ASN A 1 315 ? 31.826 -5.346 -43.234 1.00 95.31 315 ASN A N 1
ATOM 2264 C CA . ASN A 1 315 ? 31.438 -6.296 -42.205 1.00 95.31 315 ASN A CA 1
ATOM 2265 C C . ASN A 1 315 ? 30.489 -5.633 -41.205 1.00 95.31 315 ASN A C 1
ATOM 2267 O O . ASN A 1 315 ? 30.781 -4.567 -40.657 1.00 95.31 315 ASN A O 1
ATOM 2271 N N . PHE A 1 316 ? 29.370 -6.293 -40.923 1.00 95.50 316 PHE A N 1
ATOM 2272 C CA . PHE A 1 316 ? 28.352 -5.835 -39.987 1.00 95.50 316 PHE A CA 1
ATOM 2273 C C . PHE A 1 316 ? 28.115 -6.873 -38.890 1.00 95.50 316 PHE A C 1
ATOM 2275 O O . PHE A 1 316 ? 28.236 -8.078 -39.105 1.00 95.50 316 PHE A O 1
ATOM 2282 N N . SER A 1 317 ? 27.751 -6.414 -37.698 1.00 91.56 317 SER A N 1
ATOM 2283 C CA . SER A 1 317 ? 27.289 -7.263 -36.598 1.00 91.56 317 SER A CA 1
ATOM 2284 C C . SER A 1 317 ? 25.890 -6.848 -36.168 1.00 91.56 317 SER A C 1
ATOM 2286 O O . SER A 1 317 ? 25.515 -5.685 -36.297 1.00 91.56 317 SER A O 1
ATOM 2288 N N . LEU A 1 318 ? 25.099 -7.800 -35.677 1.00 88.06 318 LEU A N 1
ATOM 2289 C CA . LEU A 1 318 ? 23.818 -7.484 -35.053 1.00 88.06 318 LEU A CA 1
ATOM 2290 C C . LEU A 1 318 ? 24.053 -6.685 -33.770 1.00 88.06 318 LEU A C 1
ATOM 2292 O O . LEU A 1 318 ? 24.878 -7.063 -32.938 1.00 88.06 318 LEU A O 1
ATOM 2296 N N . ILE A 1 319 ? 23.282 -5.618 -33.590 1.00 87.81 319 ILE A N 1
ATOM 2297 C CA . ILE A 1 319 ? 23.203 -4.898 -32.323 1.00 87.81 319 ILE A CA 1
ATOM 2298 C C . ILE A 1 319 ? 22.380 -5.756 -31.365 1.00 87.81 319 ILE A C 1
ATOM 2300 O O . ILE A 1 319 ? 21.237 -6.109 -31.662 1.00 87.81 319 ILE A O 1
ATOM 2304 N N . GLN A 1 320 ? 22.970 -6.081 -30.218 1.00 90.06 320 GLN A N 1
ATOM 2305 C CA . GLN A 1 320 ? 22.288 -6.763 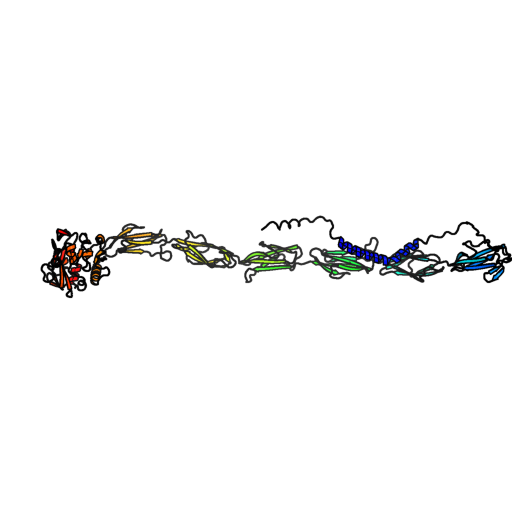-29.126 1.00 90.06 320 GLN A CA 1
ATOM 2306 C C . GLN A 1 320 ? 22.003 -5.786 -27.990 1.00 90.06 320 GLN A C 1
ATOM 2308 O O . GLN A 1 320 ? 22.850 -4.966 -27.640 1.00 90.06 320 GLN A O 1
ATOM 2313 N N . TYR A 1 321 ? 20.821 -5.917 -27.404 1.00 91.88 321 TYR A N 1
ATOM 2314 C CA . TYR A 1 321 ? 20.373 -5.181 -26.235 1.00 91.88 321 TYR A CA 1
ATOM 2315 C C . TYR A 1 321 ? 20.320 -6.094 -25.018 1.00 91.88 321 TYR A C 1
ATOM 2317 O O . TYR A 1 321 ? 19.920 -7.259 -25.097 1.00 91.88 321 TYR A O 1
ATOM 2325 N N . THR A 1 322 ? 20.689 -5.547 -23.871 1.00 93.62 322 THR A N 1
ATOM 2326 C CA . THR A 1 322 ? 20.615 -6.215 -22.576 1.00 93.62 322 THR A CA 1
ATOM 2327 C C . THR A 1 322 ? 19.281 -5.920 -21.893 1.00 93.62 322 THR A C 1
ATOM 2329 O O . THR A 1 322 ? 18.741 -4.816 -21.981 1.00 93.62 322 THR A O 1
ATOM 2332 N N . LEU A 1 323 ? 18.735 -6.916 -21.194 1.00 94.44 323 LEU A N 1
ATOM 2333 C CA . LEU A 1 323 ? 17.554 -6.764 -20.347 1.00 94.44 323 LEU A CA 1
ATOM 2334 C C . LEU A 1 323 ? 17.935 -7.090 -18.905 1.00 94.44 323 LEU A C 1
ATOM 2336 O O . LEU A 1 323 ? 18.208 -8.242 -18.571 1.00 94.44 323 LEU A O 1
ATOM 2340 N N . THR A 1 324 ? 17.933 -6.073 -18.051 1.00 93.25 324 THR A N 1
ATOM 2341 C CA . THR A 1 324 ? 18.211 -6.214 -16.620 1.00 93.25 324 THR A CA 1
ATOM 2342 C C . THR A 1 324 ? 16.906 -6.179 -15.837 1.00 93.25 324 THR A C 1
ATOM 2344 O O . THR A 1 324 ? 16.154 -5.206 -15.922 1.00 93.25 324 THR A O 1
ATOM 2347 N N . ILE A 1 325 ? 16.646 -7.225 -15.051 1.00 92.38 325 ILE A N 1
ATOM 2348 C CA . ILE A 1 325 ? 15.496 -7.292 -14.145 1.00 92.38 325 ILE A CA 1
ATOM 2349 C C . ILE A 1 325 ? 15.978 -7.161 -12.704 1.00 92.38 325 ILE A C 1
ATOM 2351 O O . ILE A 1 325 ? 16.729 -8.008 -12.222 1.00 92.38 325 ILE A O 1
ATOM 2355 N N . ASN A 1 326 ? 15.503 -6.135 -12.004 1.00 90.56 326 ASN A N 1
ATOM 2356 C CA . ASN A 1 326 ? 15.703 -5.995 -10.567 1.00 90.56 326 ASN A CA 1
ATOM 2357 C C . ASN A 1 326 ? 14.445 -6.433 -9.823 1.00 90.56 326 ASN A C 1
ATOM 2359 O O . ASN A 1 326 ? 13.322 -6.137 -10.234 1.00 90.56 326 ASN A O 1
ATOM 2363 N N . ILE A 1 327 ? 14.633 -7.095 -8.690 1.00 89.38 327 ILE A N 1
ATOM 2364 C CA . ILE A 1 327 ? 13.543 -7.496 -7.806 1.00 89.38 327 ILE A CA 1
ATOM 2365 C C . ILE A 1 327 ? 13.549 -6.555 -6.610 1.00 89.38 327 ILE A C 1
ATOM 2367 O O . ILE A 1 327 ? 14.553 -6.444 -5.908 1.00 89.38 327 ILE A O 1
ATOM 2371 N N . VAL A 1 328 ? 12.441 -5.844 -6.416 1.00 83.81 328 VAL A N 1
ATOM 2372 C CA . VAL A 1 328 ? 12.287 -4.843 -5.360 1.00 83.81 328 VAL A CA 1
ATOM 2373 C C . VAL A 1 328 ? 11.227 -5.333 -4.384 1.00 83.81 328 VAL A C 1
ATOM 2375 O O . VAL A 1 328 ? 10.073 -5.533 -4.760 1.00 83.81 328 VAL A O 1
ATOM 2378 N N . ASP A 1 329 ? 11.627 -5.515 -3.128 1.00 77.81 329 ASP A N 1
ATOM 2379 C CA . ASP A 1 329 ? 10.761 -5.920 -2.020 1.00 77.81 329 ASP A CA 1
ATOM 2380 C C . ASP A 1 329 ? 10.855 -4.851 -0.922 1.00 77.81 329 ASP A C 1
ATOM 2382 O O . ASP A 1 329 ? 11.946 -4.540 -0.435 1.00 77.81 329 ASP A O 1
ATOM 2386 N N . GLY A 1 330 ? 9.723 -4.225 -0.598 1.00 63.69 330 GLY A N 1
ATOM 2387 C CA . GLY A 1 330 ? 9.600 -2.962 0.142 1.00 63.69 330 GLY A CA 1
ATOM 2388 C C . GLY A 1 330 ? 10.004 -2.960 1.624 1.00 63.69 330 GLY A C 1
ATOM 2389 O O . GLY A 1 330 ? 9.465 -2.155 2.378 1.00 63.69 330 GLY A O 1
ATOM 2390 N N . GLY A 1 331 ? 10.940 -3.805 2.065 1.00 58.28 331 GLY A N 1
ATOM 2391 C CA . GLY A 1 331 ? 11.418 -3.799 3.450 1.00 58.28 331 GLY A CA 1
ATOM 2392 C C . GLY A 1 331 ? 12.278 -5.000 3.849 1.00 58.28 331 GLY A C 1
ATOM 2393 O O . GLY A 1 331 ? 11.811 -5.883 4.547 1.00 58.28 331 GLY A O 1
ATOM 2394 N N . THR A 1 332 ? 13.553 -4.990 3.450 1.00 57.22 332 THR A N 1
ATOM 2395 C CA . THR A 1 332 ? 14.714 -5.637 4.111 1.00 57.22 332 THR A CA 1
ATOM 2396 C C . THR A 1 332 ? 14.507 -7.027 4.758 1.00 57.22 332 THR A C 1
ATOM 2398 O O . THR A 1 332 ? 14.487 -7.131 5.976 1.00 57.22 332 THR A O 1
ATOM 2401 N N . VAL A 1 333 ? 14.424 -8.100 3.960 1.00 36.12 333 VAL A N 1
ATOM 2402 C CA . VAL A 1 333 ? 15.169 -9.387 4.058 1.00 36.12 333 VAL A CA 1
ATOM 2403 C C . VAL A 1 333 ? 14.683 -10.296 2.915 1.00 36.12 333 VAL A C 1
ATOM 2405 O O . VAL A 1 333 ? 13.512 -10.321 2.563 1.00 36.12 333 VAL A O 1
ATOM 2408 N N . VAL A 1 334 ? 15.642 -10.991 2.310 1.00 46.19 334 VAL A N 1
ATOM 2409 C CA . VAL A 1 334 ? 15.613 -11.734 1.044 1.00 46.19 334 VAL A CA 1
ATOM 2410 C C . VAL A 1 334 ? 14.550 -12.847 1.014 1.00 46.19 334 VAL A C 1
ATOM 2412 O O . VAL A 1 334 ? 14.751 -13.917 1.583 1.00 46.19 334 VAL A O 1
ATOM 2415 N N . GLY A 1 335 ? 13.439 -12.607 0.318 1.00 51.84 335 GLY A N 1
ATOM 2416 C CA . GLY A 1 335 ? 12.600 -13.656 -0.271 1.00 51.84 335 GLY A CA 1
ATOM 2417 C C . GLY A 1 335 ? 13.071 -13.980 -1.692 1.00 51.84 335 GLY A C 1
ATOM 2418 O O . GLY A 1 335 ? 13.632 -13.120 -2.371 1.00 51.84 335 GLY A O 1
ATOM 2419 N N . SER A 1 336 ? 12.852 -15.212 -2.146 1.00 69.38 336 SER A N 1
ATOM 2420 C CA . SER A 1 336 ? 13.262 -15.725 -3.459 1.00 69.38 336 SER A CA 1
ATOM 2421 C C . SER A 1 336 ? 12.317 -15.345 -4.603 1.00 69.38 336 SER A C 1
ATOM 2423 O O . SER A 1 336 ? 12.339 -16.037 -5.619 1.00 69.38 336 SER A O 1
ATOM 2425 N N . ASN A 1 337 ? 11.519 -14.269 -4.464 1.00 84.25 337 ASN A N 1
ATOM 2426 C CA . ASN A 1 337 ? 10.623 -13.781 -5.519 1.00 84.25 337 ASN A CA 1
ATOM 2427 C C . ASN A 1 337 ? 11.353 -13.840 -6.862 1.00 84.25 337 ASN A C 1
ATOM 2429 O O . ASN A 1 337 ? 12.519 -13.449 -6.947 1.00 84.25 337 ASN A O 1
ATOM 2433 N N . THR A 1 338 ? 10.690 -14.330 -7.907 1.00 90.75 338 THR A N 1
ATOM 2434 C CA . THR A 1 338 ? 11.331 -14.494 -9.216 1.00 90.75 338 THR A CA 1
ATOM 2435 C C . THR A 1 338 ? 10.560 -13.781 -10.309 1.00 90.75 338 THR A C 1
ATOM 2437 O O . THR A 1 338 ? 9.364 -13.506 -10.202 1.00 90.75 338 THR A O 1
ATOM 2440 N N . VAL A 1 339 ? 11.259 -13.503 -11.404 1.00 93.56 339 VAL A N 1
ATOM 2441 C CA . VAL A 1 339 ? 10.643 -13.130 -12.671 1.00 93.56 339 VAL A CA 1
ATOM 2442 C C . VAL A 1 339 ? 11.036 -14.179 -13.696 1.00 93.56 339 VAL A C 1
ATOM 2444 O O . VAL A 1 339 ? 12.218 -14.378 -13.968 1.00 93.56 339 VAL A O 1
ATOM 2447 N N . SER A 1 340 ? 10.047 -14.860 -14.267 1.00 94.75 340 SER A N 1
ATOM 2448 C CA . SER A 1 340 ? 10.265 -15.705 -15.438 1.00 94.75 340 SER A CA 1
ATOM 2449 C C . SER A 1 340 ? 10.330 -14.829 -16.686 1.00 94.75 340 SER A C 1
ATOM 2451 O O . SER A 1 340 ? 9.427 -14.030 -16.935 1.00 94.75 340 SER A O 1
ATOM 2453 N N . ILE A 1 341 ? 11.394 -15.000 -17.469 1.00 95.88 341 ILE A N 1
ATOM 2454 C CA . ILE A 1 341 ? 11.668 -14.252 -18.701 1.00 95.88 341 ILE A CA 1
ATOM 2455 C C . ILE A 1 341 ? 11.476 -15.205 -19.885 1.00 95.88 341 ILE A C 1
ATOM 2457 O O . ILE A 1 341 ? 12.033 -16.304 -19.884 1.00 95.88 341 ILE A O 1
ATOM 2461 N N . SER A 1 342 ? 10.678 -14.818 -20.882 1.00 94.50 342 SER A N 1
ATOM 2462 C CA . SER A 1 342 ? 10.441 -15.634 -22.078 1.00 94.50 342 SER A CA 1
ATOM 2463 C C . SER A 1 342 ? 10.385 -14.784 -23.358 1.00 94.50 342 SER A C 1
ATOM 2465 O O . SER A 1 342 ? 9.512 -13.917 -23.452 1.00 94.50 342 SER A O 1
ATOM 2467 N N . PRO A 1 343 ? 11.265 -15.031 -24.349 1.00 95.44 343 PRO A N 1
ATOM 2468 C CA . PRO A 1 343 ? 12.433 -15.917 -24.274 1.00 95.44 343 PRO A CA 1
ATOM 2469 C C . PRO A 1 343 ? 13.501 -15.353 -23.315 1.00 95.44 343 PRO A C 1
ATOM 2471 O O . PRO A 1 343 ? 13.644 -14.144 -23.223 1.00 95.44 343 PRO A O 1
ATOM 2474 N N . ASN A 1 344 ? 14.248 -16.211 -22.606 1.00 93.50 344 ASN A N 1
ATOM 2475 C CA . ASN A 1 344 ? 15.402 -15.790 -21.799 1.00 93.50 344 ASN A CA 1
ATOM 2476 C C . ASN A 1 344 ? 16.688 -15.955 -22.619 1.00 93.50 344 ASN A C 1
ATOM 2478 O O . ASN A 1 344 ? 17.084 -17.084 -22.920 1.00 93.50 344 ASN A O 1
ATOM 2482 N N . GLN A 1 345 ? 17.314 -14.844 -22.998 1.00 90.50 345 GLN A N 1
ATOM 2483 C CA . GLN A 1 345 ? 18.500 -14.809 -23.852 1.00 90.50 345 GLN A CA 1
ATOM 2484 C C . GLN A 1 345 ? 19.583 -13.898 -23.250 1.00 90.50 345 GLN A C 1
ATOM 2486 O O . GLN A 1 345 ? 19.251 -12.934 -22.560 1.00 90.50 345 GLN A O 1
ATOM 2491 N N . PRO A 1 346 ? 20.878 -14.171 -23.510 1.00 87.06 346 PRO A N 1
ATOM 2492 C CA . PRO A 1 346 ? 21.980 -13.330 -23.030 1.00 87.06 346 PRO A CA 1
ATOM 2493 C C . PRO A 1 346 ? 22.014 -11.933 -23.676 1.00 87.06 346 PRO A C 1
ATOM 2495 O O . PRO A 1 346 ? 22.625 -11.024 -23.123 1.00 87.06 346 PRO A O 1
ATOM 2498 N N . GLY A 1 347 ? 21.352 -11.758 -24.822 1.00 89.62 347 GLY A N 1
ATOM 2499 C CA . GLY A 1 347 ? 21.160 -10.488 -25.514 1.00 89.62 347 GLY A CA 1
ATOM 2500 C C . GLY A 1 347 ? 20.021 -10.618 -26.522 1.00 89.62 347 GLY A C 1
ATOM 2501 O O . GLY A 1 347 ? 19.795 -11.707 -27.050 1.00 89.62 347 GLY A O 1
ATOM 2502 N N . TYR A 1 348 ? 19.311 -9.520 -26.761 1.00 93.06 348 TYR A N 1
ATOM 2503 C CA . TYR A 1 348 ? 18.114 -9.462 -27.603 1.00 93.06 348 TYR A CA 1
ATOM 2504 C C . TYR A 1 348 ? 18.351 -8.585 -28.825 1.00 93.06 348 TYR A C 1
ATOM 2506 O O . TYR A 1 348 ? 19.095 -7.610 -28.756 1.00 93.06 348 TYR A O 1
ATOM 2514 N N . LEU A 1 349 ? 17.708 -8.900 -29.941 1.00 91.62 349 LEU A N 1
ATOM 2515 C CA . LEU A 1 349 ? 17.771 -8.099 -31.156 1.00 91.62 349 LEU A CA 1
ATOM 2516 C C . LEU A 1 349 ? 16.733 -6.975 -31.140 1.00 91.62 349 LEU A C 1
ATOM 2518 O O . LEU A 1 349 ? 15.780 -6.962 -30.356 1.00 91.62 349 LEU A O 1
ATOM 2522 N N . LEU A 1 350 ? 16.916 -6.013 -32.043 1.00 90.69 350 LEU A N 1
ATOM 2523 C CA . LEU A 1 350 ? 15.954 -4.940 -32.259 1.00 90.69 350 LEU A CA 1
ATOM 2524 C C . LEU A 1 350 ? 14.566 -5.503 -32.602 1.00 90.69 350 LEU A C 1
ATOM 2526 O O . LEU A 1 350 ? 14.408 -6.254 -33.562 1.00 90.69 350 LEU A O 1
ATOM 2530 N N . ASN A 1 351 ? 13.559 -5.043 -31.862 1.00 89.25 351 ASN A N 1
ATOM 2531 C CA . ASN A 1 351 ? 12.152 -5.443 -31.910 1.00 89.25 351 ASN A CA 1
ATOM 2532 C C . ASN A 1 351 ? 11.819 -6.829 -31.338 1.00 89.25 351 ASN A C 1
ATOM 2534 O O . ASN A 1 351 ? 10.656 -7.233 -31.434 1.00 89.25 351 ASN A O 1
ATOM 2538 N N . ASP A 1 352 ? 12.761 -7.533 -30.704 1.00 94.12 352 ASP A N 1
ATOM 2539 C CA . ASP A 1 352 ? 12.410 -8.728 -29.933 1.00 94.12 352 ASP A CA 1
ATOM 2540 C C . ASP A 1 352 ? 11.391 -8.363 -28.845 1.00 94.12 352 ASP A C 1
ATOM 2542 O O . ASP A 1 352 ? 11.507 -7.338 -28.166 1.00 94.12 352 ASP A O 1
ATOM 2546 N N . VAL A 1 353 ? 10.366 -9.200 -28.685 1.00 95.19 353 VAL A N 1
ATOM 2547 C CA . VAL A 1 353 ? 9.327 -9.018 -27.666 1.00 95.19 353 VAL A CA 1
ATOM 2548 C C . VAL A 1 353 ? 9.556 -10.027 -26.550 1.00 95.19 353 VAL A C 1
ATOM 2550 O O . VAL A 1 353 ? 9.474 -11.235 -26.768 1.00 95.19 353 VAL A O 1
ATOM 2553 N N . VAL A 1 354 ? 9.811 -9.522 -25.346 1.00 97.12 354 VAL A N 1
ATOM 2554 C CA . VAL A 1 354 ? 10.080 -10.326 -24.153 1.00 97.12 354 VAL A CA 1
ATOM 2555 C C . VAL A 1 354 ? 8.887 -10.254 -23.209 1.00 97.12 354 VAL A C 1
ATOM 2557 O O . VAL A 1 354 ? 8.410 -9.173 -22.861 1.00 97.12 354 VAL A O 1
ATOM 2560 N N . THR A 1 355 ? 8.401 -11.416 -22.783 1.00 96.94 355 THR A N 1
ATOM 2561 C CA . THR A 1 355 ? 7.346 -11.548 -21.774 1.00 96.94 355 THR A CA 1
ATOM 2562 C C . THR A 1 355 ? 7.969 -11.780 -20.403 1.00 96.94 355 THR A C 1
ATOM 2564 O O . THR A 1 355 ? 8.792 -12.679 -20.226 1.00 96.94 355 THR A O 1
ATOM 2567 N N . LEU A 1 356 ? 7.549 -10.980 -19.427 1.00 97.25 356 LEU A N 1
ATOM 2568 C CA . LEU A 1 356 ? 7.972 -11.026 -18.035 1.00 97.25 356 LEU A CA 1
ATOM 2569 C C . LEU A 1 356 ? 6.796 -11.466 -17.167 1.00 97.25 356 LEU A C 1
ATOM 2571 O O . LEU A 1 356 ? 5.750 -10.820 -17.157 1.00 97.25 356 LEU A O 1
ATOM 2575 N N . THR A 1 357 ? 6.967 -12.557 -16.427 1.00 96.56 357 THR A N 1
ATOM 2576 C CA . THR A 1 357 ? 5.970 -13.040 -15.462 1.00 96.56 357 THR A CA 1
ATOM 2577 C C . THR A 1 357 ? 6.554 -12.944 -14.065 1.00 96.56 357 THR A C 1
ATOM 2579 O O . THR A 1 357 ? 7.529 -13.626 -13.756 1.00 96.56 357 THR A O 1
ATOM 2582 N N . ALA A 1 358 ? 5.988 -12.078 -13.230 1.00 95.12 358 ALA A N 1
ATOM 2583 C CA . ALA A 1 358 ? 6.353 -11.984 -11.827 1.00 95.12 358 ALA A CA 1
ATOM 2584 C C . ALA A 1 358 ? 5.717 -13.143 -11.051 1.00 95.12 358 ALA A C 1
ATOM 2586 O O . ALA A 1 358 ? 4.496 -13.304 -11.064 1.00 95.12 358 ALA A O 1
ATOM 2587 N N . ASN A 1 359 ? 6.541 -13.918 -10.352 1.00 91.50 359 ASN A N 1
ATOM 2588 C CA . ASN A 1 359 ? 6.109 -15.036 -9.522 1.00 91.50 359 ASN A CA 1
ATOM 2589 C C . ASN A 1 359 ? 6.378 -14.671 -8.054 1.00 91.50 359 ASN A C 1
ATOM 2591 O O . ASN A 1 359 ? 7.514 -14.826 -7.593 1.00 91.50 359 ASN A O 1
ATOM 2595 N N . PRO A 1 360 ? 5.381 -14.112 -7.343 1.00 89.88 360 PRO A N 1
ATOM 2596 C CA . PRO A 1 360 ? 5.526 -13.818 -5.925 1.00 89.88 360 PRO A CA 1
ATOM 2597 C C . PRO A 1 360 ? 5.623 -15.111 -5.110 1.00 89.88 360 PRO A C 1
ATOM 2599 O O . PRO A 1 360 ? 4.895 -16.070 -5.373 1.00 89.88 360 PRO A O 1
ATOM 2602 N N . ASP A 1 361 ? 6.485 -15.110 -4.097 1.00 84.19 361 ASP A N 1
ATOM 2603 C CA . ASP A 1 361 ? 6.559 -16.189 -3.111 1.00 84.19 361 ASP A CA 1
ATOM 2604 C C . ASP A 1 361 ? 5.330 -16.192 -2.179 1.00 84.19 361 ASP A C 1
ATOM 2606 O O . ASP A 1 361 ? 4.561 -15.228 -2.106 1.00 84.19 361 ASP A O 1
ATOM 2610 N N . THR A 1 362 ? 5.149 -17.273 -1.413 1.00 80.38 362 THR A N 1
ATOM 2611 C CA . THR A 1 362 ? 4.087 -17.379 -0.399 1.00 80.38 362 THR A CA 1
ATOM 2612 C C . THR A 1 362 ? 4.105 -16.183 0.556 1.00 80.38 362 THR A C 1
ATOM 2614 O O . THR A 1 362 ? 5.121 -15.888 1.178 1.00 80.38 362 THR A O 1
ATOM 2617 N N . GLY A 1 363 ? 2.958 -15.515 0.707 1.00 76.81 363 GLY A N 1
ATOM 2618 C CA . GLY A 1 363 ? 2.817 -14.329 1.559 1.00 76.81 363 GLY A CA 1
ATOM 2619 C C . GLY A 1 363 ? 3.175 -13.009 0.870 1.00 76.81 363 GLY A C 1
ATOM 2620 O O . GLY A 1 363 ? 2.923 -11.955 1.447 1.00 76.81 363 GLY A O 1
ATOM 2621 N N . LYS A 1 364 ? 3.667 -13.034 -0.373 1.00 84.06 364 LYS A N 1
ATOM 2622 C CA . LYS A 1 364 ? 3.910 -11.851 -1.208 1.00 84.06 364 LYS A CA 1
ATOM 2623 C C . LYS A 1 364 ? 2.882 -11.749 -2.334 1.00 84.06 364 LYS A C 1
ATOM 2625 O O . LYS A 1 364 ? 2.233 -12.721 -2.706 1.00 84.06 364 LYS A O 1
ATOM 2630 N N . GLN A 1 365 ? 2.747 -10.556 -2.893 1.00 87.31 365 GLN A N 1
ATOM 2631 C CA . GLN A 1 365 ? 1.971 -10.276 -4.093 1.00 87.31 365 GLN A CA 1
ATOM 2632 C C . GLN A 1 365 ? 2.781 -9.396 -5.042 1.00 87.31 365 GLN A C 1
ATOM 2634 O O . GLN A 1 365 ? 3.579 -8.556 -4.618 1.00 87.31 365 GLN A O 1
ATOM 2639 N N . PHE A 1 366 ? 2.566 -9.583 -6.341 1.00 90.56 366 PHE A N 1
ATOM 2640 C CA . PHE A 1 366 ? 3.090 -8.668 -7.343 1.00 90.56 366 PHE A CA 1
ATOM 2641 C C . PHE A 1 366 ? 2.314 -7.348 -7.279 1.00 90.56 366 PHE A C 1
ATOM 2643 O O . PHE A 1 366 ? 1.091 -7.339 -7.410 1.00 90.56 366 PHE A O 1
ATOM 2650 N N . VAL A 1 367 ? 3.025 -6.240 -7.084 1.00 90.25 367 VAL A N 1
ATOM 2651 C CA . VAL A 1 367 ? 2.432 -4.903 -6.969 1.00 90.25 367 VAL A CA 1
ATOM 2652 C C . VAL A 1 367 ? 2.420 -4.217 -8.328 1.00 90.25 367 VAL A C 1
ATOM 2654 O O . VAL A 1 367 ? 1.378 -3.741 -8.772 1.00 90.25 367 VAL A O 1
ATOM 2657 N N . SER A 1 368 ? 3.580 -4.118 -8.984 1.00 93.19 368 SER A N 1
ATOM 2658 C CA . SER A 1 368 ? 3.714 -3.440 -10.281 1.00 93.19 368 SER A CA 1
ATOM 2659 C C . SER A 1 368 ? 5.087 -3.642 -10.922 1.00 93.19 368 SER A C 1
ATOM 2661 O O . SER A 1 368 ? 6.067 -3.952 -10.248 1.00 93.19 368 SER A O 1
ATOM 2663 N N . TRP A 1 369 ? 5.170 -3.373 -12.221 1.00 95.62 369 TRP A N 1
ATOM 2664 C CA . TRP A 1 369 ? 6.416 -3.096 -12.926 1.00 95.62 369 TRP A CA 1
ATOM 2665 C C . TRP A 1 369 ? 6.759 -1.605 -12.823 1.00 95.62 369 TRP A C 1
ATOM 2667 O O . TRP A 1 369 ? 5.867 -0.749 -12.819 1.00 95.62 369 TRP A O 1
ATOM 2677 N N . SER A 1 370 ? 8.051 -1.284 -12.781 1.00 92.94 370 SER A N 1
ATOM 2678 C CA . SER A 1 370 ? 8.565 0.085 -12.933 1.00 92.94 370 SER A CA 1
ATOM 2679 C C . SER A 1 370 ? 9.908 0.104 -13.678 1.00 92.94 370 SER A C 1
ATOM 2681 O O . SER A 1 370 ? 10.511 -0.946 -13.887 1.00 92.94 370 SER A O 1
ATOM 2683 N N . GLY A 1 371 ? 10.388 1.285 -14.078 1.00 94.25 371 GLY A N 1
ATOM 2684 C CA . GLY A 1 371 ? 11.525 1.417 -15.000 1.00 94.25 371 GLY A CA 1
ATOM 2685 C C . GLY A 1 371 ? 11.034 1.461 -16.446 1.00 94.25 371 GLY A C 1
ATOM 2686 O O . GLY A 1 371 ? 10.077 2.180 -16.736 1.00 94.25 371 GLY A O 1
ATOM 2687 N N . ASP A 1 372 ? 11.650 0.684 -17.337 1.00 95.56 372 ASP A N 1
ATOM 2688 C CA . ASP A 1 372 ? 11.297 0.675 -18.766 1.00 95.56 372 ASP A CA 1
ATOM 2689 C C . ASP A 1 372 ? 10.004 -0.092 -19.110 1.00 95.56 372 ASP A C 1
ATOM 2691 O O . ASP A 1 372 ? 9.497 0.001 -20.228 1.00 95.56 372 ASP A O 1
ATOM 2695 N N . LEU A 1 373 ? 9.435 -0.815 -18.141 1.00 95.31 373 LEU A N 1
ATOM 2696 C CA . LEU A 1 373 ? 8.082 -1.371 -18.170 1.00 95.31 373 LEU A CA 1
ATOM 2697 C C . LEU A 1 373 ? 7.327 -0.837 -16.954 1.00 95.31 373 LEU A C 1
ATOM 2699 O O . LEU A 1 373 ? 7.871 -0.780 -15.854 1.00 95.31 373 LEU A O 1
ATOM 2703 N N . THR A 1 374 ? 6.067 -0.446 -17.138 1.00 94.06 374 THR A N 1
ATOM 2704 C CA . THR A 1 374 ? 5.250 0.146 -16.070 1.00 94.06 374 THR A CA 1
ATOM 2705 C C . THR A 1 374 ? 3.861 -0.479 -16.011 1.00 94.06 374 THR A C 1
ATOM 2707 O O . THR A 1 374 ? 3.369 -1.033 -16.994 1.00 94.06 374 THR A O 1
ATOM 2710 N N . GLY A 1 375 ? 3.213 -0.367 -14.851 1.00 92.50 375 GLY A N 1
ATOM 2711 C CA . GLY A 1 375 ? 1.836 -0.814 -14.641 1.00 92.50 375 GLY A CA 1
ATOM 2712 C C . GLY A 1 375 ? 1.737 -2.134 -13.880 1.00 92.50 375 GLY A C 1
ATOM 2713 O O . GLY A 1 375 ? 2.719 -2.642 -13.353 1.00 92.50 375 GLY A O 1
ATOM 2714 N N . THR A 1 376 ? 0.524 -2.671 -13.783 1.00 93.38 376 THR A N 1
ATOM 2715 C CA . THR A 1 376 ? 0.189 -3.798 -12.891 1.00 93.38 376 THR A CA 1
ATOM 2716 C C . THR A 1 376 ? -0.125 -5.100 -13.633 1.00 93.38 376 THR A C 1
ATOM 2718 O O . THR A 1 376 ? -0.477 -6.095 -13.006 1.00 93.38 376 THR A O 1
ATOM 2721 N N . ALA A 1 377 ? -0.012 -5.116 -14.964 1.00 94.19 377 ALA A N 1
ATOM 2722 C CA . ALA A 1 377 ? -0.265 -6.311 -15.762 1.00 94.19 377 ALA A CA 1
ATOM 2723 C C . ALA A 1 377 ? 0.808 -7.379 -15.498 1.00 94.19 377 ALA A C 1
ATOM 2725 O O . ALA A 1 377 ? 1.998 -7.109 -15.643 1.00 94.19 377 ALA A O 1
ATOM 2726 N N . ASN A 1 378 ? 0.388 -8.589 -15.129 1.00 94.81 378 ASN A N 1
ATOM 2727 C CA . ASN A 1 378 ? 1.268 -9.735 -14.931 1.00 94.81 378 ASN A CA 1
ATOM 2728 C C . ASN A 1 378 ? 0.635 -10.980 -15.583 1.00 94.81 378 ASN A C 1
ATOM 2730 O O . ASN A 1 378 ? -0.405 -11.426 -15.090 1.00 94.81 378 ASN A O 1
ATOM 2734 N N . PRO A 1 379 ? 1.204 -11.527 -16.675 1.00 96.44 379 PRO A N 1
ATOM 2735 C CA . PRO A 1 379 ? 2.476 -11.146 -17.307 1.00 96.44 379 PRO A CA 1
ATOM 2736 C C . PRO A 1 379 ? 2.478 -9.755 -17.971 1.00 96.44 379 PRO A C 1
ATOM 2738 O O . PRO A 1 379 ? 1.441 -9.273 -18.425 1.00 96.44 379 PRO A O 1
ATOM 2741 N N . GLY A 1 380 ? 3.653 -9.124 -18.045 1.00 95.75 380 GLY A N 1
ATOM 2742 C CA . GLY A 1 380 ? 3.914 -7.896 -18.805 1.00 95.75 380 GLY A CA 1
ATOM 2743 C C . GLY A 1 380 ? 4.813 -8.157 -20.020 1.00 95.75 380 GLY A C 1
ATOM 2744 O O . GLY A 1 380 ? 5.570 -9.123 -20.032 1.00 95.75 380 GLY A O 1
ATOM 2745 N N . THR A 1 381 ? 4.750 -7.311 -21.050 1.00 96.38 381 THR A N 1
ATOM 2746 C CA . THR A 1 381 ? 5.551 -7.460 -22.282 1.00 96.38 381 THR A CA 1
ATOM 2747 C C . THR A 1 381 ? 6.372 -6.209 -22.562 1.00 96.38 381 THR A C 1
ATOM 2749 O O . THR A 1 381 ? 5.833 -5.104 -22.503 1.00 96.38 381 THR A O 1
ATOM 2752 N N . VAL A 1 382 ? 7.641 -6.376 -22.931 1.00 96.50 382 VAL A N 1
ATOM 2753 C CA . VAL A 1 382 ? 8.542 -5.294 -23.351 1.00 96.50 382 VAL A CA 1
ATOM 2754 C C . VAL A 1 382 ? 9.096 -5.581 -24.747 1.00 96.50 382 VAL A C 1
ATOM 2756 O O . VAL A 1 382 ? 9.407 -6.723 -25.071 1.00 96.50 382 VAL A O 1
ATOM 2759 N N . THR A 1 383 ? 9.196 -4.550 -25.585 1.00 96.06 383 THR A N 1
ATOM 2760 C CA . THR A 1 383 ? 9.861 -4.620 -26.895 1.00 96.06 383 THR A CA 1
ATOM 2761 C C . THR A 1 383 ? 11.259 -4.025 -26.777 1.00 96.06 383 THR A C 1
ATOM 2763 O O . THR A 1 383 ? 11.418 -2.927 -26.239 1.00 96.06 383 THR A O 1
ATOM 2766 N N . MET A 1 384 ? 12.265 -4.753 -27.253 1.00 95.19 384 MET A N 1
ATOM 2767 C CA . MET A 1 384 ? 13.670 -4.366 -27.152 1.00 95.19 384 MET A CA 1
ATOM 2768 C C . MET A 1 384 ? 14.043 -3.391 -28.273 1.00 95.19 384 MET A C 1
ATOM 2770 O O . MET A 1 384 ? 14.091 -3.757 -29.443 1.00 95.19 384 MET A O 1
ATOM 2774 N N . ASP A 1 385 ? 14.295 -2.135 -27.915 1.00 92.19 385 ASP A N 1
ATOM 2775 C CA . ASP A 1 385 ? 14.758 -1.061 -28.812 1.00 92.19 385 ASP A CA 1
ATOM 2776 C C . ASP A 1 385 ? 16.008 -0.322 -28.290 1.00 92.19 385 ASP A C 1
ATOM 2778 O O . ASP A 1 385 ? 16.567 0.538 -28.972 1.00 92.19 385 ASP A O 1
ATOM 2782 N N . ALA A 1 386 ? 16.439 -0.673 -27.080 1.00 92.44 386 ALA A N 1
ATOM 2783 C CA . ALA A 1 386 ? 17.606 -0.193 -26.354 1.00 92.44 386 ALA A CA 1
ATOM 2784 C C . ALA A 1 386 ? 17.903 -1.189 -25.218 1.00 92.44 386 ALA A C 1
ATOM 2786 O O . ALA A 1 386 ? 17.101 -2.095 -24.972 1.00 92.44 386 ALA A O 1
ATOM 2787 N N . ASP A 1 387 ? 19.005 -0.998 -24.490 1.00 94.12 387 ASP A N 1
ATOM 2788 C CA . ASP A 1 387 ? 19.182 -1.651 -23.189 1.00 94.12 387 ASP A CA 1
ATOM 2789 C C . ASP A 1 387 ? 18.026 -1.267 -22.254 1.00 94.12 387 ASP A C 1
ATOM 2791 O O . ASP A 1 387 ? 17.656 -0.092 -22.168 1.00 94.12 387 ASP A O 1
ATOM 2795 N N . LYS A 1 388 ? 17.441 -2.256 -21.572 1.00 94.94 388 LYS A N 1
ATOM 2796 C CA . LYS A 1 388 ? 16.267 -2.078 -20.707 1.00 94.94 388 LYS A CA 1
ATOM 2797 C C . LYS A 1 388 ? 16.583 -2.460 -19.268 1.00 94.94 388 LYS A C 1
ATOM 2799 O O . LYS A 1 388 ? 17.166 -3.515 -19.011 1.00 94.94 388 LYS A O 1
ATOM 2804 N N . VAL A 1 389 ? 16.112 -1.654 -18.323 1.00 94.62 389 VAL A N 1
ATOM 2805 C CA . VAL A 1 389 ? 16.129 -1.943 -16.887 1.00 94.62 389 VAL A CA 1
ATOM 2806 C C . VAL A 1 389 ? 14.703 -1.891 -16.346 1.00 94.62 389 VAL A C 1
ATOM 2808 O O . VAL A 1 389 ? 14.033 -0.856 -16.376 1.00 94.62 389 VAL A O 1
ATOM 2811 N N . ILE A 1 390 ? 14.227 -3.021 -15.828 1.00 95.44 390 ILE A N 1
ATOM 2812 C CA . ILE A 1 390 ? 12.868 -3.171 -15.300 1.00 95.44 390 ILE A CA 1
ATOM 2813 C C . ILE A 1 390 ? 12.940 -3.649 -13.856 1.00 95.44 390 ILE A C 1
ATOM 2815 O O . ILE A 1 390 ? 13.652 -4.594 -13.532 1.00 95.44 390 ILE A O 1
ATOM 2819 N N . ASN A 1 391 ? 12.154 -3.023 -12.987 1.00 92.81 391 ASN A N 1
ATOM 2820 C CA . ASN A 1 391 ? 12.000 -3.432 -11.601 1.00 92.81 391 ASN A CA 1
ATOM 2821 C C . ASN A 1 391 ? 10.643 -4.124 -11.418 1.00 92.81 391 ASN A C 1
ATOM 2823 O O . ASN A 1 391 ? 9.599 -3.530 -11.706 1.00 92.81 391 ASN A O 1
ATOM 2827 N N . ALA A 1 392 ? 10.658 -5.355 -10.911 1.00 92.75 392 ALA A N 1
ATOM 2828 C CA . ALA A 1 392 ? 9.476 -6.056 -10.427 1.00 92.75 392 ALA A CA 1
ATOM 2829 C C . ALA A 1 392 ? 9.261 -5.706 -8.953 1.00 92.75 392 ALA A C 1
ATOM 2831 O O . ALA A 1 392 ? 10.070 -6.086 -8.105 1.00 92.75 392 ALA A O 1
ATOM 2832 N N . ASN A 1 393 ? 8.193 -4.971 -8.653 1.00 89.25 393 ASN A N 1
ATOM 2833 C CA . ASN A 1 393 ? 7.877 -4.560 -7.294 1.00 89.25 393 ASN A CA 1
ATOM 2834 C C . ASN A 1 393 ? 6.934 -5.576 -6.652 1.00 89.25 393 ASN A C 1
ATOM 2836 O O . ASN A 1 393 ? 5.822 -5.798 -7.141 1.00 89.25 393 ASN A O 1
ATOM 2840 N N . PHE A 1 394 ? 7.367 -6.147 -5.535 1.00 88.00 394 PHE A N 1
ATOM 2841 C CA . PHE A 1 394 ? 6.587 -7.045 -4.696 1.00 88.00 394 PHE A CA 1
ATOM 2842 C C . PHE A 1 394 ? 6.250 -6.368 -3.366 1.00 88.00 394 PHE A C 1
ATOM 2844 O O . PHE A 1 394 ? 6.946 -5.462 -2.907 1.00 88.00 394 PHE A O 1
ATOM 2851 N N . GLY A 1 395 ? 5.157 -6.811 -2.758 1.00 82.50 395 GLY A N 1
ATOM 2852 C CA . GLY A 1 395 ? 4.720 -6.372 -1.439 1.00 82.50 395 GLY A CA 1
ATOM 2853 C C . GLY A 1 395 ? 4.076 -7.520 -0.680 1.00 82.50 395 GLY A C 1
ATOM 2854 O O . GLY A 1 395 ? 3.807 -8.575 -1.255 1.00 82.50 395 GLY A O 1
ATOM 2855 N N . ASP A 1 396 ? 3.831 -7.329 0.609 1.00 81.88 396 ASP A N 1
ATOM 2856 C CA . ASP A 1 396 ? 3.180 -8.348 1.428 1.00 81.88 396 ASP A CA 1
ATOM 2857 C C . ASP A 1 396 ? 1.703 -8.515 1.045 1.00 81.88 396 ASP A C 1
ATOM 2859 O O . ASP A 1 396 ? 1.011 -7.564 0.666 1.00 81.88 396 ASP A O 1
ATOM 2863 N N . THR A 1 397 ? 1.209 -9.749 1.128 1.00 83.38 397 THR A N 1
ATOM 2864 C CA . THR A 1 397 ? -0.223 -10.046 1.029 1.00 83.38 397 THR A CA 1
ATOM 2865 C C . THR A 1 397 ? -0.867 -9.748 2.375 1.00 83.38 397 THR A C 1
ATOM 2867 O O . THR A 1 397 ? -0.549 -10.398 3.371 1.00 83.38 397 THR A O 1
ATOM 2870 N N . CYS A 1 398 ? -1.780 -8.778 2.397 1.00 88.38 398 CYS A N 1
ATOM 2871 C CA . CYS A 1 398 ? -2.515 -8.385 3.595 1.00 88.38 398 CYS A CA 1
ATOM 2872 C C . CYS A 1 398 ? -3.929 -8.987 3.583 1.00 88.38 398 CYS A C 1
ATOM 2874 O O . CYS A 1 398 ? -4.665 -8.834 2.608 1.00 88.38 398 CYS A O 1
ATOM 2876 N N . TYR A 1 399 ? -4.330 -9.611 4.686 1.00 90.81 399 TYR A N 1
ATOM 2877 C CA . TYR A 1 399 ? -5.661 -10.155 4.932 1.00 90.81 399 TYR A CA 1
ATOM 2878 C C . TYR A 1 399 ? -6.458 -9.252 5.866 1.00 90.81 399 TYR A C 1
ATOM 2880 O O . TYR A 1 399 ? -5.947 -8.785 6.882 1.00 90.81 399 TYR A O 1
ATOM 2888 N N . ALA A 1 400 ? -7.725 -9.017 5.547 1.00 94.38 400 ALA A N 1
ATOM 2889 C CA . ALA A 1 400 ? -8.605 -8.187 6.355 1.00 94.38 400 ALA A CA 1
ATOM 2890 C C . ALA A 1 400 ? -9.153 -8.951 7.564 1.00 94.38 400 ALA A C 1
ATOM 2892 O O . ALA A 1 400 ? -9.682 -10.053 7.421 1.00 94.38 400 ALA A O 1
ATOM 2893 N N . LEU A 1 401 ? -9.095 -8.326 8.740 1.00 95.69 401 LEU A N 1
ATOM 2894 C CA . LEU A 1 401 ? -9.866 -8.731 9.908 1.00 95.69 401 LEU A CA 1
ATOM 2895 C C . LEU A 1 401 ? -11.087 -7.816 10.026 1.00 95.69 401 LEU A C 1
ATOM 2897 O O . LEU A 1 401 ? -10.981 -6.639 10.364 1.00 95.69 401 LEU A O 1
ATOM 2901 N N . THR A 1 402 ? -12.261 -8.373 9.762 1.00 94.31 402 THR A N 1
ATOM 2902 C CA . THR A 1 402 ? -13.538 -7.675 9.890 1.00 94.31 402 THR A CA 1
ATOM 2903 C C . THR A 1 402 ? -14.174 -8.019 11.226 1.00 94.31 402 THR A C 1
ATOM 2905 O O . THR A 1 402 ? -14.436 -9.185 11.521 1.00 94.31 402 THR A O 1
ATOM 2908 N N . LEU A 1 403 ? -14.459 -7.000 12.031 1.00 91.44 403 LEU A N 1
ATOM 2909 C CA . LEU A 1 403 ? -15.242 -7.162 13.248 1.00 91.44 403 LEU A CA 1
ATOM 2910 C C . LEU A 1 403 ? -16.727 -6.984 12.917 1.00 91.44 403 LEU A C 1
ATOM 2912 O O . LEU A 1 403 ? -17.125 -5.944 12.393 1.00 91.44 403 LEU A O 1
ATOM 2916 N N . GLY A 1 404 ? -17.534 -8.010 13.181 1.00 81.31 404 GLY A N 1
ATOM 2917 C CA . GLY A 1 404 ? -18.977 -7.970 12.960 1.00 81.31 404 GLY A CA 1
ATOM 2918 C C . GLY A 1 404 ? -19.675 -6.971 13.882 1.00 81.31 404 GLY A C 1
ATOM 2919 O O . GLY A 1 404 ? -19.187 -6.656 14.971 1.00 81.31 404 GLY A O 1
ATOM 2920 N N . ASN A 1 405 ? -20.836 -6.473 13.446 1.00 71.25 405 ASN A N 1
ATOM 2921 C CA . ASN A 1 405 ? -21.638 -5.547 14.241 1.00 71.25 405 ASN A CA 1
ATOM 2922 C C . ASN A 1 405 ? -22.030 -6.198 15.567 1.00 71.25 405 ASN A C 1
ATOM 2924 O O . ASN A 1 405 ? -22.709 -7.222 15.582 1.00 71.25 405 ASN A O 1
ATOM 2928 N N . VAL A 1 406 ? -21.662 -5.551 16.668 1.00 65.94 406 VAL A N 1
ATOM 2929 C CA . VAL A 1 406 ? -22.127 -5.918 18.002 1.00 65.94 406 VAL A CA 1
ATOM 2930 C C . VAL A 1 406 ? -23.622 -5.591 18.104 1.00 65.94 406 VAL A C 1
ATOM 2932 O O . VAL A 1 406 ? -23.984 -4.409 18.034 1.00 65.94 406 VAL A O 1
ATOM 2935 N N . PRO A 1 407 ? -24.516 -6.581 18.270 1.00 60.84 407 PRO A N 1
ATOM 2936 C CA . PRO A 1 407 ? -25.936 -6.303 18.446 1.00 60.84 407 PRO A CA 1
ATOM 2937 C C . PRO A 1 407 ? -26.155 -5.425 19.690 1.00 60.84 407 PRO A C 1
ATOM 2939 O O . PRO A 1 407 ? -25.614 -5.702 20.758 1.00 60.84 407 PRO A O 1
ATOM 2942 N N . GLY A 1 408 ? -26.926 -4.342 19.555 1.00 62.28 408 GLY A N 1
ATOM 2943 C CA . GLY A 1 408 ? -27.362 -3.514 20.690 1.00 62.28 408 GLY A CA 1
ATOM 2944 C C . GLY A 1 408 ? -26.311 -2.587 21.318 1.00 62.28 408 GLY A C 1
ATOM 2945 O O . GLY A 1 408 ? -26.602 -1.974 22.339 1.00 62.28 408 GLY A O 1
ATOM 2946 N N . GLY A 1 409 ? -25.113 -2.447 20.731 1.00 68.75 409 GLY A N 1
ATOM 2947 C CA . GLY A 1 409 ? -24.072 -1.555 21.268 1.00 68.75 409 GLY A CA 1
ATOM 2948 C C . GLY A 1 409 ? -23.445 -2.038 22.583 1.00 68.75 409 GLY A C 1
ATOM 2949 O O . GLY A 1 409 ? -22.927 -1.228 23.346 1.00 68.75 409 GLY A O 1
ATOM 2950 N N . GLY A 1 410 ? -23.488 -3.348 22.854 1.00 81.25 410 GLY A N 1
ATOM 2951 C CA . GLY A 1 410 ? -23.066 -3.951 24.124 1.00 81.25 410 GLY A CA 1
ATOM 2952 C C . GLY A 1 410 ? -21.565 -3.913 24.445 1.00 81.25 410 GLY A C 1
ATOM 2953 O O . GLY A 1 410 ? -21.168 -4.362 25.517 1.00 81.25 410 GLY A O 1
ATOM 2954 N N . GLY A 1 411 ? -20.719 -3.374 23.563 1.00 87.75 411 GLY A N 1
ATOM 2955 C CA . GLY A 1 411 ? -19.284 -3.231 23.802 1.00 87.75 411 GLY A CA 1
ATOM 2956 C C . GLY A 1 411 ? -18.474 -2.934 22.543 1.00 87.75 411 GLY A C 1
ATOM 2957 O O . GLY A 1 411 ? -19.023 -2.750 21.455 1.00 87.75 411 GLY A O 1
ATOM 2958 N N . THR A 1 412 ? -17.153 -2.900 22.704 1.00 90.62 412 THR A N 1
ATOM 2959 C CA . THR A 1 412 ? -16.171 -2.789 21.618 1.00 90.62 412 THR A CA 1
ATOM 2960 C C . THR A 1 412 ? -15.162 -3.932 21.681 1.00 90.62 412 THR A C 1
ATOM 2962 O O . THR A 1 412 ? -15.012 -4.603 22.703 1.00 90.62 412 THR A O 1
ATOM 2965 N N . VAL A 1 413 ? -14.445 -4.159 20.582 1.00 93.19 413 VAL A N 1
ATOM 2966 C CA . VAL A 1 413 ? -13.324 -5.100 20.531 1.00 93.19 413 VAL A CA 1
ATOM 2967 C C . VAL A 1 413 ? -12.039 -4.308 20.352 1.00 93.19 413 VAL A C 1
ATOM 2969 O O . VAL A 1 413 ? -11.885 -3.576 19.376 1.00 93.19 413 VAL A O 1
ATOM 2972 N N . ASN A 1 414 ? -11.114 -4.464 21.293 1.00 93.56 414 ASN A N 1
ATOM 2973 C CA . ASN A 1 414 ? -9.760 -3.946 21.175 1.00 93.56 414 ASN A CA 1
ATOM 2974 C C . ASN A 1 414 ? -8.915 -4.947 20.384 1.00 93.56 414 ASN A C 1
ATOM 2976 O O . ASN A 1 414 ? -8.939 -6.143 20.674 1.00 93.56 414 ASN A O 1
ATOM 2980 N N . VAL A 1 415 ? -8.164 -4.449 19.405 1.00 95.81 415 VAL A N 1
ATOM 2981 C CA . VAL A 1 415 ? -7.365 -5.261 18.481 1.00 95.81 415 VAL A CA 1
ATOM 2982 C C . VAL A 1 415 ? -5.898 -4.860 18.604 1.00 95.81 415 VAL A C 1
ATOM 2984 O O . VAL A 1 415 ? -5.577 -3.672 18.520 1.00 95.81 415 VAL A O 1
ATOM 2987 N N . SER A 1 416 ? -5.008 -5.829 18.828 1.00 93.00 416 SER A N 1
ATOM 2988 C CA . SER A 1 416 ? -3.569 -5.590 18.968 1.00 93.00 416 SER A CA 1
ATOM 2989 C C . SER A 1 416 ? -2.737 -6.641 18.214 1.00 93.00 416 SER A C 1
ATOM 2991 O O . SER A 1 416 ? -2.870 -7.828 18.521 1.00 93.00 416 SER A O 1
ATOM 2993 N N . PRO A 1 417 ? -1.870 -6.233 17.267 1.00 94.75 417 PRO A N 1
ATOM 2994 C CA . PRO A 1 417 ? -1.742 -4.870 16.733 1.00 94.75 417 PRO A CA 1
ATOM 2995 C C . PRO A 1 417 ? -2.985 -4.448 15.927 1.00 94.75 417 PRO A C 1
ATOM 2997 O O . PRO A 1 417 ? -3.815 -5.277 15.569 1.00 94.75 417 PRO A O 1
ATOM 3000 N N . SER A 1 418 ? -3.149 -3.151 15.647 1.00 90.81 418 SER A N 1
ATOM 3001 C CA . SER A 1 418 ? -4.296 -2.632 14.872 1.00 90.81 418 SER A CA 1
ATOM 3002 C C . SER A 1 418 ? -4.167 -2.832 13.351 1.00 90.81 418 SER A C 1
ATOM 3004 O O . SER A 1 418 ? -5.156 -2.693 12.628 1.00 90.81 418 SER A O 1
ATOM 3006 N N . ALA A 1 419 ? -2.956 -3.124 12.872 1.00 92.88 419 ALA A N 1
ATOM 3007 C CA . ALA A 1 419 ? -2.607 -3.576 11.524 1.00 92.88 419 ALA A CA 1
ATOM 3008 C C . ALA A 1 419 ? -1.135 -4.016 11.504 1.00 92.88 419 ALA A C 1
ATOM 3010 O O . ALA A 1 419 ? -0.351 -3.566 12.348 1.00 92.88 419 ALA A O 1
ATOM 3011 N N . SER A 1 420 ? -0.747 -4.819 10.514 1.00 89.75 420 SER A N 1
ATOM 3012 C CA . SER A 1 420 ? 0.671 -5.091 10.237 1.00 89.75 420 SER A CA 1
ATOM 3013 C C . SER A 1 420 ? 1.357 -3.873 9.615 1.00 89.75 420 SER A C 1
ATOM 3015 O O . SER A 1 420 ? 0.738 -3.084 8.895 1.00 89.75 420 SER A O 1
ATOM 3017 N N . ALA A 1 421 ? 2.665 -3.735 9.834 1.00 82.50 421 ALA A N 1
ATOM 3018 C CA . ALA A 1 421 ? 3.464 -2.735 9.129 1.00 82.50 421 ALA A CA 1
ATOM 3019 C C . ALA A 1 421 ? 3.392 -2.968 7.606 1.00 82.50 421 ALA A C 1
ATOM 3021 O O . ALA A 1 421 ? 3.532 -4.095 7.147 1.00 82.50 421 ALA A O 1
ATOM 3022 N N . GLY A 1 422 ? 3.155 -1.909 6.826 1.00 78.50 422 GLY A N 1
ATOM 3023 C CA . GLY A 1 422 ? 3.007 -1.999 5.364 1.00 78.50 422 GLY A CA 1
ATOM 3024 C C . GLY A 1 422 ? 1.603 -2.380 4.873 1.00 78.50 422 GLY A C 1
ATOM 3025 O O . GLY A 1 422 ? 1.318 -2.226 3.687 1.00 78.50 422 GLY A O 1
ATOM 3026 N N . CYS A 1 423 ? 0.705 -2.785 5.772 1.00 84.75 423 CYS A N 1
ATOM 3027 C CA . CYS A 1 423 ? -0.690 -3.083 5.467 1.00 84.75 423 CYS A CA 1
ATOM 3028 C C . CYS A 1 423 ? -1.617 -1.896 5.792 1.00 84.75 423 CYS A C 1
ATOM 3030 O O . CYS A 1 423 ? -1.294 -1.012 6.590 1.00 84.75 423 CYS A O 1
ATOM 3032 N N . ALA A 1 424 ? -2.796 -1.861 5.165 1.00 86.19 424 ALA A N 1
ATOM 3033 C CA . ALA A 1 424 ? -3.836 -0.894 5.515 1.00 86.19 424 ALA A CA 1
ATOM 3034 C C . ALA A 1 424 ? -4.400 -1.179 6.921 1.00 86.19 424 ALA A C 1
ATOM 3036 O O . ALA A 1 424 ? -4.311 -2.300 7.426 1.00 86.19 424 ALA A O 1
ATOM 3037 N N . SER A 1 425 ? -5.022 -0.179 7.550 1.00 88.00 425 SER A N 1
ATOM 3038 C CA . SER A 1 425 ? -5.651 -0.349 8.869 1.00 88.00 425 SER A CA 1
ATOM 3039 C C . SER A 1 425 ? -6.660 -1.509 8.870 1.00 88.00 425 SER A C 1
ATOM 3041 O O . SER A 1 425 ? -7.459 -1.622 7.941 1.00 88.00 425 SER A O 1
ATOM 3043 N N . GLY A 1 426 ? -6.609 -2.375 9.890 1.00 90.62 426 GLY A N 1
ATOM 3044 C CA . GLY A 1 426 ? -7.456 -3.569 9.983 1.00 90.62 426 GLY A CA 1
ATOM 3045 C C . GLY A 1 426 ? -7.044 -4.725 9.063 1.00 90.62 426 GLY A C 1
ATOM 3046 O O . GLY A 1 426 ? -7.800 -5.687 8.920 1.00 90.62 426 GLY A O 1
ATOM 3047 N N . THR A 1 427 ? -5.870 -4.648 8.428 1.00 93.38 427 THR A N 1
ATOM 3048 C CA . THR A 1 427 ? -5.335 -5.722 7.582 1.00 93.38 427 THR A CA 1
ATOM 3049 C C . THR A 1 427 ? -3.954 -6.171 8.051 1.00 93.38 427 THR A C 1
ATOM 3051 O O . THR A 1 427 ? -3.199 -5.386 8.631 1.00 93.38 427 THR A O 1
ATOM 3054 N N . TYR A 1 428 ? -3.649 -7.448 7.823 1.00 92.94 428 TYR A N 1
ATOM 3055 C CA . TYR A 1 428 ? -2.515 -8.125 8.440 1.00 92.94 428 TYR A CA 1
ATOM 3056 C C . TYR A 1 428 ? -1.785 -9.050 7.476 1.00 92.94 428 TYR A C 1
ATOM 3058 O O . TYR A 1 428 ? -2.424 -9.693 6.647 1.00 92.94 428 TYR A O 1
ATOM 3066 N N . VAL A 1 429 ? -0.464 -9.155 7.596 1.00 90.81 429 VAL A N 1
ATOM 3067 C CA . VAL A 1 429 ? 0.332 -10.075 6.774 1.00 90.81 429 VAL A CA 1
ATOM 3068 C C . VAL A 1 429 ? 0.038 -11.539 7.114 1.00 90.81 429 VAL A C 1
ATOM 3070 O O . VAL A 1 429 ? -0.414 -11.870 8.214 1.00 90.81 429 VAL A O 1
ATOM 3073 N N . LEU A 1 430 ? 0.302 -12.430 6.154 1.00 89.38 430 LEU A N 1
ATOM 3074 C CA . LEU A 1 430 ? 0.111 -13.873 6.309 1.00 89.38 430 LEU A CA 1
ATOM 3075 C C . LEU A 1 430 ? 0.811 -14.421 7.566 1.00 89.38 430 LEU A C 1
ATOM 3077 O O . LEU A 1 430 ? 2.015 -14.254 7.740 1.00 89.38 430 LEU A O 1
ATOM 3081 N N . GLY A 1 431 ? 0.068 -15.150 8.395 1.00 87.94 431 GLY A N 1
ATOM 3082 C CA . GLY A 1 431 ? 0.571 -15.832 9.586 1.00 87.94 431 GLY A CA 1
ATOM 3083 C C . GLY A 1 431 ? 0.704 -14.949 10.829 1.00 87.94 431 GLY A C 1
ATOM 3084 O O . GLY A 1 431 ? 1.025 -15.478 11.894 1.00 87.94 431 GLY A O 1
ATOM 3085 N N . GLU A 1 432 ? 0.437 -13.641 10.743 1.00 92.75 432 GLU A N 1
ATOM 3086 C CA . GLU A 1 432 ? 0.474 -12.771 11.919 1.00 92.75 432 GLU A CA 1
ATOM 3087 C C . GLU A 1 432 ? -0.599 -13.168 12.940 1.00 92.75 432 GLU A C 1
ATOM 3089 O O . GLU A 1 432 ? -1.721 -13.532 12.583 1.00 92.75 432 GLU A O 1
ATOM 3094 N N . ILE A 1 433 ? -0.246 -13.112 14.226 1.00 94.69 433 ILE A N 1
ATOM 3095 C CA . ILE A 1 433 ? -1.159 -13.420 15.326 1.00 94.69 433 ILE A CA 1
ATOM 3096 C C . ILE A 1 433 ? -1.702 -12.110 15.894 1.00 94.69 433 ILE A C 1
ATOM 3098 O O . ILE A 1 433 ? -0.968 -11.329 16.495 1.00 94.69 433 ILE A O 1
ATOM 3102 N N . VAL A 1 434 ? -3.006 -11.904 15.745 1.00 97.12 434 VAL A N 1
ATOM 3103 C CA . VAL A 1 434 ? -3.742 -10.745 16.251 1.00 97.12 434 VAL A CA 1
ATOM 3104 C C . VAL A 1 434 ? -4.427 -11.106 17.562 1.00 97.12 434 VAL A C 1
ATOM 3106 O O . VAL A 1 434 ? -5.135 -12.108 17.658 1.00 97.12 434 VAL A O 1
ATOM 3109 N N . THR A 1 435 ? -4.242 -10.276 18.583 1.00 96.75 435 THR A N 1
ATOM 3110 C CA . THR A 1 435 ? -4.932 -10.410 19.869 1.00 96.75 435 THR A CA 1
ATOM 3111 C C . THR A 1 435 ? -6.209 -9.579 19.860 1.00 96.75 435 THR A C 1
ATOM 3113 O O . THR A 1 435 ? -6.167 -8.368 19.635 1.00 96.75 435 THR A O 1
ATOM 3116 N N . LEU A 1 436 ? -7.340 -10.221 20.147 1.00 96.50 436 LEU A N 1
ATOM 3117 C CA . LEU A 1 436 ? -8.637 -9.582 20.356 1.00 96.50 436 LEU A CA 1
ATOM 3118 C C . LEU A 1 436 ? -8.968 -9.568 21.843 1.00 96.50 436 LEU A C 1
ATOM 3120 O O . LEU A 1 436 ? -8.818 -10.584 22.519 1.00 96.50 436 LEU A O 1
ATOM 3124 N N . ALA A 1 437 ? -9.454 -8.438 22.345 1.00 95.12 437 ALA A N 1
ATOM 3125 C CA . ALA A 1 437 ? -9.966 -8.306 23.702 1.00 95.12 437 ALA A CA 1
ATOM 3126 C C . ALA A 1 437 ? -11.341 -7.633 23.677 1.00 95.12 437 ALA A C 1
ATOM 3128 O O . ALA A 1 437 ? -11.476 -6.485 23.250 1.00 95.12 437 ALA A O 1
ATOM 3129 N N . ALA A 1 438 ? -12.368 -8.345 24.134 1.00 92.88 438 ALA A N 1
ATOM 3130 C CA . ALA A 1 438 ? -13.706 -7.800 24.282 1.00 92.88 438 ALA A CA 1
ATOM 3131 C C . ALA A 1 438 ? -13.738 -6.808 25.452 1.00 92.88 438 ALA A C 1
ATOM 3133 O O . ALA A 1 438 ? -13.345 -7.134 26.571 1.00 92.88 438 ALA A O 1
ATOM 3134 N N . ALA A 1 439 ? -14.245 -5.606 25.194 1.00 90.81 439 ALA A N 1
ATOM 3135 C CA . ALA A 1 439 ? -14.501 -4.565 26.179 1.00 90.81 439 ALA A CA 1
ATOM 3136 C C . ALA A 1 439 ? -16.020 -4.316 26.265 1.00 90.81 439 ALA A C 1
ATOM 3138 O O . ALA A 1 439 ? -16.561 -3.555 25.458 1.00 90.81 439 ALA A O 1
ATOM 3139 N N . PRO A 1 440 ? -16.736 -4.990 27.186 1.00 89.94 440 PRO A N 1
ATOM 3140 C CA . PRO A 1 440 ? -18.165 -4.764 27.388 1.00 89.94 440 PRO A CA 1
ATOM 3141 C C . PRO A 1 440 ? -18.461 -3.315 27.784 1.00 89.94 440 PRO A C 1
ATOM 3143 O O . PRO A 1 440 ? -17.717 -2.704 28.553 1.00 89.94 440 PRO A O 1
ATOM 3146 N N . ALA A 1 441 ? -19.561 -2.769 27.269 1.00 87.62 441 ALA A N 1
ATOM 3147 C CA . ALA A 1 441 ? -20.094 -1.489 27.714 1.00 87.62 441 ALA A CA 1
ATOM 3148 C C . ALA A 1 441 ? -20.690 -1.612 29.128 1.00 87.62 441 ALA A C 1
ATOM 3150 O O . ALA A 1 441 ? -20.968 -2.707 29.617 1.00 87.62 441 ALA A O 1
ATOM 3151 N N . ASN A 1 442 ? -20.922 -0.479 29.797 1.00 83.06 442 ASN A N 1
ATOM 3152 C CA . ASN A 1 442 ? -21.550 -0.494 31.118 1.00 83.06 442 ASN A CA 1
ATOM 3153 C C . ASN A 1 442 ? -22.952 -1.132 31.051 1.00 83.06 442 ASN A C 1
ATOM 3155 O O . ASN A 1 442 ? -23.750 -0.780 30.183 1.00 83.06 442 ASN A O 1
ATOM 3159 N N . GLY A 1 443 ? -23.245 -2.054 31.971 1.00 83.94 443 GLY A N 1
ATOM 3160 C CA . GLY A 1 443 ? -24.485 -2.834 31.966 1.00 83.94 443 GLY A CA 1
ATOM 3161 C C . GLY A 1 443 ? -24.514 -3.975 30.946 1.00 83.94 443 GLY A C 1
ATOM 3162 O O . GLY A 1 443 ? -25.595 -4.472 30.651 1.00 83.94 443 GLY A O 1
ATOM 3163 N N . TYR A 1 444 ? -23.366 -4.390 30.407 1.00 88.44 444 TYR A N 1
ATOM 3164 C CA . TYR A 1 444 ? -23.234 -5.562 29.542 1.00 88.44 444 TYR A CA 1
ATOM 3165 C C . TYR A 1 444 ? -22.096 -6.471 30.013 1.00 88.44 444 TYR A C 1
ATOM 3167 O O . TYR A 1 444 ? -21.132 -6.015 30.628 1.00 88.44 444 TYR A O 1
ATOM 3175 N N . GLU A 1 445 ? -22.169 -7.749 29.654 1.00 90.25 445 GLU A N 1
ATOM 3176 C CA . GLU A 1 445 ? -21.045 -8.678 29.749 1.00 90.25 445 GLU A CA 1
ATOM 3177 C C . GLU A 1 445 ? -20.737 -9.341 28.410 1.00 90.25 445 GLU A C 1
ATOM 3179 O O . GLU A 1 445 ? -21.609 -9.497 27.554 1.00 90.25 445 GLU A O 1
ATOM 3184 N N . PHE A 1 446 ? -19.474 -9.721 28.224 1.00 91.19 446 PHE A N 1
ATOM 3185 C CA . PHE A 1 446 ? -19.060 -10.532 27.087 1.00 91.19 446 PHE A CA 1
ATOM 3186 C C . PHE A 1 446 ? -19.510 -11.978 27.301 1.00 91.19 446 PHE A C 1
ATOM 3188 O O . PHE A 1 446 ? -19.278 -12.541 28.366 1.00 91.19 446 PHE A O 1
ATOM 3195 N N . THR A 1 447 ? -20.095 -12.581 26.268 1.00 89.44 447 THR A N 1
ATOM 3196 C CA . THR A 1 447 ? -20.567 -13.973 26.310 1.00 89.44 447 THR A CA 1
ATOM 3197 C C . THR A 1 447 ? -19.628 -14.899 25.542 1.00 89.44 447 THR A C 1
ATOM 3199 O O . THR A 1 447 ? -19.074 -15.838 26.110 1.00 89.44 447 THR A O 1
ATOM 3202 N N . GLN A 1 448 ? -19.432 -14.639 24.245 1.00 92.56 448 GLN A N 1
ATOM 3203 C CA . GLN A 1 448 ? -18.613 -15.480 23.376 1.00 92.56 448 GLN A CA 1
ATOM 3204 C C . GLN A 1 448 ? -18.184 -14.787 22.078 1.00 92.56 448 GLN A C 1
ATOM 3206 O O . GLN A 1 448 ? -18.868 -13.902 21.552 1.00 92.56 448 GLN A O 1
ATOM 3211 N N . TRP A 1 449 ? -17.087 -15.275 21.508 1.00 94.56 449 TRP A N 1
ATOM 3212 C CA . TRP A 1 449 ? -16.692 -15.025 20.127 1.00 94.56 449 TRP A CA 1
ATOM 3213 C C . TRP A 1 449 ? -17.436 -15.963 19.175 1.00 94.56 449 TRP A C 1
ATOM 3215 O O . TRP A 1 449 ? -17.685 -17.122 19.507 1.00 94.56 449 TRP A O 1
ATOM 3225 N N . THR A 1 450 ? -17.766 -15.465 17.985 1.00 93.50 450 THR A N 1
ATOM 3226 C CA . THR A 1 450 ? -18.379 -16.229 16.882 1.00 93.50 450 THR A CA 1
ATOM 3227 C C . THR A 1 450 ? -17.822 -15.766 15.533 1.00 93.50 450 THR A C 1
ATOM 3229 O O . THR A 1 450 ? -17.195 -14.706 15.456 1.00 93.50 450 THR A O 1
ATOM 3232 N N . GLY A 1 451 ? -18.089 -16.521 14.464 1.00 93.69 451 GLY A N 1
ATOM 3233 C CA . GLY A 1 451 ? -17.524 -16.292 13.132 1.00 93.69 451 GLY A CA 1
ATOM 3234 C C . GLY A 1 451 ? -16.340 -17.224 12.902 1.00 93.69 451 GLY A C 1
ATOM 3235 O O . GLY A 1 451 ? -16.450 -18.417 13.176 1.00 93.69 451 GLY A O 1
ATOM 3236 N N . ASP A 1 452 ? -15.207 -16.685 12.456 1.00 95.12 452 ASP A N 1
ATOM 3237 C CA . ASP A 1 452 ? -13.995 -17.477 12.190 1.00 95.12 452 ASP A CA 1
ATOM 3238 C C . ASP A 1 452 ? -13.240 -17.939 13.447 1.00 95.12 452 ASP A C 1
ATOM 3240 O O . ASP A 1 452 ? -12.276 -18.698 13.351 1.00 95.12 452 ASP A O 1
ATOM 3244 N N . ILE A 1 453 ? -13.679 -17.507 14.632 1.00 94.38 453 ILE A N 1
ATOM 3245 C CA . ILE A 1 453 ? -13.248 -18.059 15.920 1.00 94.38 453 ILE A CA 1
ATOM 3246 C C . ILE A 1 453 ? -14.457 -18.323 16.821 1.00 94.38 453 ILE A C 1
ATOM 3248 O O . ILE A 1 453 ? -15.527 -17.736 16.651 1.00 94.38 453 ILE A O 1
ATOM 3252 N N . SER A 1 454 ? -14.254 -19.164 17.834 1.00 92.75 454 SER A N 1
ATOM 3253 C CA . SER A 1 454 ? -15.229 -19.448 18.888 1.00 92.75 454 SER A CA 1
ATOM 3254 C C . SER A 1 454 ? -14.557 -19.474 20.256 1.00 92.75 454 SER A C 1
ATOM 3256 O O . SER A 1 454 ? -13.417 -19.925 20.367 1.00 92.75 454 SER A O 1
ATOM 3258 N N . GLY A 1 455 ? -15.265 -19.068 21.308 1.00 92.12 455 GLY A N 1
ATOM 3259 C CA . GLY A 1 455 ? -14.786 -19.219 22.684 1.00 92.12 455 GLY A CA 1
ATOM 3260 C C . GLY A 1 455 ? -15.392 -18.205 23.646 1.00 92.12 455 GLY A C 1
ATOM 3261 O O . GLY A 1 455 ? -15.853 -17.150 23.226 1.00 92.12 455 GLY A O 1
ATOM 3262 N N . THR A 1 456 ? -15.371 -18.527 24.938 1.00 92.06 456 THR A N 1
ATOM 3263 C CA . THR A 1 456 ? -15.967 -17.722 26.022 1.00 92.06 456 THR A CA 1
ATOM 3264 C C . THR A 1 456 ? -14.947 -16.889 26.800 1.00 92.06 456 THR A C 1
ATOM 3266 O O . THR A 1 456 ? -15.316 -16.126 27.686 1.00 92.06 456 THR A O 1
ATOM 3269 N N . ASN A 1 457 ? -13.655 -17.002 26.481 1.00 92.75 457 ASN A N 1
ATOM 3270 C CA . ASN A 1 457 ? -12.638 -16.126 27.055 1.00 92.75 457 ASN A CA 1
ATOM 3271 C C . ASN A 1 457 ? -12.762 -14.727 26.442 1.00 92.75 457 ASN A C 1
ATOM 3273 O O . ASN A 1 457 ? -12.840 -14.586 25.222 1.00 92.75 457 ASN A O 1
ATOM 3277 N N . SER A 1 458 ? -12.731 -13.687 27.278 1.00 90.62 458 SER A N 1
ATOM 3278 C CA . SER A 1 458 ? -12.808 -12.289 26.826 1.00 90.62 458 SER A CA 1
ATOM 3279 C C . SER A 1 458 ? -11.609 -11.857 25.977 1.00 90.62 458 SER A C 1
ATOM 3281 O O . SER A 1 458 ? -11.669 -10.822 25.317 1.00 90.62 458 SER A O 1
ATOM 3283 N N . THR A 1 459 ? -10.543 -12.656 25.952 1.00 95.62 459 THR A N 1
ATOM 3284 C CA . THR A 1 459 ? -9.405 -12.513 25.047 1.00 95.62 459 THR A CA 1
ATOM 3285 C C . THR A 1 459 ? -9.297 -13.709 24.102 1.00 95.62 459 THR A C 1
ATOM 3287 O O . THR A 1 459 ? -9.552 -14.852 24.488 1.00 95.62 459 THR A O 1
ATOM 3290 N N . ALA A 1 460 ? -8.905 -13.448 22.855 1.00 96.06 460 ALA A N 1
ATOM 3291 C CA . ALA A 1 460 ? -8.682 -14.462 21.830 1.00 96.06 460 ALA A CA 1
ATOM 3292 C C . ALA A 1 460 ? -7.452 -14.129 20.974 1.00 96.06 460 ALA A C 1
ATOM 3294 O O . ALA A 1 460 ? -7.133 -12.960 20.763 1.00 96.06 460 ALA A O 1
ATOM 3295 N N . LEU A 1 461 ? -6.777 -15.163 20.472 1.00 96.06 461 LEU A N 1
ATOM 3296 C CA . LEU A 1 461 ? -5.677 -15.046 19.513 1.00 96.06 461 LEU A CA 1
ATOM 3297 C C . LEU A 1 461 ? -6.157 -15.532 18.146 1.00 96.06 461 LEU A C 1
ATOM 3299 O O . LEU A 1 461 ? -6.771 -16.594 18.049 1.00 96.06 461 LEU A O 1
ATOM 3303 N N . VAL A 1 462 ? -5.870 -14.763 17.101 1.00 96.31 462 VAL A N 1
ATOM 3304 C CA . VAL A 1 462 ? -6.302 -15.027 15.727 1.00 96.31 462 VAL A CA 1
ATOM 3305 C C . VAL A 1 462 ? -5.078 -15.060 14.829 1.00 96.31 462 VAL A C 1
ATOM 3307 O O . VAL A 1 462 ? -4.407 -14.047 14.676 1.00 96.31 462 VAL A O 1
ATOM 3310 N N . THR A 1 463 ? -4.788 -16.202 14.213 1.00 95.06 463 THR A N 1
ATOM 3311 C CA . THR A 1 463 ? -3.769 -16.284 13.158 1.00 95.06 463 THR A CA 1
ATOM 3312 C C . THR A 1 463 ? -4.381 -15.868 11.822 1.00 95.06 463 THR A C 1
ATOM 3314 O O . THR A 1 463 ? -5.393 -16.429 11.398 1.00 95.06 463 THR A O 1
ATOM 3317 N N . MET A 1 464 ? -3.774 -14.886 11.161 1.00 94.00 464 MET A N 1
ATOM 3318 C CA . MET A 1 464 ? -4.254 -14.318 9.901 1.00 94.00 464 MET A CA 1
ATOM 3319 C C . MET A 1 464 ? -3.734 -15.124 8.706 1.00 94.00 464 MET A C 1
ATOM 3321 O O . MET A 1 464 ? -2.678 -14.840 8.153 1.00 94.00 464 MET A O 1
ATOM 3325 N N . ASP A 1 465 ? -4.475 -16.158 8.315 1.00 90.88 465 ASP A N 1
ATOM 3326 C CA . ASP A 1 465 ? -4.192 -17.027 7.158 1.00 90.88 465 ASP A CA 1
ATOM 3327 C C . ASP A 1 465 ? -5.098 -16.761 5.938 1.00 90.88 465 ASP A C 1
ATOM 3329 O O . ASP A 1 465 ? -4.825 -17.228 4.834 1.00 90.88 465 ASP A O 1
ATOM 3333 N N . ALA A 1 466 ? -6.169 -15.999 6.146 1.00 91.62 466 ALA A N 1
ATOM 3334 C CA . ALA A 1 466 ? -7.156 -15.563 5.171 1.00 91.62 466 ALA A CA 1
ATOM 3335 C C . ALA A 1 466 ? -7.868 -14.313 5.715 1.00 91.62 466 ALA A C 1
ATOM 3337 O O . ALA A 1 466 ? -7.639 -13.902 6.856 1.00 91.62 466 ALA A O 1
ATOM 3338 N N . ASN A 1 467 ? -8.770 -13.719 4.928 1.00 94.19 467 ASN A N 1
ATOM 3339 C CA . ASN A 1 467 ? -9.694 -12.719 5.467 1.00 94.19 467 ASN A CA 1
ATOM 3340 C C . ASN A 1 467 ? -10.551 -13.368 6.564 1.00 94.19 467 ASN A C 1
ATOM 3342 O O . ASN A 1 467 ? -11.156 -14.410 6.318 1.00 94.19 467 ASN A O 1
ATOM 3346 N N . LYS A 1 468 ? -10.601 -12.747 7.746 1.00 95.19 468 LYS A N 1
ATOM 3347 C CA . LYS A 1 468 ? -11.347 -13.232 8.914 1.00 95.19 468 LYS A CA 1
ATOM 3348 C C . LYS A 1 468 ? -12.516 -12.297 9.219 1.00 95.19 468 LYS A C 1
ATOM 3350 O O . LYS A 1 468 ? -12.350 -11.080 9.203 1.00 95.19 468 LYS A O 1
ATOM 3355 N N . ALA A 1 469 ? -13.674 -12.842 9.560 1.00 94.94 469 ALA A N 1
ATOM 3356 C CA . ALA A 1 469 ? -14.840 -12.149 10.084 1.00 94.94 469 ALA A CA 1
ATOM 3357 C C . ALA A 1 469 ? -15.184 -12.697 11.476 1.00 94.94 469 ALA A C 1
ATOM 3359 O O . ALA A 1 469 ? -15.530 -13.868 11.643 1.00 94.94 469 ALA A O 1
ATOM 3360 N N . ILE A 1 470 ? -15.081 -11.846 12.496 1.00 95.12 470 ILE A N 1
ATOM 3361 C CA . ILE A 1 470 ? -15.220 -12.237 13.904 1.00 95.12 470 ILE A CA 1
ATOM 3362 C C . ILE A 1 470 ? -16.200 -11.301 14.599 1.00 95.12 470 ILE A C 1
ATOM 3364 O O . ILE A 1 470 ? -16.119 -10.088 14.454 1.00 95.12 470 ILE A O 1
ATOM 3368 N N . THR A 1 471 ? -17.116 -11.851 15.390 1.00 92.62 471 THR A N 1
ATOM 3369 C CA . THR A 1 471 ? -18.088 -11.074 16.172 1.00 92.62 471 THR A CA 1
ATOM 3370 C C . THR A 1 471 ? -17.932 -11.383 17.656 1.00 92.62 471 THR A C 1
ATOM 3372 O O . THR A 1 471 ? -17.971 -12.552 18.049 1.00 92.62 471 THR A O 1
ATOM 3375 N N . ALA A 1 472 ? -17.781 -10.341 18.479 1.00 92.25 472 ALA A N 1
ATOM 3376 C CA . ALA A 1 472 ? -17.931 -10.431 19.929 1.00 92.25 472 ALA A CA 1
ATOM 3377 C C . ALA A 1 472 ? -19.408 -10.282 20.298 1.00 92.25 472 ALA A C 1
ATOM 3379 O O . ALA A 1 472 ? -20.044 -9.290 19.936 1.00 92.25 472 ALA A O 1
ATOM 3380 N N . ASN A 1 473 ? -19.948 -11.253 21.029 1.00 89.88 473 ASN A N 1
ATOM 3381 C CA . ASN A 1 473 ? -21.326 -11.213 21.498 1.00 89.88 473 ASN A CA 1
ATOM 3382 C C . ASN A 1 473 ? -21.376 -10.745 22.947 1.00 89.88 473 ASN A C 1
ATOM 3384 O O . ASN A 1 473 ? -20.590 -11.190 23.787 1.00 89.88 473 ASN A O 1
ATOM 3388 N N . TYR A 1 474 ? -22.352 -9.896 23.246 1.00 89.38 474 TYR A N 1
ATOM 3389 C CA . TYR A 1 474 ? -22.560 -9.334 24.573 1.00 89.38 474 TYR A CA 1
ATOM 3390 C C . TYR A 1 474 ? -24.009 -9.534 24.999 1.00 89.38 474 TYR A C 1
ATOM 3392 O O . TYR A 1 474 ? -24.909 -9.574 24.159 1.00 89.38 474 TYR A O 1
ATOM 3400 N N . GLN A 1 475 ? -24.225 -9.626 26.304 1.00 87.31 475 GLN A N 1
ATOM 3401 C CA . GLN A 1 475 ? -25.542 -9.733 26.917 1.00 87.31 475 GLN A CA 1
ATOM 3402 C C . GLN A 1 475 ? -25.744 -8.572 27.888 1.00 87.31 475 GLN A C 1
ATOM 3404 O O . GLN A 1 475 ? -24.837 -8.231 28.643 1.00 87.31 475 GLN A O 1
ATOM 3409 N N . GLN A 1 476 ? -26.920 -7.946 27.842 1.00 88.31 476 GLN A N 1
ATOM 3410 C CA . GLN A 1 476 ? -27.287 -6.866 28.757 1.00 88.31 476 GLN A CA 1
ATOM 3411 C C . GLN A 1 476 ? -27.541 -7.432 30.157 1.00 88.31 476 GLN A C 1
ATOM 3413 O O . GLN A 1 476 ? -28.243 -8.427 30.282 1.00 88.31 476 GLN A O 1
ATOM 3418 N N . CYS A 1 477 ? -27.020 -6.784 31.191 1.00 90.94 477 CYS A N 1
ATOM 3419 C CA . CYS A 1 477 ? -27.263 -7.092 32.596 1.00 90.94 477 CYS A CA 1
ATOM 3420 C C . CYS A 1 477 ? -28.269 -6.105 33.215 1.00 90.94 477 CYS A C 1
ATOM 3422 O O . CYS A 1 477 ? -28.400 -4.967 32.757 1.00 90.94 477 CYS A O 1
ATOM 3424 N N . TYR A 1 478 ? -28.926 -6.504 34.305 1.00 92.06 478 TYR A N 1
ATOM 3425 C CA . TYR A 1 478 ? -29.943 -5.703 34.992 1.00 92.06 478 TYR A CA 1
ATOM 3426 C C . TYR A 1 478 ? -29.616 -5.446 36.464 1.00 92.06 478 TYR A C 1
ATOM 3428 O O . TYR A 1 478 ? -29.083 -6.306 37.166 1.00 92.06 478 TYR A O 1
ATOM 3436 N N . THR A 1 479 ? -29.955 -4.256 36.957 1.00 93.62 479 THR A N 1
ATOM 3437 C CA . THR A 1 479 ? -29.798 -3.888 38.372 1.00 93.62 479 THR A CA 1
ATOM 3438 C C . THR A 1 479 ? -31.029 -4.273 39.190 1.00 93.62 479 THR A C 1
ATOM 3440 O O . THR A 1 479 ? -32.146 -4.257 38.680 1.00 93.62 479 THR A O 1
ATOM 3443 N N . LEU A 1 480 ? -30.834 -4.589 40.472 1.00 95.00 480 LEU A N 1
ATOM 3444 C CA . LEU A 1 480 ? -31.908 -4.790 41.446 1.00 95.00 480 LEU A CA 1
ATOM 3445 C C . LEU A 1 480 ? -31.644 -3.908 42.668 1.00 95.00 480 LEU A C 1
ATOM 3447 O O . LEU A 1 480 ? -30.631 -4.077 43.343 1.00 95.00 480 LEU A O 1
ATOM 3451 N N . SER A 1 481 ? -32.556 -2.982 42.947 1.00 94.62 481 SER A N 1
ATOM 3452 C CA . SER A 1 481 ? -32.550 -2.154 44.153 1.00 94.62 481 SER A CA 1
ATOM 3453 C C . SER A 1 481 ? -33.574 -2.686 45.152 1.00 94.62 481 SER A C 1
ATOM 3455 O O . SER A 1 481 ? -34.723 -2.927 44.788 1.00 94.62 481 SER A O 1
ATOM 3457 N N . VAL A 1 482 ? -33.172 -2.869 46.410 1.00 95.50 482 VAL A N 1
ATOM 3458 C CA . VAL A 1 482 ? -34.060 -3.305 47.498 1.00 95.50 482 VAL A CA 1
ATOM 3459 C C . VAL A 1 482 ? -34.020 -2.304 48.645 1.00 95.50 482 VAL A C 1
ATOM 3461 O O . VAL A 1 482 ? -32.942 -1.903 49.076 1.00 95.50 482 VAL A O 1
ATOM 3464 N N . THR A 1 483 ? -35.183 -1.869 49.132 1.00 93.31 483 THR A N 1
ATOM 3465 C CA . THR A 1 483 ? -35.280 -0.820 50.166 1.00 93.31 483 THR A CA 1
ATOM 3466 C C . THR A 1 483 ? -36.229 -1.230 51.301 1.00 93.31 483 THR A C 1
ATOM 3468 O O . THR A 1 483 ? -37.383 -1.551 51.030 1.00 93.31 483 THR A O 1
ATOM 3471 N N . PRO A 1 484 ? -35.801 -1.229 52.578 1.00 91.81 484 PRO A N 1
ATOM 3472 C CA . PRO A 1 484 ? -36.713 -1.370 53.713 1.00 91.81 484 PRO A CA 1
ATOM 3473 C C . PRO A 1 484 ? -37.455 -0.054 54.004 1.00 91.81 484 PRO A C 1
ATOM 3475 O O . PRO A 1 484 ? -36.873 1.027 53.909 1.00 91.81 484 PRO A O 1
ATOM 3478 N N . ASN A 1 485 ? -38.732 -0.136 54.382 1.00 84.50 485 ASN A N 1
ATOM 3479 C CA . ASN A 1 485 ? -39.570 1.014 54.719 1.00 84.50 485 ASN A CA 1
ATOM 3480 C C . ASN A 1 485 ? -40.427 0.744 55.979 1.00 84.50 485 ASN A C 1
ATOM 3482 O O . ASN A 1 485 ? -41.298 -0.125 55.924 1.00 84.50 485 ASN A O 1
ATOM 3486 N N . PRO A 1 486 ? -40.240 1.482 57.092 1.00 82.69 486 PRO A N 1
ATOM 3487 C CA . PRO A 1 486 ? -39.195 2.487 57.328 1.00 82.69 486 PRO A CA 1
ATOM 3488 C C . PRO A 1 486 ? -37.769 1.913 57.243 1.00 82.69 486 PRO A C 1
ATOM 3490 O O . PRO A 1 486 ? -37.551 0.736 57.517 1.00 82.69 486 PRO A O 1
ATOM 3493 N N . GLY A 1 487 ? -36.777 2.743 56.902 1.00 77.31 487 GLY A N 1
ATOM 3494 C CA . GLY A 1 487 ? -35.395 2.288 56.659 1.00 77.31 487 GLY A CA 1
ATOM 3495 C C . GLY A 1 487 ? -34.711 1.587 57.844 1.00 77.31 487 GLY A C 1
ATOM 3496 O O . GLY A 1 487 ? -33.809 0.780 57.643 1.00 77.31 487 GLY A O 1
ATOM 3497 N N . THR A 1 488 ? -35.150 1.859 59.077 1.00 77.06 488 THR A N 1
ATOM 3498 C CA . THR A 1 488 ? -34.653 1.231 60.317 1.00 77.06 488 THR A CA 1
ATOM 3499 C C . THR A 1 488 ? -35.435 -0.019 60.729 1.00 77.06 488 THR A C 1
ATOM 3501 O O . THR A 1 488 ? -35.039 -0.705 61.673 1.00 77.06 488 THR A O 1
ATOM 3504 N N . ALA A 1 489 ? -36.538 -0.332 60.047 1.00 80.38 489 ALA A N 1
ATOM 3505 C CA . ALA A 1 489 ? -37.482 -1.360 60.469 1.00 80.38 489 ALA A CA 1
ATOM 3506 C C . ALA A 1 489 ? -37.044 -2.794 60.130 1.00 80.38 489 ALA A C 1
ATOM 3508 O O . ALA A 1 489 ? -37.582 -3.749 60.688 1.00 80.38 489 ALA A O 1
ATOM 3509 N N . GLY A 1 490 ? -36.059 -2.971 59.248 1.00 87.62 490 GLY A N 1
ATOM 3510 C CA . GLY A 1 490 ? -35.563 -4.291 58.867 1.00 87.62 490 GLY A CA 1
ATOM 3511 C C . GLY A 1 490 ? -34.539 -4.252 57.738 1.00 87.62 490 GLY A C 1
ATOM 3512 O O . GLY A 1 490 ? -33.993 -3.204 57.402 1.00 87.62 490 GLY A O 1
ATOM 3513 N N . SER A 1 491 ? -34.288 -5.415 57.143 1.00 92.00 491 SER A N 1
ATOM 3514 C CA . SER A 1 491 ? -33.413 -5.592 55.979 1.00 92.00 491 SER A CA 1
ATOM 3515 C C . SER A 1 491 ? -34.029 -6.556 54.960 1.00 92.00 491 SER A C 1
ATOM 3517 O O . SER A 1 491 ? -35.004 -7.249 55.258 1.00 92.00 491 SER A O 1
ATOM 3519 N N . VAL A 1 492 ? -33.470 -6.597 53.748 1.00 95.75 492 VAL A N 1
ATOM 3520 C CA . VAL A 1 492 ? -33.855 -7.550 52.697 1.00 95.75 492 VAL A CA 1
ATOM 3521 C C . VAL A 1 492 ? -32.653 -8.424 52.368 1.00 95.75 492 VAL A C 1
ATOM 3523 O O . VAL A 1 492 ? -31.620 -7.925 51.926 1.00 95.75 492 VAL A O 1
ATOM 3526 N N . VAL A 1 493 ? -32.792 -9.731 52.575 1.00 95.00 493 VAL A N 1
ATOM 3527 C CA . VAL A 1 493 ? -31.808 -10.726 52.144 1.00 95.00 493 VAL A CA 1
ATOM 3528 C C . VAL A 1 493 ? -32.106 -11.098 50.695 1.00 95.00 493 VAL A C 1
ATOM 3530 O O . VAL A 1 493 ? -33.233 -11.467 50.365 1.00 95.00 493 VAL A O 1
ATOM 3533 N N . VAL A 1 494 ? -31.092 -10.996 49.837 1.00 95.88 494 VAL A N 1
ATOM 3534 C CA . VAL A 1 494 ? -31.184 -11.233 48.390 1.00 95.88 494 VAL A CA 1
ATOM 3535 C C . VAL A 1 494 ? -30.413 -12.505 48.038 1.00 95.88 494 VAL A C 1
ATOM 3537 O O . VAL A 1 494 ? -29.263 -12.656 48.450 1.00 95.88 494 VAL A O 1
ATOM 3540 N N . SER A 1 495 ? -31.035 -13.426 47.298 1.00 93.88 495 SER A N 1
ATOM 3541 C CA . SER A 1 495 ? -30.396 -14.672 46.855 1.00 93.88 495 SER A CA 1
ATOM 3542 C C . SER A 1 495 ? -30.923 -15.127 45.487 1.00 93.88 495 SER A C 1
ATOM 3544 O O . SER A 1 495 ? -32.139 -15.183 45.320 1.00 93.88 495 SER A O 1
ATOM 3546 N N . PRO A 1 496 ? -30.073 -15.508 44.516 1.00 94.75 496 PRO A N 1
ATOM 3547 C CA . PRO A 1 496 ? -28.611 -15.549 44.591 1.00 94.75 496 PRO A CA 1
ATOM 3548 C C . PRO A 1 496 ? -27.983 -14.145 44.574 1.00 94.75 496 PRO A C 1
ATOM 3550 O O . PRO A 1 496 ? -28.669 -13.155 44.339 1.00 94.75 496 PRO A O 1
ATOM 3553 N N . ALA A 1 497 ? -26.673 -14.065 44.827 1.00 91.25 497 ALA A N 1
ATOM 3554 C CA . ALA A 1 497 ? -25.900 -12.843 44.602 1.00 91.25 497 ALA A CA 1
ATOM 3555 C C . ALA A 1 497 ? -25.864 -12.479 43.097 1.00 91.25 497 ALA A C 1
ATOM 3557 O O . ALA A 1 497 ? -26.081 -13.366 42.261 1.00 91.25 497 ALA A O 1
ATOM 3558 N N . PRO A 1 498 ? -25.574 -11.214 42.731 1.00 92.56 498 PRO A N 1
ATOM 3559 C CA . PRO A 1 498 ? -25.519 -10.802 41.332 1.00 92.56 498 PRO A CA 1
ATOM 3560 C C . PRO A 1 498 ? -24.518 -11.638 40.518 1.00 92.56 498 PRO A C 1
ATOM 3562 O O . PRO A 1 498 ? -23.419 -11.946 40.980 1.00 92.56 498 PRO A O 1
ATOM 3565 N N . ASN A 1 499 ? -24.913 -12.025 39.305 1.00 90.50 499 ASN A N 1
ATOM 3566 C CA . ASN A 1 499 ? -24.239 -13.019 38.462 1.00 90.50 499 ASN A CA 1
ATOM 3567 C C . ASN A 1 499 ? -23.866 -12.493 37.061 1.00 90.50 499 ASN A C 1
ATOM 3569 O O . ASN A 1 499 ? -23.712 -13.295 36.146 1.00 90.50 499 ASN A O 1
ATOM 3573 N N . CYS A 1 500 ? -23.765 -11.174 36.888 1.00 89.06 500 CYS A N 1
ATOM 3574 C CA . CYS A 1 500 ? -23.460 -10.513 35.615 1.00 89.06 500 CYS A CA 1
ATOM 3575 C C . CYS A 1 500 ? -22.501 -9.330 35.819 1.00 89.06 500 CYS A C 1
ATOM 3577 O O . CYS A 1 500 ? -22.435 -8.756 36.917 1.00 89.06 500 CYS A O 1
ATOM 3579 N N . ALA A 1 501 ? -21.754 -8.972 34.768 1.00 76.81 501 ALA A N 1
ATOM 3580 C CA . ALA A 1 501 ? -20.841 -7.817 34.701 1.00 76.81 501 ALA A CA 1
ATOM 3581 C C . ALA A 1 501 ? -19.985 -7.616 35.973 1.00 76.81 501 ALA A C 1
ATOM 3583 O O . ALA A 1 501 ? -20.043 -6.580 36.638 1.00 76.81 501 ALA A O 1
ATOM 3584 N N . GLY A 1 502 ? -19.200 -8.635 36.340 1.00 72.19 502 GLY A N 1
ATOM 3585 C CA . GLY A 1 502 ? -18.272 -8.561 37.478 1.00 72.19 502 GLY A CA 1
ATOM 3586 C C . GLY A 1 502 ? -18.924 -8.693 38.860 1.00 72.19 502 GLY A C 1
ATOM 3587 O O . GLY A 1 502 ? -18.302 -8.331 39.854 1.00 72.19 502 GLY A O 1
ATOM 3588 N N . GLY A 1 503 ? -20.157 -9.211 38.933 1.00 79.56 503 GLY A N 1
ATOM 3589 C CA . GLY A 1 503 ? -20.836 -9.523 40.198 1.00 79.56 503 GLY A CA 1
ATOM 3590 C C . GLY A 1 503 ? -21.605 -8.353 40.817 1.00 79.56 503 GLY A C 1
ATOM 3591 O O . GLY A 1 503 ? -21.947 -8.402 41.996 1.00 79.56 503 GLY A O 1
ATOM 3592 N N . ALA A 1 504 ? -21.885 -7.303 40.040 1.00 81.81 504 ALA A N 1
ATOM 3593 C CA . ALA A 1 504 ? -22.657 -6.138 40.488 1.00 81.81 504 ALA A CA 1
ATOM 3594 C C . ALA A 1 504 ? -24.112 -6.127 39.981 1.00 81.81 504 ALA A C 1
ATOM 3596 O O . ALA A 1 504 ? -24.945 -5.385 40.495 1.00 81.81 504 ALA A O 1
ATOM 3597 N N . THR A 1 505 ? -24.424 -6.930 38.961 1.00 92.44 505 THR A N 1
ATOM 3598 C CA . THR A 1 505 ? -25.728 -6.943 38.274 1.00 92.44 505 THR A CA 1
ATOM 3599 C C . THR A 1 505 ? -26.181 -8.371 37.980 1.00 92.44 505 THR A C 1
ATOM 3601 O O . THR A 1 505 ? -25.435 -9.319 38.219 1.00 92.44 505 THR A O 1
ATOM 3604 N N . TYR A 1 506 ? -27.407 -8.541 37.489 1.00 93.38 506 TYR A N 1
ATOM 3605 C CA . TYR A 1 506 ? -28.003 -9.841 37.204 1.00 93.38 506 TYR A CA 1
ATOM 3606 C C . TYR A 1 506 ? -28.136 -10.109 35.713 1.00 93.38 506 TYR A C 1
ATOM 3608 O O . TYR A 1 506 ? -28.489 -9.221 34.937 1.00 93.38 506 TYR A O 1
ATOM 3616 N N . SER A 1 507 ? -27.913 -11.362 35.336 1.00 91.56 507 SER A N 1
ATOM 3617 C CA . SER A 1 507 ? -28.138 -11.837 33.977 1.00 91.56 507 SER A CA 1
ATOM 3618 C C . SER A 1 507 ? -29.643 -11.920 33.683 1.00 91.56 507 SER A C 1
ATOM 3620 O O . SER A 1 507 ? -30.417 -12.279 34.582 1.00 91.56 507 SER A O 1
ATOM 3622 N N . PRO A 1 508 ? -30.078 -11.639 32.443 1.00 91.50 508 PRO A N 1
ATOM 3623 C CA . PRO A 1 508 ? -31.463 -11.766 32.009 1.00 91.50 508 PRO A CA 1
ATOM 3624 C C . PRO A 1 508 ? -32.076 -13.120 32.369 1.00 91.50 508 PRO A C 1
ATOM 3626 O O . PRO A 1 508 ? -31.467 -14.166 32.155 1.00 91.50 508 PRO A O 1
ATOM 3629 N N . GLY A 1 509 ? -33.292 -13.102 32.909 1.00 90.81 509 GLY A N 1
ATOM 3630 C CA . GLY A 1 509 ? -34.024 -14.296 33.326 1.00 90.81 509 GLY A CA 1
ATOM 3631 C C . GLY A 1 509 ? -33.606 -14.865 34.685 1.00 90.81 509 GLY A C 1
ATOM 3632 O O . GLY A 1 509 ? -34.228 -15.825 35.139 1.0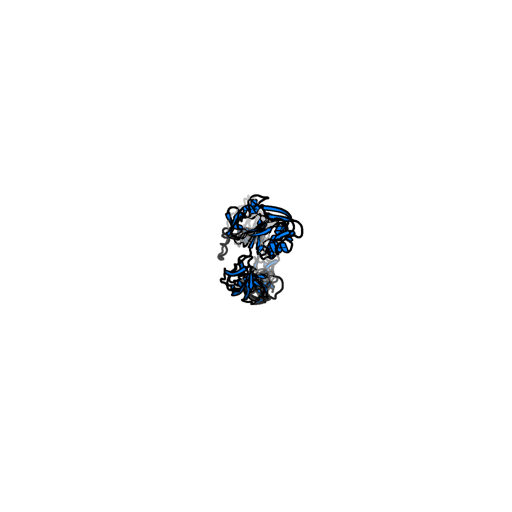0 90.81 509 GLY A O 1
ATOM 3633 N N . THR A 1 510 ? -32.609 -14.287 35.370 1.00 94.50 510 THR A N 1
ATOM 3634 C CA . THR A 1 510 ? -32.244 -14.731 36.725 1.00 94.50 510 THR A CA 1
ATOM 3635 C C . THR A 1 510 ? -33.434 -14.555 37.670 1.00 94.50 510 THR A C 1
ATOM 3637 O O . THR A 1 510 ? -33.966 -13.454 37.802 1.00 94.50 510 THR A O 1
ATOM 3640 N N . GLY A 1 511 ? -33.860 -15.637 38.324 1.00 95.44 511 GLY A N 1
ATOM 3641 C CA . GLY A 1 511 ? -34.852 -15.591 39.397 1.00 95.44 511 GLY A CA 1
ATOM 3642 C C . GLY A 1 511 ? -34.184 -15.265 40.730 1.00 95.44 511 GLY A C 1
ATOM 3643 O O . GLY A 1 511 ? -33.364 -16.046 41.210 1.00 95.44 511 GLY A O 1
ATOM 3644 N N . VAL A 1 512 ? -34.526 -14.123 41.320 1.00 97.12 512 VAL A N 1
ATOM 3645 C CA . VAL A 1 512 ? -33.977 -13.632 42.587 1.00 97.12 512 VAL A CA 1
ATOM 3646 C C . VAL A 1 512 ? -35.028 -13.749 43.685 1.00 97.12 512 VAL A C 1
ATOM 3648 O O . VAL A 1 512 ? -36.113 -13.184 43.586 1.00 97.12 512 VAL A O 1
ATOM 3651 N N . SER A 1 513 ? -34.706 -14.483 44.743 1.00 96.38 513 SER A N 1
ATOM 3652 C CA . SER A 1 513 ? -35.487 -14.578 45.972 1.00 96.38 513 SER A CA 1
ATOM 3653 C C . SER A 1 513 ? -35.144 -13.421 46.909 1.00 96.38 513 SER A C 1
ATOM 3655 O O . SER A 1 513 ? -33.977 -13.180 47.224 1.00 96.38 513 SER A O 1
ATOM 3657 N N . LEU A 1 514 ? -36.177 -12.743 47.394 1.00 97.44 514 LEU A N 1
ATOM 3658 C CA . LEU A 1 514 ? -36.123 -11.645 48.348 1.00 97.44 514 LEU A CA 1
ATOM 3659 C C . LEU A 1 514 ? -36.799 -12.074 49.648 1.00 97.44 514 LEU A C 1
ATOM 3661 O O . LEU A 1 514 ? -37.970 -12.456 49.647 1.00 97.44 514 LEU A O 1
ATOM 3665 N N . THR A 1 515 ? -36.065 -11.994 50.755 1.00 97.06 515 THR A N 1
ATOM 3666 C CA . THR A 1 515 ? -36.564 -12.329 52.094 1.00 97.06 515 THR A CA 1
ATOM 3667 C C . THR A 1 515 ? -36.490 -11.097 52.982 1.00 97.06 515 THR A C 1
ATOM 3669 O O . THR A 1 515 ? -35.400 -10.600 53.265 1.00 97.06 515 THR A O 1
ATOM 3672 N N . ALA A 1 516 ? -37.632 -10.600 53.447 1.00 95.44 516 ALA A N 1
ATOM 3673 C CA . ALA A 1 516 ? -37.676 -9.509 54.409 1.00 95.44 516 ALA A CA 1
ATOM 3674 C C . ALA A 1 516 ? -37.353 -10.038 55.813 1.00 95.44 516 ALA A C 1
ATOM 3676 O O . ALA A 1 516 ? -37.953 -11.011 56.274 1.00 95.44 516 ALA A O 1
ATOM 3677 N N . ALA A 1 517 ? -36.426 -9.378 56.500 1.00 92.94 517 ALA A N 1
ATOM 3678 C CA . ALA A 1 517 ? -36.013 -9.681 57.864 1.00 92.94 517 ALA A CA 1
ATOM 3679 C C . ALA A 1 517 ? -36.309 -8.466 58.766 1.00 92.94 517 ALA A C 1
ATOM 3681 O O . ALA A 1 517 ? -35.531 -7.506 58.755 1.00 92.94 517 ALA A O 1
ATOM 3682 N N . PRO A 1 518 ? -37.437 -8.465 59.505 1.00 88.88 518 PRO A N 1
ATOM 3683 C CA . PRO A 1 518 ? -37.784 -7.382 60.424 1.00 88.88 518 PRO A CA 1
ATOM 3684 C C . PRO A 1 518 ? -36.791 -7.270 61.585 1.00 88.88 518 PRO A C 1
ATOM 3686 O O . PRO A 1 518 ? -36.347 -8.281 62.131 1.00 88.88 518 PRO A O 1
ATOM 3689 N N . ASN A 1 519 ? -36.496 -6.040 62.003 1.00 79.75 519 ASN A N 1
ATOM 3690 C CA . ASN A 1 519 ? -35.816 -5.766 63.267 1.00 79.75 519 ASN A CA 1
ATOM 3691 C C . ASN A 1 519 ? -36.790 -5.925 64.449 1.00 79.75 519 ASN A C 1
ATOM 3693 O O . ASN A 1 519 ? -38.010 -5.930 64.280 1.00 79.75 519 ASN A O 1
ATOM 3697 N N . SER A 1 520 ? -36.255 -6.042 65.668 1.00 75.94 520 SER A N 1
ATOM 3698 C CA . SER A 1 520 ? -37.071 -6.177 66.885 1.00 75.94 520 SER A CA 1
ATOM 3699 C C . SER A 1 520 ? -38.098 -5.042 67.013 1.00 75.94 520 SER A C 1
ATOM 3701 O O . SER A 1 520 ? -37.767 -3.880 66.789 1.00 75.94 520 SER A O 1
ATOM 3703 N N . GLY A 1 521 ? -39.341 -5.379 67.369 1.00 72.00 521 GLY A N 1
ATOM 3704 C CA . GLY A 1 521 ? -40.455 -4.425 67.471 1.00 72.00 521 GLY A CA 1
ATOM 3705 C C . GLY A 1 521 ? -41.189 -4.136 66.153 1.00 72.00 521 GLY A C 1
ATOM 3706 O O . GLY A 1 521 ? -42.249 -3.510 66.184 1.00 72.00 521 GLY A O 1
ATOM 3707 N N . TYR A 1 522 ? -40.682 -4.637 65.023 1.00 80.44 522 TYR A N 1
ATOM 3708 C CA . TYR A 1 522 ? -41.317 -4.543 63.709 1.00 80.44 522 TYR A CA 1
ATOM 3709 C C . TYR A 1 522 ? -41.763 -5.916 63.195 1.00 80.44 522 TYR A C 1
ATOM 3711 O O . TYR A 1 522 ? -41.240 -6.963 63.576 1.00 80.44 522 TYR A O 1
ATOM 3719 N N . GLN A 1 523 ? -42.737 -5.906 62.291 1.00 89.06 523 GLN A N 1
ATOM 3720 C CA . GLN A 1 523 ? -43.220 -7.065 61.544 1.00 89.06 523 GLN A CA 1
ATOM 3721 C C . GLN A 1 523 ? -43.226 -6.733 60.053 1.00 89.06 523 GLN A C 1
ATOM 3723 O O . GLN A 1 523 ? -43.450 -5.585 59.678 1.00 89.06 523 GLN A O 1
ATOM 3728 N N . PHE A 1 524 ? -42.972 -7.722 59.197 1.00 93.06 524 PHE A N 1
ATOM 3729 C CA . PHE A 1 524 ? -43.106 -7.546 57.752 1.00 93.06 524 PHE A CA 1
ATOM 3730 C C . PHE A 1 524 ? -44.591 -7.447 57.383 1.00 93.06 524 PHE A C 1
ATOM 3732 O O . PHE A 1 524 ? -45.372 -8.312 57.777 1.00 93.06 524 PHE A O 1
ATOM 3739 N N . GLY A 1 525 ? -44.961 -6.400 56.649 1.00 92.06 525 GLY A N 1
ATOM 3740 C CA . GLY A 1 525 ? -46.308 -6.199 56.127 1.00 92.06 525 GLY A CA 1
ATOM 3741 C C . GLY A 1 525 ? -46.444 -6.788 54.727 1.00 92.06 525 GLY A C 1
ATOM 3742 O O . GLY A 1 525 ? -47.091 -7.817 54.535 1.00 92.06 525 GLY A O 1
ATOM 3743 N N . ASP A 1 526 ? -45.820 -6.135 53.750 1.00 95.88 526 ASP A N 1
ATOM 3744 C CA . ASP A 1 526 ? -45.963 -6.440 52.328 1.00 95.88 526 ASP A CA 1
ATOM 3745 C C . ASP A 1 526 ? -44.764 -5.946 51.505 1.00 95.88 526 ASP A C 1
ATOM 3747 O O . ASP A 1 526 ? -43.971 -5.111 51.944 1.00 95.88 526 ASP A O 1
ATOM 3751 N N . TRP A 1 527 ? -44.635 -6.469 50.290 1.00 97.31 527 TRP A N 1
ATOM 3752 C CA . TRP A 1 527 ? -43.747 -5.926 49.270 1.00 97.31 527 TRP A CA 1
ATOM 3753 C C . TRP A 1 527 ? -44.474 -4.905 48.392 1.00 97.31 527 TRP A C 1
ATOM 3755 O O . TRP A 1 527 ? -45.656 -5.080 48.083 1.00 97.31 527 TRP A O 1
ATOM 3765 N N . SER A 1 528 ? -43.742 -3.906 47.902 1.00 93.25 528 SER A N 1
ATOM 3766 C CA . SER A 1 528 ? -44.193 -2.977 46.859 1.00 93.25 528 SER A CA 1
ATOM 3767 C C . SER A 1 528 ? -43.081 -2.660 45.842 1.00 93.25 528 SER A C 1
ATOM 3769 O O . SER A 1 528 ? -41.927 -3.056 46.017 1.00 93.25 528 SER A O 1
ATOM 3771 N N . GLY A 1 529 ? -43.418 -1.952 44.756 1.00 95.12 529 GLY A N 1
ATOM 3772 C CA . GLY A 1 529 ? -42.513 -1.702 43.625 1.00 95.12 529 GLY A CA 1
ATOM 3773 C C . GLY A 1 529 ? -42.732 -2.718 42.503 1.00 95.12 529 GLY A C 1
ATOM 3774 O O . GLY A 1 529 ? -43.871 -2.938 42.098 1.00 95.12 529 GLY A O 1
ATOM 3775 N N . ASP A 1 530 ? -41.660 -3.344 42.016 1.00 96.06 530 ASP A N 1
ATOM 3776 C CA . ASP A 1 530 ? -41.724 -4.346 40.938 1.00 96.06 530 ASP A CA 1
ATOM 3777 C C . ASP A 1 530 ? -42.232 -5.732 41.379 1.00 96.06 530 ASP A C 1
ATOM 3779 O O . ASP A 1 530 ? -42.441 -6.613 40.543 1.00 96.06 530 ASP A O 1
ATOM 3783 N N . VAL A 1 531 ? -42.458 -5.936 42.680 1.00 94.62 531 VAL A N 1
ATOM 3784 C CA . VAL A 1 531 ? -43.219 -7.074 43.222 1.00 94.62 531 VAL A CA 1
ATOM 3785 C C . VAL A 1 531 ? -44.224 -6.574 44.254 1.00 94.62 531 VAL A C 1
ATOM 3787 O O . VAL A 1 531 ? -44.043 -5.508 44.842 1.00 94.62 531 VAL A O 1
ATOM 3790 N N . SER A 1 532 ? -45.281 -7.351 44.491 1.00 92.69 532 SER A N 1
ATOM 3791 C CA . SER A 1 532 ? -46.341 -6.997 45.437 1.00 92.69 532 SER A CA 1
ATOM 3792 C C . SER A 1 532 ? -46.828 -8.194 46.246 1.00 92.69 532 SER A C 1
ATOM 3794 O O . SER A 1 532 ? -46.809 -9.322 45.752 1.00 92.69 532 SER A O 1
ATOM 3796 N N . GLY A 1 533 ? -47.366 -7.934 47.437 1.00 92.25 533 GLY A N 1
ATOM 3797 C CA . GLY A 1 533 ? -48.061 -8.927 48.260 1.00 92.25 533 GLY A CA 1
ATOM 3798 C C . GLY A 1 533 ? -47.307 -9.301 49.533 1.00 92.25 533 GLY A C 1
ATOM 3799 O O . GLY A 1 533 ? -46.240 -8.772 49.823 1.00 92.25 533 GLY A O 1
ATOM 3800 N N . THR A 1 534 ? -47.876 -10.217 50.314 1.00 94.19 534 THR A N 1
ATOM 3801 C CA . THR A 1 534 ? -47.427 -10.521 51.687 1.00 94.19 534 THR A CA 1
ATOM 3802 C C . THR A 1 534 ? -46.566 -11.785 51.796 1.00 94.19 534 THR A C 1
ATOM 3804 O O . THR A 1 534 ? -46.195 -12.191 52.896 1.00 94.19 534 THR A O 1
ATOM 3807 N N . ALA A 1 535 ? -46.255 -12.445 50.676 1.00 94.75 535 ALA A N 1
ATOM 3808 C CA . ALA A 1 535 ? -45.428 -13.649 50.669 1.00 94.75 535 ALA A CA 1
ATOM 3809 C C . ALA A 1 535 ? -43.974 -13.307 51.027 1.00 94.75 535 ALA A C 1
ATOM 3811 O O . ALA A 1 535 ? -43.358 -12.463 50.381 1.00 94.75 535 ALA A O 1
ATOM 3812 N N . ASN A 1 536 ? -43.415 -13.965 52.042 1.00 94.19 536 ASN A N 1
ATOM 3813 C CA . ASN A 1 536 ? -42.030 -13.776 52.461 1.00 94.19 536 ASN A CA 1
ATOM 3814 C C . ASN A 1 536 ? -41.376 -15.149 52.703 1.00 94.19 536 ASN A C 1
ATOM 3816 O O . ASN A 1 536 ? -41.734 -15.810 53.683 1.00 94.19 536 ASN A O 1
ATOM 3820 N N . PRO A 1 537 ? -40.454 -15.607 51.837 1.00 96.31 537 PRO A N 1
ATOM 3821 C CA . PRO A 1 537 ? -39.841 -14.881 50.715 1.00 96.31 537 PRO A CA 1
ATOM 3822 C C . PRO A 1 537 ? -40.738 -14.704 49.472 1.00 96.31 537 PRO A C 1
ATOM 3824 O O . PRO A 1 537 ? -41.710 -15.435 49.286 1.00 96.31 537 PRO A O 1
ATOM 3827 N N . VAL A 1 538 ? -40.364 -13.762 48.593 1.00 96.69 538 VAL A N 1
ATOM 3828 C CA . VAL A 1 538 ? -40.928 -13.548 47.240 1.00 96.69 538 VAL A CA 1
ATOM 3829 C C . VAL A 1 538 ? -39.840 -13.723 46.175 1.00 96.69 538 VAL A C 1
ATOM 3831 O O . VAL A 1 538 ? -38.670 -13.494 46.453 1.00 96.69 538 VAL A O 1
ATOM 3834 N N . THR A 1 539 ? -40.189 -14.133 44.953 1.00 95.88 539 THR A N 1
ATOM 3835 C CA . THR A 1 539 ? -39.236 -14.246 43.829 1.00 95.88 539 THR A CA 1
ATOM 3836 C C . THR A 1 539 ? -39.541 -13.216 42.742 1.00 95.88 539 THR A C 1
ATOM 3838 O O . THR A 1 539 ? -40.704 -13.008 42.407 1.00 95.88 539 THR A O 1
ATOM 3841 N N . ILE A 1 540 ? -38.500 -12.608 42.172 1.00 96.31 540 ILE A N 1
ATOM 3842 C CA . ILE A 1 540 ? -38.560 -11.681 41.037 1.00 96.31 540 ILE A CA 1
ATOM 3843 C C . ILE A 1 540 ? -37.660 -12.174 39.899 1.00 96.31 540 ILE A C 1
ATOM 3845 O O . ILE A 1 540 ? -36.549 -12.637 40.142 1.00 96.31 540 ILE A O 1
ATOM 3849 N N . THR A 1 541 ? -38.116 -12.082 38.651 1.00 96.56 541 THR A N 1
ATOM 3850 C CA . THR A 1 541 ? -37.295 -12.403 37.474 1.00 96.56 541 THR A CA 1
ATOM 3851 C C . THR A 1 541 ? -36.651 -11.135 36.918 1.00 96.56 541 THR A C 1
ATOM 3853 O O . THR A 1 541 ? -37.329 -10.134 36.689 1.00 96.56 541 THR A O 1
ATOM 3856 N N . MET A 1 542 ? -35.341 -11.181 36.683 1.00 95.81 542 MET A N 1
ATOM 3857 C CA . MET A 1 542 ? -34.568 -10.058 36.155 1.00 95.81 542 MET A CA 1
ATOM 3858 C C . MET A 1 542 ? -34.690 -9.978 34.629 1.00 95.81 542 MET A C 1
ATOM 3860 O O . MET A 1 542 ? -33.897 -10.574 33.909 1.00 95.81 542 MET A O 1
ATOM 3864 N N . ASP A 1 543 ? -35.691 -9.263 34.124 1.00 92.94 543 ASP A N 1
ATOM 3865 C CA . ASP A 1 543 ? -35.923 -9.001 32.690 1.00 92.94 543 ASP A CA 1
ATOM 3866 C C . ASP A 1 543 ? -35.727 -7.521 32.291 1.00 92.94 543 ASP A C 1
ATOM 3868 O O . ASP A 1 543 ? -35.709 -7.179 31.110 1.00 92.94 543 ASP A O 1
ATOM 3872 N N . ASN A 1 544 ? -35.564 -6.644 33.280 1.00 92.62 544 ASN A N 1
ATOM 3873 C CA . ASN A 1 544 ? -35.139 -5.252 33.183 1.00 92.62 544 ASN A CA 1
ATOM 3874 C C . ASN A 1 544 ? -34.605 -4.802 34.560 1.00 92.62 544 ASN A C 1
ATOM 3876 O O . ASN A 1 544 ? -34.526 -5.612 35.486 1.00 92.62 544 ASN A O 1
ATOM 3880 N N . ASN A 1 545 ? -34.210 -3.534 34.705 1.00 93.62 545 ASN A N 1
ATOM 3881 C CA . ASN A 1 545 ? -33.814 -2.993 36.009 1.00 93.62 545 ASN A CA 1
ATOM 3882 C C . ASN A 1 545 ? -35.010 -2.982 36.967 1.00 93.62 545 ASN A C 1
ATOM 3884 O O . ASN A 1 545 ? -36.059 -2.445 36.619 1.00 93.62 545 ASN A O 1
ATOM 3888 N N . LYS A 1 546 ? -34.820 -3.527 38.170 1.00 95.31 546 LYS A N 1
ATOM 3889 C CA . LYS A 1 546 ? -35.870 -3.719 39.171 1.00 95.31 546 LYS A CA 1
ATOM 3890 C C . LYS A 1 546 ? -35.638 -2.897 40.433 1.00 95.31 546 LYS A C 1
ATOM 3892 O O . LYS A 1 546 ? -34.503 -2.722 40.878 1.00 95.31 546 LYS A O 1
ATOM 3897 N N . SER A 1 547 ? -36.720 -2.467 41.064 1.00 95.44 547 SER A N 1
ATOM 3898 C CA . SER A 1 547 ? -36.752 -1.842 42.379 1.00 95.44 547 SER A CA 1
ATOM 3899 C C . SER A 1 547 ? -37.884 -2.421 43.225 1.00 95.44 547 SER A C 1
ATOM 3901 O O . SER A 1 547 ? -39.054 -2.370 42.850 1.00 95.44 547 SER A O 1
ATOM 3903 N N . VAL A 1 548 ? -37.541 -2.931 44.405 1.00 97.12 548 VAL A N 1
ATOM 3904 C CA . VAL A 1 548 ? -38.478 -3.560 45.342 1.00 97.12 548 VAL A CA 1
ATOM 3905 C C . VAL A 1 548 ? -38.353 -2.929 46.726 1.00 97.12 548 VAL A C 1
ATOM 3907 O O . VAL A 1 548 ? -37.251 -2.699 47.221 1.00 97.12 548 VAL A O 1
ATOM 3910 N N . THR A 1 549 ? -39.483 -2.695 47.381 1.00 95.50 549 THR A N 1
ATOM 3911 C CA . THR A 1 549 ? -39.553 -2.167 48.745 1.00 95.50 549 THR A CA 1
ATOM 3912 C C . THR A 1 549 ? -40.172 -3.204 49.678 1.00 95.50 549 THR A C 1
ATOM 3914 O O . THR A 1 549 ? -41.207 -3.781 49.353 1.00 95.50 549 THR A O 1
ATOM 3917 N N . ALA A 1 550 ? -39.555 -3.434 50.840 1.00 95.94 550 ALA A N 1
ATOM 3918 C CA . ALA A 1 550 ? -40.131 -4.219 51.933 1.00 95.94 550 ALA A CA 1
ATOM 3919 C C . ALA A 1 550 ? -40.779 -3.278 52.955 1.00 95.94 550 ALA A C 1
ATOM 3921 O O . ALA A 1 550 ? -40.068 -2.520 53.618 1.00 95.94 550 ALA A O 1
ATOM 3922 N N . ASN A 1 551 ? -42.103 -3.327 53.094 1.00 90.19 551 ASN A N 1
ATOM 3923 C CA . ASN A 1 551 ? -42.845 -2.509 54.050 1.00 90.19 551 ASN A CA 1
ATOM 3924 C C . ASN A 1 551 ? -42.980 -3.249 55.389 1.00 90.19 551 ASN A C 1
ATOM 3926 O O . ASN A 1 551 ? -43.358 -4.421 55.431 1.00 90.19 551 ASN A O 1
ATOM 3930 N N . PHE A 1 552 ? -42.684 -2.562 56.491 1.00 87.12 552 PHE A N 1
ATOM 3931 C CA . PHE A 1 552 ? -42.766 -3.091 57.852 1.00 87.12 552 PHE A CA 1
ATOM 3932 C C . PHE A 1 552 ? -43.747 -2.275 58.708 1.00 87.12 552 PHE A C 1
ATOM 3934 O O . PHE A 1 552 ? -43.898 -1.069 58.525 1.00 87.12 552 PHE A O 1
ATOM 3941 N N . THR A 1 553 ? -44.385 -2.924 59.682 1.00 81.00 553 THR A N 1
ATOM 3942 C CA . THR A 1 553 ? -45.364 -2.329 60.610 1.00 81.00 553 THR A CA 1
ATOM 3943 C C . THR A 1 553 ? -45.008 -2.640 62.071 1.00 81.00 553 THR A C 1
ATOM 3945 O O . THR A 1 553 ? -44.540 -3.742 62.352 1.00 81.00 553 THR A O 1
ATOM 3948 N N . GLY A 1 554 ? -45.239 -1.706 63.005 1.00 72.19 554 GLY A N 1
ATOM 3949 C CA . GLY A 1 554 ? -44.830 -1.798 64.426 1.00 72.19 554 GLY A CA 1
ATOM 3950 C C . GLY A 1 554 ? -43.975 -0.598 64.881 1.00 72.19 554 GLY A C 1
ATOM 3951 O O . GLY A 1 554 ? -43.791 0.329 64.095 1.00 72.19 554 GLY A O 1
ATOM 3952 N N . GLY A 1 555 ? -43.481 -0.592 66.133 1.00 67.19 555 GLY A N 1
ATOM 3953 C CA . GLY A 1 555 ? -42.528 0.417 66.646 1.00 67.19 555 GLY A CA 1
ATOM 3954 C C . GLY A 1 555 ? -42.494 0.612 68.179 1.00 67.19 555 GLY A C 1
ATOM 3955 O O . GLY A 1 555 ? -43.477 0.350 68.869 1.00 67.19 555 GLY A O 1
ATOM 3956 N N . THR A 1 556 ? -41.364 1.098 68.712 1.00 72.38 556 THR A N 1
ATOM 3957 C CA . THR A 1 556 ? -41.113 1.402 70.144 1.00 72.38 556 THR A CA 1
ATOM 3958 C C . THR A 1 556 ? -40.524 2.813 70.332 1.00 72.38 556 THR A C 1
ATOM 3960 O O . THR A 1 556 ? -39.646 3.046 71.162 1.00 72.38 556 THR A O 1
ATOM 3963 N N . ASP A 1 557 ? -40.962 3.783 69.534 1.00 85.75 557 ASP A N 1
ATOM 3964 C CA . ASP A 1 557 ? -40.357 5.116 69.518 1.00 85.75 557 ASP A CA 1
ATOM 3965 C C . ASP A 1 557 ? -40.740 5.968 70.743 1.00 85.75 557 ASP A C 1
ATOM 3967 O O . ASP A 1 557 ? -41.913 6.265 70.970 1.00 85.75 557 ASP A O 1
ATOM 3971 N N . VAL A 1 558 ? -39.747 6.443 71.495 1.00 92.69 558 VAL A N 1
ATOM 3972 C CA . VAL A 1 558 ? -39.912 7.346 72.648 1.00 92.69 558 VAL A CA 1
ATOM 3973 C C . VAL A 1 558 ? -39.351 8.719 72.315 1.00 92.69 558 VAL A C 1
ATOM 3975 O O . VAL A 1 558 ? -38.262 8.820 71.752 1.00 92.69 558 VAL A O 1
ATOM 3978 N N . LEU A 1 559 ? -40.067 9.780 72.682 1.00 96.75 559 LEU A N 1
ATOM 3979 C CA . LEU A 1 559 ? -39.528 11.139 72.662 1.00 96.75 559 LEU A CA 1
ATOM 3980 C C . LEU A 1 559 ? -38.892 11.444 74.017 1.00 96.75 559 LEU A C 1
ATOM 3982 O O . LEU A 1 559 ? -39.575 11.390 75.035 1.00 96.75 559 LEU A O 1
ATOM 3986 N N . PHE A 1 560 ? -37.607 11.778 74.036 1.00 98.00 560 PHE A N 1
ATOM 3987 C CA . PHE A 1 560 ? -36.892 12.187 75.239 1.00 98.00 560 PHE A CA 1
ATOM 3988 C C . PHE A 1 560 ? -36.487 13.659 75.131 1.00 98.00 560 PHE A C 1
ATOM 3990 O O . PHE A 1 560 ? -35.625 14.017 74.328 1.00 98.00 560 PHE A O 1
ATOM 3997 N N . VAL A 1 561 ? -37.145 14.509 75.916 1.00 98.12 561 VAL A N 1
ATOM 3998 C CA . VAL A 1 561 ? -36.969 15.964 75.907 1.00 98.12 561 VAL A CA 1
ATOM 3999 C C . VAL A 1 561 ? -35.963 16.355 76.983 1.00 98.12 561 VAL A C 1
ATOM 4001 O O . VAL A 1 561 ? -36.116 15.988 78.151 1.00 98.12 561 VAL A O 1
ATOM 4004 N N . VAL A 1 562 ? -34.928 17.084 76.575 1.00 97.81 562 VAL A N 1
ATOM 4005 C CA . VAL A 1 562 ? -33.748 17.426 77.385 1.00 97.81 562 VAL A CA 1
ATOM 4006 C C . VAL A 1 562 ? -33.360 18.888 77.167 1.00 97.81 562 VAL A C 1
ATOM 4008 O O . VAL A 1 562 ? -33.675 19.453 76.125 1.00 97.81 562 VAL A O 1
ATOM 4011 N N . GLY A 1 563 ? -32.640 19.505 78.104 1.00 96.12 563 GLY A N 1
ATOM 4012 C CA . GLY A 1 563 ? -32.177 20.896 77.937 1.00 96.12 563 GLY A CA 1
ATOM 4013 C C . GLY A 1 563 ? -31.037 21.087 76.931 1.00 96.12 563 GLY A C 1
ATOM 4014 O O . GLY A 1 563 ? -30.644 22.212 76.646 1.00 96.12 563 GLY A O 1
ATOM 4015 N N . SER A 1 564 ? -30.439 19.995 76.442 1.00 94.81 564 SER A N 1
ATOM 4016 C CA . SER A 1 564 ? -29.478 20.021 75.338 1.00 94.81 564 SER A CA 1
ATOM 4017 C C . SER A 1 564 ? -29.338 18.642 74.708 1.00 94.81 564 SER A C 1
ATOM 4019 O O . SER A 1 564 ? -29.202 17.645 75.416 1.00 94.81 564 SER A O 1
ATOM 4021 N N . THR A 1 565 ? -29.260 18.564 73.378 1.00 95.06 565 THR A N 1
ATOM 4022 C CA . THR A 1 565 ? -28.923 17.310 72.676 1.00 95.06 565 THR A CA 1
ATOM 4023 C C . THR A 1 565 ? -27.478 16.853 72.912 1.00 95.06 565 THR A C 1
ATOM 4025 O O . THR A 1 565 ? -27.164 15.684 72.683 1.00 95.06 565 THR A O 1
ATOM 4028 N N . ASN A 1 566 ? -26.598 17.730 73.413 1.00 95.12 566 ASN A N 1
ATOM 4029 C CA . ASN A 1 566 ? -25.315 17.333 73.996 1.00 95.12 566 ASN A CA 1
ATOM 4030 C C . ASN A 1 566 ? -25.560 16.810 75.414 1.00 95.12 566 ASN A C 1
ATOM 4032 O O . ASN A 1 566 ? -25.381 17.527 76.396 1.00 95.12 566 ASN A O 1
ATOM 4036 N N . LEU A 1 567 ? -26.027 15.564 75.490 1.00 93.94 567 LEU A N 1
ATOM 4037 C CA . LEU A 1 567 ? -26.561 14.997 76.722 1.00 93.94 567 LEU A CA 1
ATOM 4038 C C . LEU A 1 567 ? -25.575 15.060 77.891 1.00 93.94 567 LEU A C 1
ATOM 4040 O O . LEU A 1 567 ? -24.412 14.666 77.778 1.00 93.94 567 LEU A O 1
ATOM 4044 N N . SER A 1 568 ? -26.099 15.449 79.051 1.00 92.19 568 SER A N 1
ATOM 4045 C CA . SER A 1 568 ? -25.423 15.264 80.330 1.00 92.19 568 SER A CA 1
ATOM 4046 C C . SER A 1 568 ? -25.193 13.771 80.623 1.00 92.19 568 SER A C 1
ATOM 4048 O O . SER A 1 568 ? -25.786 12.885 79.995 1.00 92.19 568 SER A O 1
ATOM 4050 N N . THR A 1 569 ? -24.356 13.458 81.618 1.00 91.25 569 THR A N 1
ATOM 4051 C CA . THR A 1 569 ? -24.172 12.069 82.079 1.00 91.25 569 THR A CA 1
ATOM 4052 C C . THR A 1 569 ? -25.500 11.442 82.513 1.00 91.25 569 THR A C 1
ATOM 4054 O O . THR A 1 569 ? -25.754 10.277 82.216 1.00 91.25 569 THR A O 1
ATOM 4057 N N . ALA A 1 570 ? -26.369 12.224 83.161 1.00 90.44 570 ALA A N 1
ATOM 4058 C CA . ALA A 1 570 ? -27.680 11.766 83.601 1.00 90.44 570 ALA A CA 1
ATOM 4059 C C . ALA A 1 570 ? -28.633 11.494 82.433 1.00 90.44 570 ALA A C 1
ATOM 4061 O O . ALA A 1 570 ? -29.194 10.403 82.345 1.00 90.44 570 ALA A O 1
ATOM 4062 N N . ASP A 1 571 ? -28.758 12.427 81.489 1.00 95.19 571 ASP A N 1
ATOM 4063 C CA . ASP A 1 571 ? -29.625 12.235 80.321 1.00 95.19 571 ASP A CA 1
ATOM 4064 C C . ASP A 1 571 ? -29.134 11.070 79.449 1.00 95.19 571 ASP A C 1
ATOM 4066 O O . ASP A 1 571 ? -29.921 10.275 78.937 1.00 95.19 571 ASP A O 1
ATOM 4070 N N . THR A 1 572 ? -27.814 10.900 79.336 1.00 94.50 572 THR A N 1
ATOM 4071 C CA . THR A 1 572 ? -27.202 9.737 78.681 1.00 94.50 572 THR A CA 1
ATOM 4072 C C . THR A 1 572 ? -27.623 8.436 79.365 1.00 94.50 572 THR A C 1
ATOM 4074 O O . THR A 1 572 ? -27.993 7.484 78.676 1.00 94.50 572 THR A O 1
ATOM 4077 N N . ALA A 1 573 ? -27.596 8.379 80.701 1.00 92.94 573 ALA A N 1
ATOM 4078 C CA . ALA A 1 573 ? -28.003 7.195 81.455 1.00 92.94 573 ALA A CA 1
ATOM 4079 C C . ALA A 1 573 ? -29.490 6.863 81.246 1.00 92.94 573 ALA A C 1
ATOM 4081 O O . ALA A 1 573 ? -29.823 5.702 81.008 1.00 92.94 573 ALA A O 1
ATOM 4082 N N . VAL A 1 574 ? -30.364 7.875 81.245 1.00 94.06 574 VAL A N 1
ATOM 4083 C CA . VAL A 1 574 ? -31.802 7.723 80.965 1.00 94.06 574 VAL A CA 1
ATOM 4084 C C . VAL A 1 574 ? -32.039 7.209 79.545 1.00 94.06 574 VAL A C 1
ATOM 4086 O O . VAL A 1 574 ? -32.693 6.180 79.370 1.00 94.06 574 VAL A O 1
ATOM 4089 N N . ARG A 1 575 ? -31.458 7.857 78.524 1.00 94.50 575 ARG A N 1
ATOM 4090 C CA . ARG A 1 575 ? -31.564 7.412 77.124 1.00 94.50 575 ARG A CA 1
ATOM 4091 C C . ARG A 1 575 ? -31.095 5.964 76.975 1.00 94.50 575 ARG A C 1
ATOM 4093 O O . ARG A 1 575 ? -31.783 5.161 76.352 1.00 94.50 575 ARG A O 1
ATOM 4100 N N . ASN A 1 576 ? -29.953 5.616 77.567 1.00 92.00 576 ASN A N 1
ATOM 4101 C CA . ASN A 1 576 ? -29.414 4.258 77.503 1.00 92.00 576 ASN A CA 1
ATOM 4102 C C . ASN A 1 576 ? -30.331 3.245 78.204 1.00 92.00 576 ASN A C 1
ATOM 4104 O O . ASN A 1 576 ? -30.490 2.122 77.718 1.00 92.00 576 ASN A O 1
ATOM 4108 N N . ARG A 1 577 ? -30.952 3.618 79.332 1.00 91.94 577 ARG A N 1
ATOM 4109 C CA . ARG A 1 577 ? -31.905 2.744 80.024 1.00 91.94 577 ARG A CA 1
ATOM 4110 C C . ARG A 1 577 ? -33.144 2.500 79.173 1.00 91.94 577 ARG A C 1
ATOM 4112 O O . ARG A 1 577 ? -33.500 1.344 78.975 1.00 91.94 577 ARG A O 1
ATOM 4119 N N . LEU A 1 578 ? -33.727 3.549 78.595 1.00 91.62 578 LEU A N 1
ATOM 4120 C CA . LEU A 1 578 ? -34.858 3.439 77.668 1.00 91.62 578 LEU A CA 1
ATOM 4121 C C . LEU A 1 578 ? -34.516 2.557 76.454 1.00 91.62 578 LEU A C 1
ATOM 4123 O O . LEU A 1 578 ? -35.293 1.679 76.090 1.00 91.62 578 LEU A O 1
ATOM 4127 N N . GLN A 1 579 ? -33.319 2.706 75.881 1.00 88.31 579 GLN A N 1
ATOM 4128 C CA . GLN A 1 579 ? -32.834 1.828 74.809 1.00 88.31 579 GLN A CA 1
ATOM 4129 C C . GLN A 1 579 ? -32.689 0.369 75.266 1.00 88.31 579 GLN A C 1
ATOM 4131 O O . GLN A 1 579 ? -33.021 -0.548 74.520 1.00 88.31 579 GLN A O 1
ATOM 4136 N N . THR A 1 580 ? -32.250 0.139 76.507 1.00 85.50 580 THR A N 1
ATOM 4137 C CA . THR A 1 580 ? -32.164 -1.210 77.101 1.00 85.50 580 THR A CA 1
ATOM 4138 C C . THR A 1 580 ? -33.545 -1.840 77.286 1.00 85.50 580 THR A C 1
ATOM 4140 O O . THR A 1 580 ? -33.690 -3.050 77.135 1.00 85.50 580 THR A O 1
ATOM 4143 N N . LEU A 1 581 ? -34.566 -1.025 77.560 1.00 82.69 581 LEU A N 1
ATOM 4144 C CA . LEU A 1 581 ? -35.968 -1.449 77.621 1.00 82.69 581 LEU A CA 1
ATOM 4145 C C . LEU A 1 581 ? -36.584 -1.704 76.229 1.00 82.69 581 LEU A C 1
ATOM 4147 O O . LEU A 1 581 ? -37.741 -2.103 76.137 1.00 82.69 581 LEU A O 1
ATOM 4151 N N . GLY A 1 582 ? -35.816 -1.523 75.149 1.00 79.69 582 GLY A N 1
ATOM 4152 C CA . GLY A 1 582 ? -36.230 -1.815 73.776 1.00 79.69 582 GLY A CA 1
ATOM 4153 C C . GLY A 1 582 ? -36.829 -0.626 73.030 1.00 79.69 582 GLY A C 1
ATOM 4154 O O . GLY A 1 582 ? -37.356 -0.814 71.933 1.00 79.69 582 GLY A O 1
ATOM 4155 N N . TYR A 1 583 ? -36.747 0.586 73.585 1.00 84.75 583 TYR A N 1
ATOM 4156 C CA . TYR A 1 583 ? -37.252 1.790 72.936 1.00 84.75 583 TYR A CA 1
ATOM 4157 C C . TYR A 1 583 ? -36.251 2.401 71.951 1.00 84.75 583 TYR A C 1
ATOM 4159 O O . TYR A 1 583 ? -35.049 2.495 72.213 1.00 84.75 583 TYR A O 1
ATOM 4167 N N . VAL A 1 584 ? -36.766 2.911 70.835 1.00 85.62 584 VAL A N 1
ATOM 4168 C CA . VAL A 1 584 ? -36.017 3.787 69.930 1.00 85.62 584 VAL A CA 1
ATOM 4169 C C . VAL A 1 584 ? -36.171 5.220 70.434 1.00 85.62 584 VAL A C 1
ATOM 4171 O O . VAL A 1 584 ? -37.228 5.834 70.317 1.00 85.62 584 VAL A O 1
ATOM 4174 N N . VAL A 1 585 ? -35.120 5.764 71.042 1.00 90.88 585 VAL A N 1
ATOM 4175 C CA . VAL A 1 585 ? -35.195 7.069 71.714 1.00 90.88 585 VAL A CA 1
ATOM 4176 C C . VAL A 1 585 ? -34.833 8.199 70.755 1.00 90.88 585 VAL A C 1
ATOM 4178 O O . VAL A 1 585 ? -33.691 8.318 70.315 1.00 90.88 585 VAL A O 1
ATOM 4181 N N . THR A 1 586 ? -35.805 9.058 70.466 1.00 94.56 586 THR A N 1
ATOM 4182 C CA . THR A 1 586 ? -35.616 10.335 69.773 1.00 94.56 586 THR A CA 1
ATOM 4183 C C . THR A 1 586 ? -35.354 11.420 70.808 1.00 94.56 586 THR A C 1
ATOM 4185 O O . THR A 1 586 ? -36.242 11.751 71.586 1.00 94.56 586 THR A O 1
ATOM 4188 N N . VAL A 1 587 ? -34.137 11.959 70.836 1.00 96.62 587 VAL A N 1
ATOM 4189 C CA . VAL A 1 587 ? -33.756 13.036 71.759 1.00 96.62 587 VAL A CA 1
ATOM 4190 C C . VAL A 1 587 ? -34.043 14.384 71.112 1.00 96.62 587 VAL A C 1
ATOM 4192 O O . VAL A 1 587 ? -33.618 14.610 69.980 1.00 96.62 587 VAL A O 1
ATOM 4195 N N . VAL A 1 588 ? -34.718 15.278 71.831 1.00 96.81 588 VAL A N 1
ATOM 4196 C CA . VAL A 1 588 ? -35.028 16.629 71.351 1.00 96.81 588 VAL A CA 1
ATOM 4197 C C . VAL A 1 588 ? -34.674 17.663 72.414 1.00 96.81 588 VAL A C 1
ATOM 4199 O O . VAL A 1 588 ? -34.979 17.494 73.593 1.00 96.81 588 VAL A O 1
ATOM 4202 N N . ASP A 1 589 ? -34.013 18.727 71.966 1.00 97.69 589 ASP A N 1
ATOM 4203 C CA . ASP A 1 589 ? -33.737 19.926 72.755 1.00 97.69 589 ASP A CA 1
ATOM 4204 C C . ASP A 1 589 ? -35.046 20.644 73.121 1.00 97.69 589 ASP A C 1
ATOM 4206 O O . ASP A 1 589 ? -35.942 20.791 72.287 1.00 97.69 589 ASP A O 1
ATOM 4210 N N . ASP A 1 590 ? -35.178 21.087 74.364 1.00 96.44 590 ASP A N 1
ATOM 4211 C CA . ASP A 1 590 ? -36.395 21.700 74.894 1.00 96.44 590 ASP A CA 1
ATOM 4212 C C . ASP A 1 590 ? -36.884 22.919 74.089 1.00 96.44 590 ASP A C 1
ATOM 4214 O O . ASP A 1 590 ? -38.089 23.051 73.834 1.00 96.44 590 ASP A O 1
ATOM 4218 N N . GLY A 1 591 ? -35.974 23.773 73.622 1.00 94.56 591 GLY A N 1
ATOM 4219 C CA . GLY A 1 591 ? -36.251 24.937 72.792 1.00 94.56 591 GLY A CA 1
ATOM 4220 C C . GLY A 1 591 ? -36.721 24.542 71.397 1.00 94.56 591 GLY A C 1
ATOM 4221 O O . GLY A 1 591 ? -37.644 25.160 70.861 1.00 94.56 591 GLY A O 1
ATOM 4222 N N . ALA A 1 592 ? -36.143 23.475 70.842 1.00 95.88 592 ALA A N 1
ATOM 4223 C CA . ALA A 1 592 ? -36.516 22.928 69.540 1.00 95.88 592 ALA A CA 1
ATOM 4224 C C . ALA A 1 592 ? -37.807 22.092 69.566 1.00 95.88 592 ALA A C 1
ATOM 4226 O O . ALA A 1 592 ? -38.435 21.924 68.522 1.00 95.88 592 ALA A O 1
ATOM 4227 N N . SER A 1 593 ? -38.205 21.586 70.736 1.00 96.75 593 SER A N 1
ATOM 4228 C CA . SER A 1 593 ? -39.355 20.692 70.876 1.00 96.75 593 SER A CA 1
ATOM 4229 C C . SER A 1 593 ? -40.675 21.326 70.425 1.00 96.75 593 SER A C 1
ATOM 4231 O O . SER A 1 593 ? -40.926 22.517 70.640 1.00 96.75 593 SER A O 1
ATOM 4233 N N . GLN A 1 594 ? -41.551 20.521 69.829 1.00 96.81 594 GLN A N 1
ATOM 4234 C CA . GLN A 1 594 ? -42.880 20.906 69.357 1.00 96.81 594 GLN A CA 1
ATOM 4235 C C . GLN A 1 594 ? -43.918 19.840 69.725 1.00 96.81 594 GLN A C 1
ATOM 4237 O O . GLN A 1 594 ? -43.608 18.658 69.849 1.00 96.81 594 GLN A O 1
ATOM 4242 N N . THR A 1 595 ? -45.193 20.228 69.832 1.00 94.88 595 THR A N 1
ATOM 4243 C CA . THR A 1 595 ? -46.299 19.283 70.088 1.00 94.88 595 THR A CA 1
ATOM 4244 C C . THR A 1 595 ? -46.367 18.162 69.040 1.00 94.88 595 THR A C 1
ATOM 4246 O O . THR A 1 595 ? -46.716 17.031 69.371 1.00 94.88 595 THR A O 1
ATOM 4249 N N . SER A 1 596 ? -45.997 18.443 67.785 1.00 92.31 596 SER A N 1
ATOM 4250 C CA . SER A 1 596 ? -45.962 17.458 66.696 1.00 92.31 596 SER A CA 1
ATOM 4251 C C . SER A 1 596 ? -44.937 16.343 66.898 1.00 92.31 596 SER A C 1
ATOM 4253 O O . SER A 1 596 ? -45.133 15.265 66.335 1.00 92.31 596 SER A O 1
ATOM 4255 N N . ASP A 1 597 ? -43.907 16.548 67.724 1.00 93.19 597 ASP A N 1
ATOM 4256 C CA . ASP A 1 597 ? -42.875 15.539 68.002 1.00 93.19 597 ASP A CA 1
ATOM 4257 C C . ASP A 1 597 ? -43.438 14.318 68.742 1.00 93.19 597 ASP A C 1
ATOM 4259 O O . ASP A 1 597 ? -42.836 13.246 68.726 1.00 93.19 597 ASP A O 1
ATOM 4263 N N . ALA A 1 598 ? -44.619 14.458 69.353 1.00 91.12 598 ALA A N 1
ATOM 4264 C CA . ALA A 1 598 ? -45.362 13.356 69.955 1.00 91.12 598 ALA A CA 1
ATOM 4265 C C . ALA A 1 598 ? -45.929 12.367 68.914 1.00 91.12 598 ALA A C 1
ATOM 4267 O O . ALA A 1 598 ? -46.307 11.249 69.262 1.00 91.12 598 ALA A O 1
ATOM 4268 N N . THR A 1 599 ? -46.016 12.753 67.637 1.00 86.00 599 THR A N 1
ATOM 4269 C CA . THR A 1 599 ? -46.630 11.922 66.590 1.00 86.00 599 THR A CA 1
ATOM 4270 C C . THR A 1 599 ? -45.830 10.639 66.375 1.00 86.00 599 THR A C 1
ATOM 4272 O O . THR A 1 599 ? -44.627 10.674 66.133 1.00 86.00 599 THR A O 1
ATOM 4275 N N . GLY A 1 600 ? -46.509 9.492 66.447 1.00 80.94 600 GLY A N 1
ATOM 4276 C CA . GLY A 1 600 ? -45.879 8.177 66.289 1.00 80.94 600 GLY A CA 1
ATOM 4277 C C . GLY A 1 600 ? -45.053 7.718 67.495 1.00 80.94 600 GLY A C 1
ATOM 4278 O O . GLY A 1 600 ? -44.423 6.666 67.416 1.00 80.94 600 GLY A O 1
ATOM 4279 N N . LYS A 1 601 ? -45.053 8.472 68.604 1.00 89.06 601 LYS A N 1
ATOM 4280 C CA . LYS A 1 601 ? -44.349 8.110 69.840 1.00 89.06 601 LYS A CA 1
ATOM 4281 C C . LYS A 1 601 ? -45.266 7.353 70.791 1.00 89.06 601 LYS A C 1
ATOM 4283 O O . LYS A 1 601 ? -46.452 7.657 70.899 1.00 89.06 601 LYS A O 1
ATOM 4288 N N . VAL A 1 602 ? -44.703 6.378 71.497 1.00 90.38 602 VAL A N 1
ATOM 4289 C CA . VAL A 1 602 ? -45.432 5.560 72.481 1.00 90.38 602 VAL A CA 1
ATOM 4290 C C . VAL A 1 602 ? -45.336 6.119 73.903 1.00 90.38 602 VAL A C 1
ATOM 4292 O O . VAL A 1 602 ? -46.193 5.829 74.733 1.00 90.38 602 VAL A O 1
ATOM 4295 N N . LEU A 1 603 ? -44.322 6.943 74.176 1.00 94.50 603 LEU A N 1
ATOM 4296 C CA . LEU A 1 603 ? -44.083 7.612 75.455 1.00 94.50 603 LEU A CA 1
ATOM 4297 C C . LEU A 1 603 ? -43.281 8.900 75.216 1.00 94.50 603 LEU A C 1
ATOM 4299 O O . LEU A 1 603 ? -42.423 8.955 74.330 1.00 94.50 603 LEU A O 1
ATOM 4303 N N . ILE A 1 604 ? -43.553 9.919 76.028 1.00 98.12 604 ILE A N 1
ATOM 4304 C CA . ILE A 1 604 ? -42.739 11.130 76.140 1.00 98.12 604 ILE A CA 1
ATOM 4305 C C . ILE A 1 604 ? -42.099 11.143 77.526 1.00 98.12 604 ILE A C 1
ATOM 4307 O O . ILE A 1 604 ? -42.776 10.979 78.539 1.00 98.12 604 ILE A O 1
ATOM 4311 N N . VAL A 1 605 ? -40.793 11.358 77.566 1.00 98.00 605 VAL A N 1
ATOM 4312 C CA . VAL A 1 605 ? -39.998 11.449 78.787 1.00 98.00 605 VAL A CA 1
ATOM 4313 C C . VAL A 1 605 ? -39.395 12.849 78.847 1.00 98.00 605 VAL A C 1
ATOM 4315 O O . VAL A 1 605 ? -38.758 13.273 77.886 1.00 98.00 605 VAL A O 1
ATOM 4318 N N . ILE A 1 606 ? -39.608 13.578 79.940 1.00 98.25 606 ILE A N 1
ATOM 4319 C CA . ILE A 1 606 ? -39.161 14.968 80.101 1.00 98.25 606 ILE A CA 1
ATOM 4320 C C . ILE A 1 606 ? -38.197 15.049 81.282 1.00 98.25 606 ILE A C 1
ATOM 4322 O O . ILE A 1 606 ? -38.588 14.837 82.434 1.00 98.25 606 ILE A O 1
ATOM 4326 N N . SER A 1 607 ? -36.936 15.346 80.971 1.00 96.62 607 SER A N 1
ATOM 4327 C CA . SER A 1 607 ? -35.865 15.442 81.960 1.00 96.62 607 SER A CA 1
ATOM 4328 C C . SER A 1 607 ? -35.943 16.725 82.785 1.00 96.62 607 SER A C 1
ATOM 4330 O O . SER A 1 607 ? -36.389 17.745 82.276 1.00 96.62 607 SER A O 1
ATOM 4332 N N . SER A 1 608 ? -35.412 16.717 84.009 1.00 95.38 608 SER A N 1
ATOM 4333 C CA . SER A 1 608 ? -35.123 17.931 84.793 1.00 95.38 608 SER A CA 1
ATOM 4334 C C . SER A 1 608 ? -34.054 18.832 84.170 1.00 95.38 608 SER A C 1
ATOM 4336 O O . SER A 1 608 ? -33.807 19.934 84.647 1.00 95.38 608 SER A O 1
ATOM 4338 N N . SER A 1 609 ? -33.357 18.365 83.127 1.00 95.50 609 SER A N 1
ATOM 4339 C CA . SER A 1 609 ? -32.366 19.201 82.447 1.00 95.50 609 SER A CA 1
ATOM 4340 C C . SER A 1 609 ? -33.009 20.277 81.578 1.00 95.50 609 SER A C 1
ATOM 4342 O O . SER A 1 609 ? -32.315 21.201 81.158 1.00 95.50 609 SER A O 1
ATOM 4344 N N . VAL A 1 610 ? -34.312 20.167 81.298 1.00 97.56 610 VAL A N 1
ATOM 4345 C CA . VAL A 1 610 ? -35.055 21.145 80.501 1.00 97.56 610 VAL A CA 1
ATOM 4346 C C . VAL A 1 610 ? -35.241 22.462 81.256 1.00 97.56 610 VAL A C 1
ATOM 4348 O O . VAL A 1 610 ? -35.409 22.510 82.470 1.00 97.56 610 VAL A O 1
ATOM 4351 N N . ASN A 1 611 ? -35.309 23.555 80.513 1.00 96.75 611 ASN A N 1
ATOM 4352 C CA . ASN A 1 611 ? -35.905 24.800 80.950 1.00 96.75 611 ASN A CA 1
ATOM 4353 C C . ASN A 1 611 ? -37.434 24.678 80.858 1.00 96.75 611 ASN A C 1
ATOM 4355 O O . ASN A 1 611 ? -38.002 24.570 79.765 1.00 96.75 611 ASN A O 1
ATOM 4359 N N . SER A 1 612 ? -38.115 24.730 82.006 1.00 95.31 612 SER A N 1
ATOM 4360 C CA . SER A 1 612 ? -39.576 24.613 82.067 1.00 95.31 612 SER A CA 1
ATOM 4361 C C . SER A 1 612 ? -40.298 25.650 81.200 1.00 95.31 612 SER A C 1
ATOM 4363 O O . SER A 1 612 ? -41.270 25.315 80.534 1.00 95.31 612 SER A O 1
ATOM 4365 N N . GLY A 1 613 ? -39.777 26.875 81.082 1.00 95.12 613 GLY A N 1
ATOM 4366 C CA . GLY A 1 613 ? -40.349 27.914 80.222 1.00 95.12 613 GLY A CA 1
ATOM 4367 C C . GLY A 1 613 ? -40.276 27.597 78.722 1.00 95.12 613 GLY A C 1
ATOM 4368 O O . GLY A 1 613 ? -41.147 28.034 77.965 1.00 95.12 613 GLY A O 1
ATOM 4369 N N . SER A 1 614 ? -39.275 26.821 78.293 1.00 96.81 614 SER A N 1
ATOM 4370 C CA . SER A 1 614 ? -39.105 26.378 76.902 1.00 96.81 614 SER A CA 1
ATOM 4371 C C . SER A 1 614 ? -40.051 25.231 76.546 1.00 96.81 614 SER A C 1
ATOM 4373 O O . SER A 1 614 ? -40.585 25.197 75.434 1.00 96.81 614 SER A O 1
ATOM 4375 N N . VAL A 1 615 ? -40.283 24.296 77.474 1.00 97.44 615 VAL A N 1
ATOM 4376 C CA . VAL A 1 615 ? -41.236 23.187 77.287 1.00 97.44 615 VAL A CA 1
ATOM 4377 C C . VAL A 1 615 ? -42.679 23.668 77.473 1.00 97.44 615 VAL A C 1
ATOM 4379 O O . VAL A 1 615 ? -43.536 23.376 76.634 1.00 97.44 615 VAL A O 1
ATOM 4382 N N . ASN A 1 616 ? -42.939 24.449 78.524 1.00 95.94 616 ASN A N 1
ATOM 4383 C CA . ASN A 1 616 ? -44.228 25.047 78.863 1.00 95.94 616 ASN A CA 1
ATOM 4384 C C . ASN A 1 616 ? -45.349 23.991 78.755 1.00 95.94 616 ASN A C 1
ATOM 4386 O O . ASN A 1 616 ? -45.276 22.902 79.317 1.00 95.94 616 ASN A O 1
ATOM 4390 N N . THR A 1 617 ? -46.371 24.268 77.954 1.00 96.25 617 THR A N 1
ATOM 4391 C CA . THR A 1 617 ? -47.574 23.450 77.806 1.00 96.25 617 THR A CA 1
ATOM 4392 C C . THR A 1 617 ? -47.555 22.559 76.561 1.00 96.25 617 THR A C 1
ATOM 4394 O O . THR A 1 617 ? -48.550 21.884 76.293 1.00 96.25 617 THR A O 1
ATOM 4397 N N . LYS A 1 618 ? -46.432 22.493 75.818 1.00 97.44 618 LYS A N 1
ATOM 4398 C CA . LYS A 1 618 ? -46.310 21.775 74.527 1.00 97.44 618 LYS A CA 1
ATOM 4399 C C . LYS A 1 618 ? -46.790 20.321 74.590 1.00 97.44 618 LYS A C 1
ATOM 4401 O O . LYS A 1 618 ? -47.407 19.847 73.636 1.00 97.44 618 LYS A O 1
ATOM 4406 N N . PHE A 1 619 ? -46.527 19.636 75.706 1.00 97.94 619 PHE A N 1
ATOM 4407 C CA . PHE A 1 619 ? -46.867 18.225 75.926 1.00 97.94 619 PHE A CA 1
ATOM 4408 C C . PHE A 1 619 ? -48.010 18.007 76.928 1.00 97.94 619 PHE A C 1
ATOM 4410 O O . PHE A 1 619 ? -48.324 16.866 77.263 1.00 97.94 619 PHE A O 1
ATOM 4417 N N . ARG A 1 620 ? -48.684 19.069 77.390 1.00 97.31 620 ARG A N 1
ATOM 4418 C CA . ARG A 1 620 ? -49.815 18.936 78.322 1.00 97.31 620 ARG A CA 1
ATOM 4419 C C . ARG A 1 620 ? -50.995 18.212 77.671 1.00 97.31 620 ARG A C 1
ATOM 4421 O O . ARG A 1 620 ? -51.551 17.283 78.260 1.00 97.31 620 ARG A O 1
ATOM 4428 N N . ASP A 1 621 ? -51.321 18.606 76.441 1.00 96.00 621 ASP A N 1
ATOM 4429 C CA . ASP A 1 621 ? -52.574 18.249 75.762 1.00 96.00 621 ASP A CA 1
ATOM 4430 C C . ASP A 1 621 ? -52.436 17.027 74.816 1.00 96.00 621 ASP A C 1
ATOM 4432 O O . ASP A 1 621 ? -53.409 16.606 74.193 1.00 96.00 621 ASP A O 1
ATOM 4436 N N . VAL A 1 622 ? -51.245 16.418 74.713 1.00 96.31 622 VAL A N 1
ATOM 4437 C CA . VAL A 1 622 ? -50.979 15.270 73.816 1.00 96.31 622 VAL A CA 1
ATOM 4438 C C . VAL A 1 622 ? -51.583 13.963 74.338 1.00 96.31 622 VAL A C 1
ATOM 4440 O O . VAL A 1 622 ? -51.515 13.670 75.531 1.00 96.31 622 VAL A O 1
ATOM 4443 N N . SER A 1 623 ? -52.098 13.120 73.441 1.00 94.81 623 SER A N 1
ATOM 4444 C CA . SER A 1 623 ? -52.663 11.794 73.758 1.00 94.81 623 SER A CA 1
ATOM 4445 C C . SER A 1 623 ? -51.614 10.694 73.995 1.00 94.81 623 SER A C 1
ATOM 4447 O O . SER A 1 623 ? -51.959 9.517 74.098 1.00 94.81 623 SER A O 1
ATOM 4449 N N . VAL A 1 624 ? -50.336 11.063 74.100 1.00 95.38 624 VAL A N 1
ATOM 4450 C CA . VAL A 1 624 ? -49.222 10.163 74.430 1.00 95.38 624 VAL A CA 1
ATOM 4451 C C . VAL A 1 624 ? -48.946 10.239 75.939 1.00 95.38 624 VAL A C 1
ATOM 4453 O O . VAL A 1 624 ? -48.994 11.344 76.492 1.00 95.38 624 VAL A O 1
ATOM 4456 N N . PRO A 1 625 ? -48.681 9.119 76.640 1.00 97.81 625 PRO A N 1
ATOM 4457 C CA . PRO A 1 625 ? -48.247 9.133 78.039 1.00 97.81 625 PRO A CA 1
ATOM 4458 C C . PRO A 1 625 ? -47.010 10.015 78.273 1.00 97.81 625 PRO A C 1
ATOM 4460 O O . PRO A 1 625 ? -46.138 10.087 77.407 1.00 97.81 625 PRO A O 1
ATOM 4463 N N . VAL A 1 626 ? -46.927 10.670 79.438 1.00 98.38 626 VAL A N 1
ATOM 4464 C CA . VAL A 1 626 ? -45.796 11.545 79.806 1.00 98.38 626 VAL A CA 1
ATOM 4465 C C . VAL A 1 626 ? -45.235 11.160 81.175 1.00 98.38 626 VAL A C 1
ATOM 4467 O O . VAL A 1 626 ? -45.979 11.145 82.159 1.00 98.38 626 VAL A O 1
ATOM 4470 N N . LEU A 1 627 ? -43.925 10.919 81.229 1.00 98.31 627 LEU A N 1
ATOM 4471 C CA . LEU A 1 627 ? -43.123 10.805 82.447 1.00 98.31 627 LEU A CA 1
ATOM 4472 C C . LEU A 1 627 ? -42.269 12.071 82.592 1.00 98.31 627 LEU A C 1
ATOM 4474 O O . LEU A 1 627 ? -41.519 12.409 81.677 1.00 98.31 627 LEU A O 1
ATOM 4478 N N . VAL A 1 628 ? -42.382 12.778 83.714 1.00 97.69 628 VAL A N 1
ATOM 4479 C CA . VAL A 1 628 ? -41.703 14.061 83.941 1.00 97.69 628 VAL A CA 1
ATOM 4480 C C . VAL A 1 628 ? -41.109 14.126 85.344 1.00 97.69 628 VAL A C 1
ATOM 4482 O O . VAL A 1 628 ? -41.736 13.704 86.315 1.00 97.69 628 VAL A O 1
ATOM 4485 N N . TRP A 1 629 ? -39.897 14.666 85.447 1.00 95.81 629 TRP A N 1
ATOM 4486 C CA . TRP A 1 629 ? -39.241 14.950 86.729 1.00 95.81 629 TRP A CA 1
ATOM 4487 C C . TRP A 1 629 ? -38.625 16.349 86.800 1.00 95.81 629 TRP A C 1
ATOM 4489 O O . TRP A 1 629 ? -37.855 16.637 87.709 1.00 95.81 629 TRP A O 1
ATOM 4499 N N . GLU A 1 630 ? -38.994 17.241 85.880 1.00 96.38 630 GLU A N 1
ATOM 4500 C CA . GLU A 1 630 ? -38.784 18.674 86.070 1.00 96.38 630 GLU A CA 1
ATOM 4501 C C . GLU A 1 630 ? -39.918 19.233 86.930 1.00 96.38 630 GLU A C 1
ATOM 4503 O O . GLU A 1 630 ? -41.067 19.318 86.487 1.00 96.38 630 GLU A O 1
ATOM 4508 N N . ASN A 1 631 ? -39.623 19.583 88.182 1.00 95.56 631 ASN A N 1
ATOM 4509 C CA . ASN A 1 631 ? -40.663 19.958 89.138 1.00 95.56 631 ASN A CA 1
ATOM 4510 C C . ASN A 1 631 ? -41.374 21.259 88.748 1.00 95.56 631 ASN A C 1
ATOM 4512 O O . ASN A 1 631 ? -42.573 21.380 88.992 1.00 95.56 631 ASN A O 1
ATOM 4516 N N . ALA A 1 632 ? -40.667 22.199 88.112 1.00 96.12 632 ALA A N 1
ATOM 4517 C CA . ALA A 1 632 ? -41.243 23.449 87.631 1.00 96.12 632 ALA A CA 1
ATOM 4518 C C . ALA A 1 632 ? -42.125 23.280 86.382 1.00 96.12 632 ALA A C 1
ATOM 4520 O O . ALA A 1 632 ? -42.630 24.272 85.875 1.00 96.12 632 ALA A O 1
ATOM 4521 N N . LEU A 1 633 ? -42.300 22.054 85.869 1.00 97.50 633 LEU A N 1
ATOM 4522 C CA . LEU A 1 633 ? -43.298 21.738 84.843 1.00 97.50 633 LEU A CA 1
ATOM 4523 C C . LEU A 1 633 ? -44.572 21.114 85.417 1.00 97.50 633 LEU A C 1
ATOM 4525 O O . LEU A 1 633 ? -45.546 20.938 84.683 1.00 97.50 633 LEU A O 1
ATOM 4529 N N . TYR A 1 634 ? -44.603 20.743 86.700 1.00 98.00 634 TYR A N 1
ATOM 4530 C CA . TYR A 1 634 ? -45.773 20.074 87.269 1.00 98.00 634 TYR A CA 1
ATOM 4531 C C . TYR A 1 634 ? -47.023 20.961 87.251 1.00 98.00 634 TYR A C 1
ATOM 4533 O O . TYR A 1 634 ? -48.122 20.457 87.015 1.00 98.00 634 TYR A O 1
ATOM 4541 N N . ASP A 1 635 ? -46.893 22.272 87.430 1.00 95.88 635 ASP A N 1
ATOM 4542 C CA . ASP A 1 635 ? -48.009 23.216 87.357 1.00 95.88 635 ASP A CA 1
ATOM 4543 C C . ASP A 1 635 ? -48.440 23.525 85.917 1.00 95.88 635 ASP A C 1
ATOM 4545 O O . ASP A 1 635 ? -49.643 23.534 85.625 1.00 95.88 635 ASP A O 1
ATOM 4549 N N . ASP A 1 636 ? -47.485 23.682 85.001 1.00 96.50 636 ASP A N 1
ATOM 4550 C CA . ASP A 1 636 ? -47.733 23.849 83.567 1.00 96.50 636 ASP A CA 1
ATOM 4551 C C . ASP A 1 636 ? -48.465 22.638 82.976 1.00 96.50 636 ASP A C 1
ATOM 4553 O O . ASP A 1 636 ? -49.418 22.789 82.204 1.00 96.50 636 ASP A O 1
ATOM 4557 N N . MET A 1 637 ? -48.099 21.431 83.417 1.00 96.75 637 MET A N 1
ATOM 4558 C CA . MET A 1 637 ? -48.770 20.168 83.088 1.00 96.75 637 MET A CA 1
ATOM 4559 C C . MET A 1 637 ? -50.087 19.963 83.855 1.00 96.75 637 MET A C 1
ATOM 4561 O O . MET A 1 637 ? -50.776 18.966 83.632 1.00 96.75 637 MET A O 1
ATOM 4565 N N . ARG A 1 638 ? -50.465 20.910 84.729 1.00 97.69 638 ARG A N 1
ATOM 4566 C CA . ARG A 1 638 ? -51.648 20.886 85.611 1.00 97.69 638 ARG A CA 1
ATOM 4567 C C . ARG A 1 638 ? -51.663 19.741 86.622 1.00 97.69 638 ARG A C 1
ATOM 4569 O O . ARG A 1 638 ? -52.717 19.420 87.155 1.00 97.69 638 ARG A O 1
ATOM 4576 N N . MET A 1 639 ? -50.517 19.140 86.914 1.00 97.62 639 MET A N 1
ATOM 4577 C CA . MET A 1 639 ? -50.373 18.021 87.844 1.00 97.62 639 MET A CA 1
ATOM 4578 C C . MET A 1 639 ? -50.402 18.469 89.317 1.00 97.62 639 MET A C 1
ATOM 4580 O O . MET A 1 639 ? -50.896 17.731 90.170 1.00 97.62 639 MET A O 1
ATOM 4584 N N . THR A 1 640 ? -49.938 19.685 89.620 1.00 98.00 640 THR A N 1
ATOM 4585 C CA . THR A 1 640 ? -49.934 20.297 90.966 1.00 98.00 640 THR A CA 1
ATOM 4586 C C . THR A 1 640 ? -50.571 21.694 90.953 1.00 98.00 640 THR A C 1
ATOM 4588 O O . THR A 1 640 ? -50.969 22.198 89.901 1.00 98.00 640 THR A O 1
ATOM 4591 N N . GLY A 1 641 ? -50.670 22.341 92.122 1.00 96.25 641 GLY A N 1
ATOM 4592 C CA . GLY A 1 641 ? -50.909 23.790 92.202 1.00 96.25 641 GLY A CA 1
ATOM 4593 C C . GLY A 1 641 ? -49.720 24.607 91.667 1.00 96.25 641 GLY A C 1
ATOM 4594 O O . GLY A 1 641 ? -48.689 24.038 91.316 1.00 96.25 641 GLY A O 1
ATOM 4595 N N . THR A 1 642 ? -49.869 25.932 91.585 1.00 95.50 642 THR A N 1
ATOM 4596 C CA . THR A 1 642 ? -48.935 26.843 90.885 1.00 95.50 642 THR A CA 1
ATOM 4597 C C . THR A 1 642 ? -47.867 27.477 91.780 1.00 95.50 642 THR A C 1
ATOM 4599 O O . THR A 1 642 ? -47.116 28.334 91.323 1.00 95.50 642 THR A O 1
ATOM 4602 N N . SER A 1 643 ? -47.835 27.159 93.075 1.00 95.88 643 SER A N 1
ATOM 4603 C CA . SER A 1 643 ? -46.954 27.838 94.029 1.00 95.88 643 SER A CA 1
ATOM 4604 C C . SER A 1 643 ? -45.697 27.010 94.299 1.00 95.88 643 SER A C 1
ATOM 4606 O O . SER A 1 643 ? -45.722 26.036 95.056 1.00 95.88 643 SER A O 1
ATOM 4608 N N . GLY A 1 644 ? -44.573 27.414 93.704 1.00 94.69 644 GLY A N 1
ATOM 4609 C CA . GLY A 1 644 ? -43.269 26.804 93.968 1.00 94.69 644 GLY A CA 1
ATOM 4610 C C . GLY A 1 644 ? -42.891 26.872 95.455 1.00 94.69 644 GLY A C 1
ATOM 4611 O O . GLY A 1 644 ? -43.075 27.891 96.119 1.00 94.69 644 GLY A O 1
ATOM 4612 N N . GLY A 1 645 ? -42.385 25.766 95.995 1.00 93.25 645 GLY A N 1
ATOM 4613 C CA . GLY A 1 645 ? -42.061 25.596 97.412 1.00 93.25 645 GLY A CA 1
ATOM 4614 C C . GLY A 1 645 ? -43.227 25.125 98.288 1.00 93.25 645 GLY A C 1
ATOM 4615 O O . GLY A 1 645 ? -42.968 24.594 99.367 1.00 93.25 645 GLY A O 1
ATOM 4616 N N . SER A 1 646 ? -44.485 25.242 97.837 1.00 95.38 646 SER A N 1
ATOM 4617 C CA . SER A 1 646 ? -45.651 24.676 98.538 1.00 95.38 646 SER A CA 1
ATOM 4618 C C . SER A 1 646 ? -46.342 23.553 97.766 1.00 95.38 646 SER A C 1
ATOM 4620 O O . SER A 1 646 ? -46.684 22.539 98.366 1.00 95.38 646 SER A O 1
ATOM 4622 N N . ASP A 1 647 ? -46.522 23.712 96.453 1.00 97.38 647 ASP A N 1
ATOM 4623 C CA . ASP A 1 647 ? -47.217 22.748 95.592 1.00 97.38 647 ASP A CA 1
ATOM 4624 C C . ASP A 1 647 ? -46.251 21.816 94.851 1.00 97.38 647 ASP A C 1
ATOM 4626 O O . ASP A 1 647 ? -46.599 20.684 94.530 1.00 97.38 647 ASP A O 1
ATOM 4630 N N . TYR A 1 648 ? -45.028 22.270 94.597 1.00 98.00 648 TYR A N 1
ATOM 4631 C CA . TYR A 1 648 ? -43.942 21.485 94.016 1.00 98.00 648 TYR A CA 1
ATOM 4632 C C . TYR A 1 648 ? -42.601 22.063 94.460 1.00 98.00 648 TYR A C 1
ATOM 4634 O O . TYR A 1 648 ? -42.507 23.231 94.843 1.00 98.00 648 TYR A O 1
ATOM 4642 N N . GLY A 1 649 ? -41.543 21.262 94.420 1.00 97.06 649 GLY A N 1
ATOM 4643 C CA . GLY A 1 649 ? -40.246 21.708 94.911 1.00 97.06 649 GLY A CA 1
ATOM 4644 C C . GLY A 1 649 ? -39.179 20.634 94.839 1.00 97.06 649 GLY A C 1
ATOM 4645 O O . GLY A 1 649 ? -39.365 19.586 94.222 1.00 97.06 649 GLY A O 1
ATOM 4646 N N . THR A 1 650 ? -38.062 20.921 95.494 1.00 96.44 650 THR A N 1
ATOM 4647 C CA . THR A 1 650 ? -36.982 19.967 95.727 1.00 96.44 650 THR A CA 1
ATOM 4648 C C . THR A 1 650 ? -36.778 19.756 97.223 1.00 96.44 650 THR A C 1
ATOM 4650 O O . THR A 1 650 ? -37.169 20.588 98.044 1.00 96.44 650 THR A O 1
ATOM 4653 N N . GLU A 1 651 ? -36.212 18.613 97.593 1.00 95.75 651 GLU A N 1
ATOM 4654 C CA . GLU A 1 651 ? -35.739 18.320 98.944 1.00 95.75 651 GLU A CA 1
ATOM 4655 C C . GLU A 1 651 ? -34.303 17.803 98.852 1.00 95.75 651 GLU A C 1
ATOM 4657 O O . GLU A 1 651 ? -33.995 16.932 98.037 1.00 95.75 651 GLU A O 1
ATOM 4662 N N . SER A 1 652 ? -33.408 18.385 99.647 1.00 93.69 652 SER A N 1
ATOM 4663 C CA . SER A 1 652 ? -31.978 18.060 99.614 1.00 93.69 652 SER A CA 1
ATOM 4664 C C . SER A 1 652 ? -31.622 17.006 100.657 1.00 93.69 652 SER A C 1
ATOM 4666 O O . SER A 1 652 ? -32.303 16.843 101.661 1.00 93.69 652 SER A O 1
ATOM 4668 N N . ASN A 1 653 ? -30.465 16.366 100.477 1.00 91.75 653 ASN A N 1
ATOM 4669 C CA . ASN A 1 653 ? -29.921 15.365 101.401 1.00 91.75 653 ASN A CA 1
ATOM 4670 C C . ASN A 1 653 ? -30.760 14.082 101.531 1.00 91.75 653 ASN A C 1
ATOM 4672 O O . ASN A 1 653 ? -30.663 13.380 102.540 1.00 91.75 653 ASN A O 1
ATOM 4676 N N . GLU A 1 654 ? -31.501 13.728 100.484 1.00 94.31 654 GLU A N 1
ATOM 4677 C CA . GLU A 1 654 ? -32.339 12.538 100.450 1.00 94.31 654 GLU A CA 1
ATOM 4678 C C . GLU A 1 654 ? -31.623 11.318 99.881 1.00 94.31 654 GLU A C 1
ATOM 4680 O O . GLU A 1 654 ? -30.815 11.398 98.961 1.00 94.31 654 GLU A O 1
ATOM 4685 N N . LYS A 1 655 ? -31.938 10.144 100.421 1.00 95.06 655 LYS A N 1
ATOM 4686 C CA . LYS A 1 655 ? -31.523 8.853 99.836 1.00 95.06 655 LYS A CA 1
ATOM 4687 C C . LYS A 1 655 ? -32.633 7.809 99.824 1.00 95.06 655 LYS A C 1
ATOM 4689 O O . LYS A 1 655 ? -32.424 6.666 99.406 1.00 95.06 655 LYS A O 1
ATOM 4694 N N . ARG A 1 656 ? -33.790 8.174 100.375 1.00 96.06 656 ARG A N 1
ATOM 4695 C CA . ARG A 1 656 ? -34.914 7.296 100.674 1.00 96.06 656 ARG A CA 1
ATOM 4696 C C . ARG A 1 656 ? -36.213 7.976 100.288 1.00 96.06 656 ARG A C 1
ATOM 4698 O O . ARG A 1 656 ? -36.309 9.195 100.327 1.00 96.06 656 ARG A O 1
ATOM 4705 N N . ILE A 1 657 ? -37.197 7.160 99.960 1.00 97.44 657 ILE A N 1
ATOM 4706 C CA . ILE A 1 657 ? -38.589 7.569 99.799 1.00 97.44 657 ILE A CA 1
ATOM 4707 C C . ILE A 1 657 ? -39.463 6.623 100.619 1.00 97.44 657 ILE A C 1
ATOM 4709 O O . ILE A 1 657 ? -39.089 5.467 100.842 1.00 97.44 657 ILE A O 1
ATOM 4713 N N . ASP A 1 658 ? -40.622 7.100 101.053 1.00 97.50 658 ASP A N 1
ATOM 4714 C CA . ASP A 1 658 ? -41.579 6.307 101.821 1.00 97.50 658 ASP A CA 1
ATOM 4715 C C . ASP A 1 658 ? -42.703 5.833 100.898 1.00 97.50 658 ASP A C 1
ATOM 4717 O O . ASP A 1 658 ? -43.574 6.611 100.510 1.00 97.50 658 ASP A O 1
ATOM 4721 N N . ILE A 1 659 ? -42.683 4.553 100.519 1.00 97.88 659 ILE A N 1
ATOM 4722 C CA . ILE A 1 659 ? -43.713 3.958 99.659 1.00 97.88 659 ILE A CA 1
ATOM 4723 C C . ILE A 1 659 ? -44.991 3.780 100.473 1.00 97.88 659 ILE A C 1
ATOM 4725 O O . ILE A 1 659 ? -45.006 3.069 101.480 1.00 97.88 659 ILE A O 1
ATOM 4729 N N . VAL A 1 660 ? -46.078 4.397 100.014 1.00 97.12 660 VAL A N 1
ATOM 4730 C CA . VAL A 1 660 ? -47.386 4.364 100.688 1.00 97.12 660 VAL A CA 1
ATOM 4731 C C . VAL A 1 660 ? -48.442 3.580 99.922 1.00 97.12 660 VAL A C 1
ATOM 4733 O O . VAL A 1 660 ? -49.458 3.203 100.501 1.00 97.12 660 VAL A O 1
ATOM 4736 N N . ASN A 1 661 ? -48.183 3.265 98.653 1.00 96.94 661 ASN A N 1
ATOM 4737 C CA . ASN A 1 661 ? -49.079 2.482 97.809 1.00 96.94 661 ASN A CA 1
ATOM 4738 C C . ASN A 1 661 ? -48.326 1.360 97.077 1.00 96.94 661 ASN A C 1
ATOM 4740 O O . ASN A 1 661 ? -48.187 1.367 95.856 1.00 96.94 661 ASN A O 1
ATOM 4744 N N . ALA A 1 662 ? -47.811 0.394 97.843 1.00 96.25 662 ALA A N 1
ATOM 4745 C CA . ALA A 1 662 ? -46.984 -0.701 97.327 1.00 96.25 662 ALA A CA 1
ATOM 4746 C C . ALA A 1 662 ? -47.714 -1.678 96.387 1.00 96.25 662 ALA A C 1
ATOM 4748 O O . ALA A 1 662 ? -47.068 -2.421 95.654 1.00 96.25 662 ALA A O 1
ATOM 4749 N N . SER A 1 663 ? -49.051 -1.711 96.402 1.00 96.38 663 SER A N 1
ATOM 4750 C CA . SER A 1 663 ? -49.836 -2.582 95.516 1.00 96.38 663 SER A CA 1
ATOM 4751 C C . SER A 1 663 ? -49.978 -2.033 94.096 1.00 96.38 663 SER A C 1
ATOM 4753 O O . SER A 1 663 ? -50.363 -2.776 93.194 1.00 96.38 663 SER A O 1
ATOM 4755 N N . HIS A 1 664 ? -49.694 -0.748 93.878 1.00 97.31 664 HIS A N 1
ATOM 4756 C CA . HIS A 1 664 ? -49.797 -0.139 92.560 1.00 97.31 664 HIS A CA 1
ATOM 4757 C C . HIS A 1 664 ? -48.581 -0.501 91.684 1.00 97.31 664 HIS A C 1
ATOM 4759 O O . HIS A 1 664 ? -47.457 -0.472 92.188 1.00 97.31 664 HIS A O 1
ATOM 4765 N N . PRO A 1 665 ? -48.743 -0.762 90.369 1.00 96.31 665 PRO A N 1
ATOM 4766 C CA . PRO A 1 665 ? -47.626 -1.118 89.485 1.00 96.31 665 PRO A CA 1
ATOM 4767 C C . PRO A 1 665 ? -46.449 -0.132 89.505 1.00 96.31 665 PRO A C 1
ATOM 4769 O O . PRO A 1 665 ? -45.304 -0.566 89.486 1.00 96.31 665 PRO A O 1
ATOM 4772 N N . LEU A 1 666 ? -46.718 1.175 89.642 1.00 95.56 666 LEU A N 1
ATOM 4773 C CA . LEU A 1 666 ? -45.683 2.222 89.770 1.00 95.56 666 LEU A CA 1
ATOM 4774 C C . LEU A 1 666 ? -44.772 2.068 91.002 1.00 95.56 666 LEU A C 1
ATOM 4776 O O . LEU A 1 666 ? -43.713 2.683 91.050 1.00 95.56 666 LEU A O 1
ATOM 4780 N N . ALA A 1 667 ? -45.152 1.270 92.005 1.00 96.31 667 ALA A N 1
ATOM 4781 C CA . ALA A 1 667 ? -44.264 0.943 93.120 1.00 96.31 667 ALA A CA 1
ATOM 4782 C C . ALA A 1 667 ? -43.186 -0.089 92.736 1.00 96.31 667 ALA A C 1
ATOM 4784 O O . ALA A 1 667 ? -42.329 -0.412 93.558 1.00 96.31 667 ALA A O 1
ATOM 4785 N N . GLY A 1 668 ? -43.231 -0.648 91.519 1.00 93.12 668 GLY A N 1
ATOM 4786 C CA . GLY A 1 668 ? -42.237 -1.598 91.021 1.00 93.12 668 GLY A CA 1
ATOM 4787 C C . GLY A 1 668 ? -42.150 -2.893 91.839 1.00 93.12 668 GLY A C 1
ATOM 4788 O O . GLY A 1 668 ? -41.133 -3.577 91.815 1.00 93.12 668 GLY A O 1
ATOM 4789 N N . GLY A 1 669 ? -43.191 -3.219 92.614 1.00 94.19 669 GLY A N 1
ATOM 4790 C CA . GLY A 1 669 ? -43.194 -4.356 93.539 1.00 94.19 669 GLY A CA 1
ATOM 4791 C C . GLY A 1 669 ? -42.382 -4.148 94.826 1.00 94.19 669 GLY A C 1
ATOM 4792 O O . GLY A 1 669 ? -42.192 -5.106 95.576 1.00 94.19 669 GLY A O 1
ATOM 4793 N N . LEU A 1 670 ? -41.908 -2.929 95.106 1.00 96.50 670 LEU A N 1
ATOM 4794 C CA . LEU A 1 670 ? -41.230 -2.605 96.363 1.00 96.50 670 LEU A CA 1
ATOM 4795 C C . LEU A 1 670 ? -42.227 -2.535 97.539 1.00 96.50 670 LEU A C 1
ATOM 4797 O O . LEU A 1 670 ? -43.362 -2.085 97.360 1.00 96.50 670 LEU A O 1
ATOM 4801 N N . PRO A 1 671 ? -41.827 -2.955 98.756 1.00 95.94 671 PRO A N 1
ATOM 4802 C CA . PRO A 1 671 ? -42.721 -2.995 99.911 1.00 95.94 671 PRO A CA 1
ATOM 4803 C C . PRO A 1 671 ? -43.044 -1.594 100.447 1.00 95.94 671 PRO A C 1
ATOM 4805 O O . PRO A 1 671 ? -42.242 -0.667 100.321 1.00 95.94 671 PRO A O 1
ATOM 4808 N N . SER A 1 672 ? -44.191 -1.457 101.120 1.00 95.94 672 SER A N 1
ATOM 4809 C CA . SER A 1 672 ? -44.553 -0.219 101.823 1.00 95.94 672 SER A CA 1
ATOM 4810 C C . SER A 1 672 ? -43.523 0.146 102.897 1.00 95.94 672 SER A C 1
ATOM 4812 O O . SER A 1 672 ? -42.964 -0.729 103.560 1.00 95.94 672 SER A O 1
ATOM 4814 N N . GLY A 1 673 ? -43.335 1.446 103.115 1.00 95.06 673 GLY A N 1
ATOM 4815 C CA . GLY A 1 673 ? -42.388 2.008 104.077 1.00 95.06 673 GLY A CA 1
ATOM 4816 C C . GLY A 1 673 ? -41.135 2.592 103.425 1.00 95.06 673 GLY A C 1
ATOM 4817 O O . GLY A 1 673 ? -41.082 2.830 102.215 1.00 95.06 673 GLY A O 1
ATOM 4818 N N . THR A 1 674 ? -40.125 2.856 104.250 1.00 96.44 674 THR A N 1
ATOM 4819 C CA . THR A 1 674 ? -38.910 3.562 103.838 1.00 96.44 674 THR A CA 1
ATOM 4820 C C . THR A 1 674 ? -38.006 2.682 102.980 1.00 96.44 674 THR A C 1
ATOM 4822 O O . THR A 1 674 ? -37.409 1.717 103.460 1.00 96.44 674 THR A O 1
ATOM 4825 N N . ASN A 1 675 ? -37.834 3.062 101.716 1.00 97.06 675 ASN A N 1
ATOM 4826 C CA . ASN A 1 675 ? -36.994 2.369 100.748 1.00 97.06 675 ASN A CA 1
ATOM 4827 C C . ASN A 1 675 ? -35.825 3.261 100.335 1.00 97.06 675 ASN A C 1
ATOM 4829 O O . ASN A 1 675 ? -36.014 4.405 99.930 1.00 97.06 675 ASN A O 1
ATOM 4833 N N . GLN A 1 676 ? -34.598 2.742 100.415 1.00 97.19 676 GLN A N 1
ATOM 4834 C CA . GLN A 1 676 ? -33.431 3.444 99.880 1.00 97.19 676 GLN A CA 1
ATOM 4835 C C . GLN A 1 676 ? -33.398 3.283 98.361 1.00 97.19 676 GLN A C 1
ATOM 4837 O O . GLN A 1 676 ? -33.359 2.149 97.880 1.00 97.19 676 GLN A O 1
ATOM 4842 N N . VAL A 1 677 ? -33.382 4.397 97.627 1.00 96.62 677 VAL A N 1
ATOM 4843 C CA . VAL A 1 677 ? -33.466 4.415 96.153 1.00 96.62 677 VAL A CA 1
ATOM 4844 C C . VAL A 1 677 ? -32.233 5.025 95.486 1.00 96.62 677 VAL A C 1
ATOM 4846 O O . VAL A 1 677 ? -31.999 4.786 94.304 1.00 96.62 677 VAL A O 1
ATOM 4849 N N . THR A 1 678 ? -31.378 5.715 96.248 1.00 96.00 678 THR A N 1
ATOM 4850 C CA . THR A 1 678 ? -30.037 6.121 95.804 1.00 96.00 678 THR A CA 1
ATOM 4851 C C . THR A 1 678 ? -28.937 5.633 96.747 1.00 96.00 678 THR A C 1
ATOM 4853 O O . THR A 1 678 ? -29.135 5.412 97.946 1.00 96.00 678 THR A O 1
ATOM 4856 N N . SER A 1 679 ? -27.738 5.447 96.198 1.00 94.12 679 SER A N 1
ATOM 4857 C CA . SER A 1 679 ? -26.555 4.976 96.931 1.00 94.12 679 SER A CA 1
ATOM 4858 C C . SER A 1 679 ? -25.972 6.037 97.869 1.00 94.12 679 SER A C 1
ATOM 4860 O O . SER A 1 679 ? -25.432 5.695 98.916 1.00 94.12 679 SER A O 1
ATOM 4862 N N . ASN A 1 680 ? -26.133 7.318 97.526 1.00 92.94 680 ASN A N 1
ATOM 4863 C CA . ASN A 1 680 ? -25.691 8.474 98.308 1.00 92.94 680 ASN A CA 1
ATOM 4864 C C . ASN A 1 680 ? -26.832 9.491 98.438 1.00 92.94 680 ASN A C 1
ATOM 4866 O O . ASN A 1 680 ? -27.823 9.403 97.707 1.00 92.94 680 ASN A O 1
ATOM 4870 N N . ASN A 1 681 ? -26.672 10.455 99.347 1.00 93.81 681 ASN A N 1
ATOM 4871 C CA . ASN A 1 681 ? -27.594 11.580 99.479 1.00 93.81 681 ASN A CA 1
ATOM 4872 C C . ASN A 1 681 ? -27.620 12.411 98.180 1.00 93.81 681 ASN A C 1
ATOM 4874 O O . ASN A 1 681 ? -26.565 12.700 97.614 1.00 93.81 681 ASN A O 1
ATOM 4878 N N . ARG A 1 682 ? -28.815 12.778 97.722 1.00 94.12 682 ARG A N 1
ATOM 4879 C CA . ARG A 1 682 ? -29.116 13.518 96.493 1.00 94.12 682 ARG A CA 1
ATOM 4880 C C . ARG A 1 682 ? -30.245 14.517 96.743 1.00 94.12 682 ARG A C 1
ATOM 4882 O O . ARG A 1 682 ? -30.825 14.552 97.829 1.00 94.12 682 ARG A O 1
ATOM 4889 N N . THR A 1 683 ? -30.519 15.339 95.742 1.00 94.19 683 THR A N 1
ATOM 4890 C CA . THR A 1 683 ? -31.696 16.205 95.711 1.00 94.19 683 THR A CA 1
ATOM 4891 C C . THR A 1 683 ? -32.814 15.473 94.990 1.00 94.19 683 THR A C 1
ATOM 4893 O O . THR A 1 683 ? -32.598 14.986 93.888 1.00 94.19 683 THR A O 1
ATOM 4896 N N . TYR A 1 684 ? -33.993 15.383 95.599 1.00 96.31 684 TYR A N 1
ATOM 4897 C CA . TYR A 1 684 ? -35.178 14.809 94.963 1.00 96.31 684 TYR A CA 1
ATOM 4898 C C . TYR A 1 684 ? -36.181 15.898 94.623 1.00 96.31 684 TYR A C 1
ATOM 4900 O O . TYR A 1 684 ? -36.346 16.855 95.381 1.00 96.31 684 TYR A O 1
ATOM 4908 N N . THR A 1 685 ? -36.881 15.735 93.509 1.00 96.38 685 THR A N 1
ATOM 4909 C CA . THR A 1 685 ? -38.051 16.543 93.171 1.00 96.38 685 THR A CA 1
ATOM 4910 C C . THR A 1 685 ? -39.300 15.978 93.842 1.00 96.38 685 THR A C 1
ATOM 4912 O O . THR A 1 685 ? -39.404 14.782 94.125 1.00 96.38 685 THR A O 1
ATOM 4915 N N . TRP A 1 686 ? -40.260 16.850 94.140 1.00 98.06 686 TRP A N 1
ATOM 4916 C CA . TRP A 1 686 ? -41.537 16.463 94.730 1.00 98.06 686 TRP A CA 1
ATOM 4917 C C . TRP A 1 686 ? -42.687 17.336 94.239 1.00 98.06 686 TRP A C 1
ATOM 4919 O O . TRP A 1 686 ? -42.492 18.481 93.827 1.00 98.06 686 TRP A O 1
ATOM 4929 N N . GLY A 1 687 ? -43.900 16.789 94.325 1.00 98.00 687 GLY A N 1
ATOM 4930 C CA . GLY A 1 687 ? -45.152 17.481 94.033 1.00 98.00 687 GLY A CA 1
ATOM 4931 C C . GLY A 1 687 ? -46.240 17.181 95.065 1.00 98.00 687 GLY A C 1
ATOM 4932 O O . GLY A 1 687 ? -46.237 16.139 95.721 1.00 98.00 687 GLY A O 1
ATOM 4933 N N . VAL A 1 688 ? -47.188 18.101 95.203 1.00 98.19 688 VAL A N 1
ATOM 4934 C CA . VAL A 1 688 ? -48.450 17.940 95.933 1.00 98.19 688 VAL A CA 1
ATOM 4935 C C . VAL A 1 688 ? -49.554 17.858 94.873 1.00 98.19 688 VAL A C 1
ATOM 4937 O O . VAL A 1 688 ? -50.066 18.892 94.428 1.00 98.19 688 VAL A O 1
ATOM 4940 N N . PRO A 1 689 ? -49.877 16.648 94.379 1.00 97.38 689 PRO A N 1
ATOM 4941 C CA . PRO A 1 689 ? -50.817 16.487 93.283 1.00 97.38 689 PRO A CA 1
ATOM 4942 C C . PRO A 1 689 ? -52.234 16.912 93.685 1.00 97.38 689 PRO A C 1
ATOM 4944 O O . PRO A 1 689 ? -52.667 16.711 94.821 1.00 97.38 689 PRO A O 1
ATOM 4947 N N . GLN A 1 690 ? -52.970 17.496 92.737 1.00 96.00 690 GLN A N 1
ATOM 4948 C CA . GLN A 1 690 ? -54.354 17.943 92.930 1.00 96.00 690 GLN A CA 1
ATOM 4949 C C . GLN A 1 690 ? -55.320 17.151 92.041 1.00 96.00 690 GLN A C 1
ATOM 4951 O O . GLN A 1 690 ? -54.968 16.752 90.936 1.00 96.00 690 GLN A O 1
ATOM 4956 N N . GLY A 1 691 ? -56.558 16.961 92.505 1.00 95.12 691 GLY A N 1
ATOM 4957 C CA . GLY A 1 691 ? -57.587 16.213 91.777 1.00 95.12 691 GLY A CA 1
ATOM 4958 C C . GLY A 1 691 ? -57.584 14.713 92.092 1.00 95.12 691 GLY A C 1
ATOM 4959 O O . GLY A 1 691 ? -57.382 14.317 93.238 1.00 95.12 691 GLY A O 1
ATOM 4960 N N . SER A 1 692 ? -57.851 13.877 91.089 1.00 96.69 692 SER A N 1
ATOM 4961 C CA . SER A 1 692 ? -57.974 12.416 91.192 1.00 96.69 692 SER A CA 1
ATOM 4962 C C . SER A 1 692 ? -56.639 11.722 90.908 1.00 96.69 692 SER A C 1
ATOM 4964 O O . SER A 1 692 ? -56.491 11.024 89.907 1.00 96.69 692 SER A O 1
ATOM 4966 N N . TYR A 1 693 ? -55.652 11.950 91.772 1.00 97.19 693 TYR A N 1
ATOM 4967 C CA . TYR A 1 693 ? -54.297 11.421 91.610 1.00 97.19 693 TYR A CA 1
ATOM 4968 C C . TYR A 1 693 ? -54.090 10.056 92.281 1.00 97.19 693 TYR A C 1
ATOM 4970 O O . TYR A 1 693 ? -54.829 9.648 93.178 1.00 97.19 693 TYR A O 1
ATOM 4978 N N . ILE A 1 694 ? -53.010 9.387 91.879 1.00 97.81 694 ILE A N 1
ATOM 4979 C CA . ILE A 1 694 ? -52.489 8.154 92.465 1.00 97.81 694 ILE A CA 1
ATOM 4980 C C . ILE A 1 694 ? -51.153 8.484 93.135 1.00 97.81 694 ILE A C 1
ATOM 4982 O O . ILE A 1 694 ? -50.143 8.690 92.465 1.00 97.81 694 ILE A O 1
ATOM 4986 N N . GLY A 1 695 ? -51.145 8.556 94.465 1.00 97.00 695 GLY A N 1
ATOM 4987 C CA . GLY A 1 695 ? -49.926 8.755 95.250 1.00 97.00 695 GLY A CA 1
ATOM 4988 C C . GLY A 1 695 ? -49.183 7.436 95.465 1.00 97.00 695 GLY A C 1
ATOM 4989 O O . GLY A 1 695 ? -49.799 6.464 95.905 1.00 97.00 695 GLY A O 1
ATOM 4990 N N . ILE A 1 696 ? -47.881 7.388 95.158 1.00 98.38 696 ILE A N 1
ATOM 4991 C CA . ILE A 1 696 ? -47.072 6.157 95.244 1.00 98.38 696 ILE A CA 1
ATOM 4992 C C . ILE A 1 696 ? -46.084 6.212 96.403 1.00 98.38 696 ILE A C 1
ATOM 4994 O O . ILE A 1 696 ? -46.064 5.306 97.240 1.00 98.38 696 ILE A O 1
ATOM 4998 N N . ALA A 1 697 ? -45.285 7.275 96.469 1.00 98.06 697 ALA A N 1
ATOM 4999 C CA . ALA A 1 697 ? -44.261 7.428 97.493 1.00 98.06 697 ALA A CA 1
ATOM 5000 C C . ALA A 1 697 ? -44.088 8.888 97.909 1.00 98.06 697 ALA A C 1
ATOM 5002 O O . ALA A 1 697 ? -44.077 9.775 97.055 1.00 98.06 697 ALA A O 1
ATOM 5003 N N . PHE A 1 698 ? -43.919 9.128 99.208 1.00 98.44 698 PHE A N 1
ATOM 5004 C CA . PHE A 1 698 ? -43.554 10.430 99.758 1.00 98.44 698 PHE A CA 1
ATOM 5005 C C . PHE A 1 698 ? -42.038 10.631 99.764 1.00 98.44 698 PHE A C 1
ATOM 5007 O O . PHE A 1 698 ? -41.266 9.670 99.830 1.00 98.44 698 PHE A O 1
ATOM 5014 N N . ILE A 1 699 ? -41.612 11.895 99.758 1.00 96.31 699 ILE A N 1
ATOM 5015 C CA . ILE A 1 699 ? -40.285 12.257 100.264 1.00 96.31 699 ILE A CA 1
ATOM 5016 C C . ILE A 1 699 ? -40.197 11.821 101.729 1.00 96.31 699 ILE A C 1
ATOM 5018 O O . ILE A 1 699 ? -41.167 11.968 102.476 1.00 96.31 699 ILE A O 1
ATOM 5022 N N . ASN A 1 700 ? -39.047 11.279 102.124 1.00 90.25 700 ASN A N 1
ATOM 5023 C CA . ASN A 1 700 ? -38.830 10.704 103.447 1.00 90.25 700 ASN A CA 1
ATOM 5024 C C . ASN A 1 700 ? -39.260 11.663 104.574 1.00 90.25 700 ASN A C 1
ATOM 5026 O O . ASN A 1 700 ? -38.856 12.826 104.619 1.00 90.25 700 ASN A O 1
ATOM 5030 N N . GLY A 1 701 ? -40.105 11.180 105.486 1.00 85.69 701 GLY A N 1
ATOM 5031 C CA . GLY A 1 701 ? -40.603 11.971 106.617 1.00 85.69 701 GLY A CA 1
ATOM 5032 C C . GLY A 1 701 ? -41.667 13.024 106.270 1.00 85.69 701 GLY A C 1
ATOM 5033 O O . GLY A 1 701 ? -42.099 13.761 107.159 1.00 85.69 701 GLY A O 1
ATOM 5034 N N . SER A 1 702 ? -42.126 13.101 105.017 1.00 93.75 702 SER A N 1
ATOM 5035 C CA . SER A 1 702 ? -43.280 13.912 104.616 1.00 93.75 702 SER A CA 1
ATOM 5036 C C . SER A 1 702 ? -44.572 13.090 104.592 1.00 93.75 702 SER A C 1
ATOM 5038 O O . SER A 1 702 ? -44.557 11.886 104.363 1.00 93.75 702 SER A O 1
ATOM 5040 N N . SER A 1 703 ? -45.712 13.757 104.786 1.00 92.50 703 SER A N 1
ATOM 5041 C CA . SER A 1 703 ? -47.057 13.181 104.619 1.00 92.50 703 SER A CA 1
ATOM 5042 C C . SER A 1 703 ? -47.873 13.843 103.504 1.00 92.50 703 SER A C 1
ATOM 5044 O O . SER A 1 703 ? -49.032 13.489 103.293 1.00 92.50 703 SER A O 1
ATOM 5046 N N . THR A 1 704 ? -47.294 14.824 102.805 1.00 94.38 704 THR A N 1
ATOM 5047 C CA . THR A 1 704 ? -47.989 15.621 101.780 1.00 94.38 704 THR A CA 1
ATOM 5048 C C . THR A 1 704 ? -47.205 15.757 100.478 1.00 94.38 704 THR A C 1
ATOM 5050 O O . THR A 1 704 ? -47.820 15.950 99.434 1.00 94.38 704 THR A O 1
ATOM 5053 N N . ARG A 1 705 ? -45.870 15.634 100.509 1.00 97.94 705 ARG A N 1
ATOM 5054 C CA . ARG A 1 705 ? -44.993 15.842 99.346 1.00 97.94 705 ARG A CA 1
ATOM 5055 C C . ARG A 1 705 ? -44.629 14.512 98.698 1.00 97.94 705 ARG A C 1
ATOM 5057 O O . ARG A 1 705 ? -43.827 13.753 99.247 1.00 97.94 705 ARG A O 1
ATOM 5064 N N . TYR A 1 706 ? -45.223 14.225 97.544 1.00 98.50 706 TYR A N 1
ATOM 5065 C CA . TYR A 1 706 ? -44.994 12.989 96.805 1.00 98.50 706 TYR A CA 1
ATOM 5066 C C . TYR A 1 706 ? -43.739 13.080 95.941 1.00 98.50 706 TYR A C 1
ATOM 5068 O O . TYR A 1 706 ? -43.586 13.996 95.138 1.00 98.50 706 TYR A O 1
ATOM 5076 N N . ALA A 1 707 ? -42.876 12.083 96.096 1.00 97.56 707 ALA A N 1
ATOM 5077 C CA . ALA A 1 707 ? -41.729 11.810 95.244 1.00 97.56 707 ALA A CA 1
ATOM 5078 C C . ALA A 1 707 ? -42.174 11.114 93.941 1.00 97.56 707 ALA A C 1
ATOM 5080 O O . ALA A 1 707 ? -41.649 11.381 92.867 1.00 97.56 707 ALA A O 1
ATOM 5081 N N . ILE A 1 708 ? -43.171 10.225 94.033 1.00 98.38 708 ILE A N 1
ATOM 5082 C CA . ILE A 1 708 ? -43.760 9.537 92.878 1.00 98.38 708 ILE A CA 1
ATOM 5083 C C . ILE A 1 708 ? -45.278 9.616 92.982 1.00 98.38 708 ILE A C 1
ATOM 5085 O O . ILE A 1 708 ? -45.868 9.232 94.001 1.00 98.38 708 ILE A O 1
ATOM 5089 N N . PHE A 1 709 ? -45.906 10.092 91.915 1.00 98.56 709 PHE A N 1
ATOM 5090 C CA . PHE A 1 709 ? -47.354 10.184 91.786 1.00 98.56 709 PHE A CA 1
ATOM 5091 C C . PHE A 1 709 ? -47.757 10.140 90.313 1.00 98.56 709 PHE A C 1
ATOM 5093 O O . PHE A 1 709 ? -46.945 10.397 89.426 1.00 98.56 709 PHE A O 1
ATOM 5100 N N . GLY A 1 710 ? -49.020 9.836 90.033 1.00 97.69 710 GLY A N 1
ATOM 5101 C CA . GLY A 1 710 ? -49.505 9.849 88.661 1.00 97.69 710 GLY A CA 1
ATOM 5102 C C . GLY A 1 710 ? -51.003 10.043 88.518 1.00 97.69 710 GLY A C 1
ATOM 5103 O O . GLY A 1 710 ? -51.745 10.110 89.496 1.00 97.69 710 GLY A O 1
ATOM 5104 N N . PHE A 1 711 ? -51.425 10.129 87.265 1.00 98.38 711 PHE A N 1
ATOM 5105 C CA . PHE A 1 711 ? -52.803 10.285 86.828 1.00 98.38 711 PHE A CA 1
ATOM 5106 C C . PHE A 1 711 ? -53.070 9.297 85.698 1.00 98.38 711 PHE A C 1
ATOM 5108 O O . PHE A 1 711 ? -52.284 9.213 84.749 1.00 98.38 711 PHE A O 1
ATOM 5115 N N . ASP A 1 712 ? -54.183 8.573 85.783 1.00 97.31 712 ASP A N 1
ATOM 5116 C CA . ASP A 1 712 ? -54.690 7.802 84.651 1.00 97.31 712 ASP A CA 1
ATOM 5117 C C . ASP A 1 712 ? -55.301 8.725 83.590 1.00 97.31 712 ASP A C 1
ATOM 5119 O O . ASP A 1 712 ? -55.698 9.860 83.867 1.00 97.31 712 ASP A O 1
ATOM 5123 N N . ALA A 1 713 ? -55.403 8.228 82.356 1.00 95.00 713 ALA A N 1
ATOM 5124 C CA . ALA A 1 713 ? -56.127 8.930 81.301 1.00 95.00 713 ALA A CA 1
ATOM 5125 C C . ALA A 1 713 ? -57.583 9.183 81.740 1.00 95.00 713 ALA A C 1
ATOM 5127 O O . ALA A 1 713 ? -58.265 8.271 82.205 1.00 95.00 713 ALA A O 1
ATOM 5128 N N . GLY A 1 714 ? -58.056 10.420 81.594 1.00 95.44 714 GLY A N 1
ATOM 5129 C CA . GLY A 1 714 ? -59.381 10.851 82.038 1.00 95.44 714 GLY A CA 1
ATOM 5130 C C . GLY A 1 714 ? -59.460 11.337 83.491 1.00 95.44 714 GLY A C 1
ATOM 5131 O O . GLY A 1 714 ? -60.516 11.816 83.896 1.00 95.44 714 GLY A O 1
ATOM 5132 N N . ALA A 1 715 ? -58.382 11.257 84.279 1.00 97.25 715 ALA A N 1
ATOM 5133 C CA . ALA A 1 715 ? -58.380 11.769 85.648 1.00 97.25 715 ALA A CA 1
ATOM 5134 C C . ALA A 1 715 ? -58.412 13.309 85.689 1.00 97.25 715 ALA A C 1
ATOM 5136 O O . ALA A 1 715 ? -57.755 13.983 84.889 1.00 97.25 715 ALA A O 1
ATOM 5137 N N . THR A 1 716 ? -59.146 13.865 86.657 1.00 97.56 716 THR A N 1
ATOM 5138 C CA . THR A 1 716 ? -59.160 15.309 86.932 1.00 97.56 716 THR A CA 1
ATOM 5139 C C . THR A 1 716 ? -57.856 15.718 87.611 1.00 97.56 716 THR A C 1
ATOM 5141 O O . THR A 1 716 ? -57.483 15.131 88.623 1.00 97.56 716 THR A O 1
ATOM 5144 N N . MET A 1 717 ? -57.197 16.748 87.096 1.00 97.69 717 MET A N 1
ATOM 5145 C CA . MET A 1 717 ? -55.983 17.360 87.634 1.00 97.69 717 MET A CA 1
ATOM 5146 C C . MET A 1 717 ? -56.274 18.797 88.122 1.00 97.69 717 MET A C 1
ATOM 5148 O O . MET A 1 717 ? -57.437 19.211 88.222 1.00 97.69 717 MET A O 1
ATOM 5152 N N . ALA A 1 718 ? -55.243 19.575 88.460 1.00 96.31 718 ALA A N 1
ATOM 5153 C CA . ALA A 1 718 ? -55.393 20.931 88.985 1.00 96.31 718 ALA A CA 1
ATOM 5154 C C . ALA A 1 718 ? -56.252 21.821 88.067 1.00 96.31 718 ALA A C 1
ATOM 5156 O O . ALA A 1 718 ? -56.217 21.724 86.838 1.00 96.31 718 ALA A O 1
ATOM 5157 N N . SER A 1 719 ? -57.032 22.724 88.671 1.00 93.75 719 SER A N 1
ATOM 5158 C CA . SER A 1 719 ? -57.961 23.622 87.958 1.00 93.75 719 SER A CA 1
ATOM 5159 C C . SER A 1 719 ? -59.017 22.914 87.084 1.00 93.75 719 SER A C 1
ATOM 5161 O O . SER A 1 719 ? -59.577 23.532 86.182 1.00 93.75 719 SER A O 1
ATOM 5163 N N . GLY A 1 720 ? -59.305 21.630 87.335 1.00 92.56 720 GLY A N 1
ATOM 5164 C CA . GLY A 1 720 ? -60.330 20.865 86.614 1.00 92.56 720 GLY A CA 1
ATOM 5165 C C . GLY A 1 720 ? -59.889 20.315 85.253 1.00 92.56 720 GLY A C 1
ATOM 5166 O O . GLY A 1 720 ? -60.725 19.819 84.501 1.00 92.56 720 GLY A O 1
ATOM 5167 N N . PHE A 1 721 ? -58.599 20.395 84.916 1.00 96.81 721 PHE A N 1
ATOM 5168 C CA . PHE A 1 721 ? -58.069 19.860 83.661 1.00 96.81 721 PHE A CA 1
ATOM 5169 C C . PHE A 1 721 ? -58.145 18.323 83.630 1.00 96.81 721 PHE A C 1
ATOM 5171 O O . PHE A 1 721 ? -57.961 17.681 84.655 1.00 96.81 721 PHE A O 1
ATOM 5178 N N . THR A 1 722 ? -58.411 17.713 82.472 1.00 97.50 722 THR A N 1
ATOM 5179 C CA . THR A 1 722 ? -58.521 16.246 82.331 1.00 97.50 722 THR A CA 1
ATOM 5180 C C . THR A 1 722 ? -57.275 15.680 81.659 1.00 97.50 722 THR A C 1
ATOM 5182 O O . THR A 1 722 ? -56.911 16.140 80.581 1.00 97.50 722 THR A O 1
ATOM 5185 N N . ALA A 1 723 ? -56.639 14.671 82.256 1.00 97.25 723 ALA A N 1
ATOM 5186 C CA . ALA A 1 723 ? -55.446 14.033 81.700 1.00 97.25 723 ALA A CA 1
ATOM 5187 C C . ALA A 1 723 ? -55.740 13.342 80.342 1.00 97.25 723 ALA A C 1
ATOM 5189 O O . ALA A 1 723 ? -56.512 12.381 80.318 1.00 97.25 723 ALA A O 1
ATOM 5190 N N . PRO A 1 724 ? -55.135 13.763 79.209 1.00 96.56 724 PRO A N 1
ATOM 5191 C CA . PRO A 1 724 ? -55.405 13.157 77.893 1.00 96.56 724 PRO A CA 1
ATOM 5192 C C . PRO A 1 724 ? -54.847 11.735 77.740 1.00 96.56 724 PRO A C 1
ATOM 5194 O O . PRO A 1 724 ? -55.359 10.927 76.972 1.00 96.56 724 PRO A O 1
ATOM 5197 N N . ALA A 1 725 ? -53.781 11.441 78.476 1.00 97.19 725 ALA A N 1
ATOM 5198 C CA . ALA A 1 725 ? -53.152 10.138 78.624 1.00 97.19 725 ALA A CA 1
ATOM 5199 C C . ALA A 1 725 ? -52.521 10.075 80.022 1.00 97.19 725 ALA A C 1
ATOM 5201 O O . ALA A 1 725 ? -52.606 11.042 80.781 1.00 97.19 725 ALA A O 1
ATOM 5202 N N . LYS A 1 726 ? -51.870 8.959 80.367 1.00 97.31 726 LYS A N 1
ATOM 5203 C CA . LYS A 1 726 ? -51.190 8.832 81.662 1.00 97.31 726 LYS A CA 1
ATOM 5204 C C . LYS A 1 726 ? -50.157 9.949 81.869 1.00 97.31 726 LYS A C 1
ATOM 5206 O O . LYS A 1 726 ? -49.453 10.334 80.928 1.00 97.31 726 LYS A O 1
ATOM 5211 N N . ARG A 1 727 ? -50.072 10.463 83.097 1.00 98.25 727 ARG A N 1
ATOM 5212 C CA . ARG A 1 727 ? -49.091 11.473 83.530 1.00 98.25 727 ARG A CA 1
ATOM 5213 C C . ARG A 1 727 ? -48.413 10.986 84.799 1.00 98.25 727 ARG A C 1
ATOM 5215 O O . ARG A 1 727 ? -49.116 10.646 85.745 1.00 98.25 727 ARG A O 1
ATOM 5222 N N . VAL A 1 728 ? -47.087 10.952 84.832 1.00 98.56 728 VAL A N 1
ATOM 5223 C CA . VAL A 1 728 ? -46.316 10.483 85.992 1.00 98.56 728 VAL A CA 1
ATOM 5224 C C . VAL A 1 728 ? -45.291 11.540 86.380 1.00 98.56 728 VAL A C 1
ATOM 5226 O O . VAL A 1 728 ? -44.498 11.968 85.544 1.00 98.56 728 VAL A O 1
ATOM 5229 N N . GLY A 1 729 ? -45.346 11.967 87.642 1.00 97.94 729 GLY A N 1
ATOM 5230 C CA . GLY A 1 729 ? -44.330 12.789 88.288 1.00 97.94 729 GLY A CA 1
ATOM 5231 C C . GLY A 1 729 ? -43.348 11.882 89.019 1.00 97.94 729 GLY A C 1
ATOM 5232 O O . GLY A 1 729 ? -43.768 10.952 89.717 1.00 97.94 729 GLY A O 1
ATOM 5233 N N . PHE A 1 730 ? -42.054 12.123 88.841 1.00 97.69 730 PHE A N 1
ATOM 5234 C CA . PHE A 1 730 ? -41.000 11.247 89.344 1.00 97.69 730 PHE A CA 1
ATOM 5235 C C . PHE A 1 730 ? -39.894 12.050 90.036 1.00 97.69 730 PHE A C 1
ATOM 5237 O O . PHE A 1 730 ? -39.643 13.193 89.684 1.00 97.69 730 PHE A O 1
ATOM 5244 N N . PHE A 1 731 ? -39.232 11.455 91.026 1.00 95.81 731 PHE A N 1
ATOM 5245 C CA . PHE A 1 731 ? -38.422 12.182 92.016 1.00 95.81 731 PHE A CA 1
ATOM 5246 C C . PHE A 1 731 ? -37.008 12.574 91.566 1.00 95.81 731 PHE A C 1
ATOM 5248 O O . PHE A 1 731 ? -36.251 13.142 92.355 1.00 95.81 731 PHE A O 1
ATOM 5255 N N . LEU A 1 732 ? -36.600 12.189 90.356 1.00 94.31 732 LEU A N 1
ATOM 5256 C CA . LEU A 1 732 ? -35.232 12.405 89.888 1.00 94.31 732 LEU A CA 1
ATOM 5257 C C . LEU A 1 732 ? -34.930 13.896 89.693 1.00 94.31 732 LEU A C 1
ATOM 5259 O O . LEU A 1 732 ? -35.811 14.699 89.409 1.00 94.31 732 LEU A O 1
ATOM 5263 N N . GLU A 1 733 ? -33.650 14.235 89.803 1.00 91.56 733 GLU A N 1
ATOM 5264 C CA . GLU A 1 733 ? -33.062 15.519 89.413 1.00 91.56 733 GLU A CA 1
ATOM 5265 C C . GLU A 1 733 ? -31.839 15.249 88.503 1.00 91.56 733 GLU A C 1
ATOM 5267 O O . GLU A 1 733 ? -31.440 14.091 88.307 1.00 91.56 733 GLU A O 1
ATOM 5272 N N . ASN A 1 734 ? -31.242 16.306 87.948 1.00 85.19 734 ASN A N 1
ATOM 5273 C CA . ASN A 1 734 ? -30.128 16.326 86.997 1.00 85.19 734 ASN A CA 1
ATOM 5274 C C . ASN A 1 734 ? -28.944 15.420 87.336 1.00 85.19 734 ASN A C 1
ATOM 5276 O O . ASN A 1 734 ? -28.227 15.007 86.430 1.00 85.19 734 ASN A O 1
ATOM 5280 N N . ASP A 1 735 ? -28.698 15.097 88.603 1.00 82.06 735 ASP A N 1
ATOM 5281 C CA . ASP A 1 735 ? -27.601 14.210 88.997 1.00 82.06 735 ASP A CA 1
ATOM 5282 C C . ASP A 1 735 ? -28.048 12.860 89.593 1.00 82.06 735 ASP A C 1
ATOM 5284 O O . ASP A 1 735 ? -27.214 11.979 89.845 1.00 82.06 735 ASP A O 1
ATOM 5288 N N . THR A 1 736 ? -29.355 12.669 89.793 1.00 86.06 736 THR A N 1
ATOM 5289 C CA . THR A 1 736 ? -29.887 11.616 90.668 1.00 86.06 736 THR A CA 1
ATOM 5290 C C . THR A 1 736 ? -29.817 10.239 90.024 1.00 86.06 736 THR A C 1
ATOM 5292 O O . THR A 1 736 ? -29.418 9.272 90.681 1.00 86.06 736 THR A O 1
ATOM 5295 N N . ILE A 1 737 ? -30.133 10.140 88.728 1.00 86.00 737 ILE A N 1
ATOM 5296 C CA . ILE A 1 737 ? -30.120 8.867 87.987 1.00 86.00 737 ILE A CA 1
ATOM 5297 C C . ILE A 1 737 ? -28.735 8.198 88.018 1.00 86.00 737 ILE A C 1
ATOM 5299 O O . ILE A 1 737 ? -28.634 6.978 88.036 1.00 86.00 737 ILE A O 1
ATOM 5303 N N . ASN A 1 738 ? -27.652 8.972 88.139 1.00 86.62 738 ASN A N 1
ATOM 5304 C CA . ASN A 1 738 ? -26.289 8.435 88.228 1.00 86.62 738 ASN A CA 1
ATOM 5305 C C . ASN A 1 738 ? -25.987 7.764 89.579 1.00 86.62 738 ASN A C 1
ATOM 5307 O O . ASN A 1 738 ? -24.939 7.148 89.756 1.00 86.62 738 ASN A O 1
ATOM 5311 N N . SER A 1 739 ? -26.853 7.929 90.578 1.00 90.19 739 SER A N 1
ATOM 5312 C CA . SER A 1 739 ? -26.719 7.325 91.909 1.00 90.19 739 SER A CA 1
ATOM 5313 C C . SER A 1 739 ? -27.894 6.456 92.300 1.00 90.19 739 SER A C 1
ATOM 5315 O O . SER A 1 739 ? -27.944 6.011 93.447 1.00 90.19 739 SER A O 1
ATOM 5317 N N . ILE A 1 740 ? -28.817 6.211 91.376 1.00 92.81 740 ILE A N 1
ATOM 5318 C CA . ILE A 1 740 ? -29.942 5.323 91.599 1.00 92.81 740 ILE A CA 1
ATOM 5319 C C . ILE A 1 740 ? -29.435 3.893 91.837 1.00 92.81 740 ILE A C 1
ATOM 5321 O O . ILE A 1 740 ? -28.535 3.412 91.149 1.00 92.81 740 ILE A O 1
ATOM 5325 N N . ASN A 1 741 ? -29.957 3.228 92.865 1.00 95.44 741 ASN A N 1
ATOM 5326 C CA . ASN A 1 741 ? -29.645 1.824 93.137 1.00 95.44 741 ASN A CA 1
ATOM 5327 C C . ASN A 1 741 ? -30.680 0.907 92.454 1.00 95.44 741 ASN A C 1
ATOM 5329 O O . ASN A 1 741 ? -31.566 1.381 91.745 1.00 95.44 741 ASN A O 1
ATOM 5333 N N . SER A 1 742 ? -30.612 -0.406 92.685 1.00 94.94 742 SER A N 1
ATOM 5334 C CA . SER A 1 742 ? -31.549 -1.373 92.088 1.00 94.94 742 SER A CA 1
ATOM 5335 C C . SER A 1 742 ? -33.026 -1.061 92.359 1.00 94.94 742 SER A C 1
ATOM 5337 O O . SER A 1 742 ? -33.858 -1.261 91.477 1.00 94.94 742 SER A O 1
ATOM 5339 N N . ASN A 1 743 ? -33.359 -0.549 93.547 1.00 96.00 743 ASN A N 1
ATOM 5340 C CA . ASN A 1 743 ? -34.736 -0.199 93.897 1.00 96.00 743 ASN A CA 1
ATOM 5341 C C . ASN A 1 743 ? -35.210 1.003 93.086 1.00 96.00 743 ASN A C 1
ATOM 5343 O O . ASN A 1 743 ? -36.309 0.986 92.544 1.00 96.00 743 ASN A O 1
ATOM 5347 N N . GLY A 1 744 ? -34.375 2.034 92.957 1.00 94.94 744 GLY A N 1
ATOM 5348 C CA . GLY A 1 744 ? -34.739 3.172 92.129 1.00 94.94 744 GLY A CA 1
ATOM 5349 C C . GLY A 1 744 ? -34.804 2.818 90.636 1.00 94.94 744 GLY A C 1
ATOM 5350 O O . GLY A 1 744 ? -35.707 3.296 89.963 1.00 94.94 744 GLY A O 1
ATOM 5351 N N . VAL A 1 745 ? -33.929 1.939 90.119 1.00 94.00 745 VAL A N 1
ATOM 5352 C CA . VAL A 1 745 ? -34.052 1.424 88.737 1.00 94.00 745 VAL A CA 1
ATOM 5353 C C . VAL A 1 745 ? -35.389 0.712 88.547 1.00 94.00 745 VAL A C 1
ATOM 5355 O O . VAL A 1 745 ? -36.071 0.948 87.561 1.00 94.00 745 VAL A O 1
ATOM 5358 N N . THR A 1 746 ? -35.788 -0.110 89.519 1.00 94.56 746 THR A N 1
ATOM 5359 C CA . THR A 1 746 ? -37.073 -0.823 89.490 1.00 94.56 746 THR A CA 1
ATOM 5360 C C . THR A 1 746 ? -38.255 0.148 89.446 1.00 94.56 746 THR A C 1
ATOM 5362 O O . THR A 1 746 ? -39.204 -0.072 88.701 1.00 94.56 746 THR A O 1
ATOM 5365 N N . LEU A 1 747 ? -38.188 1.247 90.203 1.00 96.44 747 LEU A N 1
ATOM 5366 C CA . LEU A 1 747 ? -39.200 2.306 90.161 1.00 96.44 747 LEU A CA 1
ATOM 5367 C C . LEU A 1 747 ? -39.190 3.070 88.833 1.00 96.44 747 LEU A C 1
ATOM 5369 O O . LEU A 1 747 ? -40.255 3.421 88.346 1.00 96.44 747 LEU A O 1
ATOM 5373 N N . PHE A 1 748 ? -38.012 3.317 88.254 1.00 95.38 748 PHE A N 1
ATOM 5374 C CA . PHE A 1 748 ? -37.885 4.000 86.966 1.00 95.38 748 PHE A CA 1
ATOM 5375 C C . PHE A 1 748 ? -38.428 3.153 85.812 1.00 95.38 748 PHE A C 1
ATOM 5377 O O . PHE A 1 748 ? -39.109 3.686 84.955 1.00 95.38 748 PHE A O 1
ATOM 5384 N N . ASP A 1 749 ? -38.164 1.845 85.793 1.00 94.25 749 ASP A N 1
ATOM 5385 C CA . ASP A 1 749 ? -38.692 0.954 84.750 1.00 94.25 749 ASP A CA 1
ATOM 5386 C C . ASP A 1 749 ? -40.205 0.723 84.873 1.00 94.25 749 ASP A C 1
ATOM 5388 O O . ASP A 1 749 ? -40.864 0.370 83.896 1.00 94.25 749 ASP A O 1
ATOM 5392 N N . ALA A 1 750 ? -40.741 0.834 86.092 1.00 93.25 750 ALA A N 1
ATOM 5393 C CA . ALA A 1 750 ? -42.169 0.700 86.355 1.00 93.25 750 ALA A CA 1
ATOM 5394 C C . ALA A 1 750 ? -42.965 1.958 85.977 1.00 93.25 750 ALA A C 1
ATOM 5396 O O . ALA A 1 750 ? -44.169 1.851 85.726 1.00 93.25 750 ALA A O 1
ATOM 5397 N N . ALA A 1 751 ? -42.304 3.120 86.002 1.00 90.31 751 ALA A N 1
ATOM 5398 C CA . ALA A 1 751 ? -42.836 4.420 85.608 1.00 90.31 751 ALA A CA 1
ATOM 5399 C C . ALA A 1 751 ? -42.873 4.570 84.084 1.00 90.31 751 ALA A C 1
ATOM 5401 O O . ALA A 1 751 ? -43.904 5.092 83.595 1.00 90.31 751 ALA A O 1
#

Foldseek 3Di:
DDDDPPPVPPPPPDDPDDDDDDDPCPPVVVVVVVVVVVVVVVVCVVCVVPVVVVVVVVPPDDDDDDDDDDDDDPPDPPDDQDPDQKAKEAEEEAEPFDWDKQKVVRAPDPDVRMHIDGAFDWIWIAIGGDPFKDWPFKDDVDTDRDGGPGGDTRNHHGYMYIYIYGDWAAEAEAEAEAWDKDWVVDDRIHGQFDKIWIAIGGDPQKDWAWKDWQGTDGDGRDIDTPNHHGYMYTYMDGDWAAEAEEEPPPQQWDKDWPDDADDDVVRPTHTQFDKIKIFTGGDPQKDWQWKDWQWTDRDRITIHTPNYHTYIYTYIDGDWAAEAEAEAEPDDDDDPWDKDKVPDDRTDTAFDKIWIATDDDPQKDFDWKDFQGTDRDGRDIDTDHHHGYMYTYMYGDKAAEAEDDAPPCQWDKDKPPQEDPPDDGRIYTAFDKIKIATGTDPQKDWAWKDFPDIDRDRMDIDTPHHHTYMYTYMFGWAAEAEAEVVNQFWDKDKPDQADGDVRHTHGAFDKIWIATGTDPFKDWDWKDWQDTDRDGTDIDGPHHYGYMYTYIDGFQEEEEEAQDPVDDPLSVLVCVLSVVVVHDYDYDHLQRDALCVCPPHQEYEYALRHDLVSNQLRPLQDLHEYEYANQCNCVSSLFWPNDEPPFKYKDWQAQWWAFDCQVDLLQLNDDGGIDGFFPGTGMWIWGQGDFPKAATIAGPPDPRTGQKIKDAQQTQTHPRDGRSHIYIHHTDHPCGSVGTDPSNSSSVVSD